Protein AF-0000000084691860 (afdb_homodimer)

Organism: Botryosphaeria parva (strain UCR-NP2) (NCBI:txid1287680)

Sequence (468 aa):
MALQSPRGALVVFGSGPGIGRHIASHFASKGFHHVVLLSRNASRLQDDAAEVTATEPRATVHTVTADVSSATHLKEALAQVDEKLRGHAIDVETVLFNAARVGESEVLKFSAEELEDDFKISVSSLYTVAQWIIPRLVRLAQDGDKASYRPSLLVTGGFLHRDPYPPLFSLSAVKAAQYNLVCTLHKVFKSSGVHCAMILVGGFVSVEAQQCNPKNIAEKAWDLYEQGPDESRGMALQSPRGALVVFGSGPGIGRHIASHFASKGFHHVVLLSRNASRLQDDAAEVTATEPRATVHTVTADVSSATHLKEALAQVDEKLRGHAIDVETVLFNAARVGESEVLKFSAEELEDDFKISVSSLYTVAQWIIPRLVRLAQDGDKASYRPSLLVTGGFLHRDPYPPLFSLSAVKAAQYNLVCTLHKVFKSSGVHCAMILVGGFVSVEAQQCNPKNIAEKAWDLYEQGPDESRG

pLDDT: mean 93.62, std 10.16, range [32.22, 98.94]

InterPro domains:
  IPR002347 Short-chain dehydrogenase/reductase SDR [PF00106] (11-207)
  IPR036291 NAD(P)-binding domain superfamily [SSF51735] (10-206)

Solvent-accessible surface area (backbone atoms only — not comparable to full-atom values): 23488 Å² total; per-residue (Å²): 122,82,81,73,54,88,38,42,23,37,38,31,38,32,43,38,92,54,55,36,34,36,31,51,22,52,42,29,63,71,33,28,25,36,34,38,39,24,25,68,47,60,68,58,45,52,54,41,44,51,51,28,35,69,64,21,73,85,37,50,69,46,76,46,68,30,49,50,58,36,68,67,43,35,53,52,39,53,51,48,53,49,53,59,32,55,75,67,75,50,53,75,29,32,37,38,43,48,41,62,73,86,58,81,26,52,82,74,70,51,51,50,66,57,43,50,49,46,32,28,32,41,33,37,32,47,50,51,48,44,51,66,43,47,66,54,21,36,52,46,47,68,35,75,93,42,68,83,60,65,20,28,45,37,31,63,52,44,52,32,39,81,51,54,42,56,60,31,34,54,47,13,16,37,43,16,19,33,50,32,45,43,52,34,51,23,71,71,32,28,88,51,47,24,19,45,48,68,44,74,40,82,57,73,74,30,85,84,33,80,80,24,12,31,67,53,46,23,52,50,45,49,53,53,58,70,54,41,39,89,60,59,70,128,123,82,80,73,54,88,39,40,22,36,38,31,37,31,43,37,92,55,54,36,34,37,31,51,22,51,43,28,63,72,33,29,24,37,33,39,39,23,25,68,48,60,70,58,45,54,54,42,44,51,52,28,32,71,65,21,74,84,35,49,68,46,75,46,67,29,49,48,57,36,68,68,43,34,54,52,38,54,51,48,52,50,53,60,32,57,76,68,74,51,53,72,28,32,37,39,44,47,42,62,73,87,59,83,26,53,83,76,69,51,50,52,65,58,45,50,49,47,32,26,32,41,34,36,31,47,50,50,49,44,51,64,45,46,67,53,20,36,53,47,46,68,35,75,94,41,68,86,60,65,20,28,46,38,29,63,51,43,51,33,38,79,50,54,44,55,59,30,34,55,47,12,14,36,42,15,18,32,51,32,46,44,51,34,51,22,72,71,32,29,88,52,47,24,21,44,47,70,44,74,40,84,58,73,73,32,85,86,32,78,79,23,11,30,68,53,46,23,52,50,45,48,53,53,58,71,56,40,39,88,60,59,71,125

Nearest PDB structures (foldseek):
  7lg9-assembly1_B  TM=8.454E-01  e=9.186E-11  Mycobacterium tuberculosis
  7lgb-assembly1_A-2  TM=8.088E-01  e=4.116E-09  Mycobacterium tuberculosis
  6jh7-assembly1_B-2  TM=7.474E-01  e=3.132E-10  Microcystis aeruginosa FACHB-905 = DIANCHI905
  7pxx-assembly1_D  TM=8.146E-01  e=8.080E-09  Leishmania major
  2c7v-assembly1_C  TM=8.139E-01  e=9.135E-09  Trypanosoma brucei brucei

Foldseek 3Di:
DLPPQLAFAEEEAPQADFARLLLLLLVCLVRRQEYEYEEQDPVRQVVSQVSSCVSPVSHDYHYFHADLLDPVRLVVRLVVVVVVRVVVVGAHQEYEYEWFDDDFDAPPVRDPVVLVSRLSRQPVSLVVVCVVPVVVLLVLCPDPVSVVGQREYEYEAECLLVPPDNRRNSNSVSSVVNVVVLVVVLVVCLVSRYHRAYQYAYDDADCPDPRRDNNNSSVSVVVSSVCTSVPRDD/DLPPQLAFAEEEAPQADFARLLLLLLVCLVRRQEYEYEEQDPVRQVVSQVSSCVSPVSHDYHYFHADLLDPVRLVVRLVVVVVVRVVVVGAHQEYEYEWFDDDFDAPPVRDPVVLVSRLSRQPVSLVVVCVVPVVVLLVLCPDPVSVVGQREYEYEAECLLVPPDNRRNSNSVSSVVNVVVLVVVLVVCLVSRYHRYYQYAYDDADCPDPRRDNNNSSVSVVVSSVCTSVPRDD

Radius of gyration: 24.73 Å; Cα contacts (8 Å, |Δi|>4): 1008; chains: 2; bounding box: 49×86×50 Å

Structure (mmCIF, N/CA/C/O backbone):
data_AF-0000000084691860-model_v1
#
loop_
_entity.id
_entity.type
_entity.pdbx_description
1 polymer 'Putative short-chain alcohol protein'
#
loop_
_atom_site.group_PDB
_atom_site.id
_atom_site.type_symbol
_atom_site.label_atom_id
_atom_site.label_alt_id
_atom_site.label_comp_id
_atom_site.label_asym_id
_atom_site.label_entity_id
_atom_site.label_seq_id
_atom_site.pdbx_PDB_ins_code
_atom_site.Cartn_x
_atom_site.Cartn_y
_atom_site.Cartn_z
_atom_site.occupancy
_atom_site.B_iso_or_equiv
_atom_site.auth_seq_id
_atom_site.auth_comp_id
_atom_site.auth_asym_id
_atom_site.auth_atom_id
_atom_site.pdbx_PDB_model_num
ATOM 1 N N . MET A 1 1 ? -4.621 44.5 19.266 1 32.22 1 MET A N 1
ATOM 2 C CA . MET A 1 1 ? -3.506 43.688 18.828 1 32.22 1 MET A CA 1
ATOM 3 C C . MET A 1 1 ? -3.994 42.281 18.422 1 32.22 1 MET A C 1
ATOM 5 O O . MET A 1 1 ? -4.711 41.625 19.172 1 32.22 1 MET A O 1
ATOM 9 N N . ALA A 1 2 ? -4.254 41.938 17.234 1 44.97 2 ALA A N 1
ATOM 10 C CA . ALA A 1 2 ? -4.984 40.75 16.891 1 44.97 2 ALA A CA 1
ATOM 11 C C . ALA A 1 2 ? -4.449 39.531 17.672 1 44.97 2 ALA A C 1
ATOM 13 O O . ALA A 1 2 ? -3.236 39.344 17.781 1 44.97 2 ALA A O 1
ATOM 14 N N . LEU A 1 3 ? -5.055 39.031 18.703 1 50.56 3 LEU A N 1
ATOM 15 C CA . LEU A 1 3 ? -4.617 37.938 19.562 1 50.56 3 LEU A CA 1
ATOM 16 C C . LEU A 1 3 ? -3.895 36.875 18.766 1 50.56 3 LEU A C 1
ATOM 18 O O . LEU A 1 3 ? -4.441 36.344 17.797 1 50.56 3 LEU A O 1
ATOM 22 N N . GLN A 1 4 ? -2.539 36.938 18.703 1 65.81 4 GLN A N 1
ATOM 23 C CA . GLN A 1 4 ? -1.664 36.031 18 1 65.81 4 GLN A CA 1
ATOM 24 C C . GLN A 1 4 ? -1.959 34.594 18.406 1 65.81 4 GLN A C 1
ATOM 26 O O . GLN A 1 4 ? -2.078 34.281 19.594 1 65.81 4 GLN A O 1
ATOM 31 N N . SER A 1 5 ? -2.443 33.75 17.562 1 75.44 5 SER A N 1
ATOM 32 C CA . SER A 1 5 ? -2.68 32.312 17.828 1 75.44 5 SER A CA 1
ATOM 33 C C . SER A 1 5 ? -1.474 31.672 18.5 1 75.44 5 SER A C 1
ATOM 35 O O . SER A 1 5 ? -0.333 31.906 18.094 1 75.44 5 SER A O 1
ATOM 37 N N . PRO A 1 6 ? -1.709 31.141 19.734 1 88.12 6 PRO A N 1
ATOM 38 C CA . PRO A 1 6 ? -0.593 30.5 20.438 1 88.12 6 PRO A CA 1
ATOM 39 C C . PRO A 1 6 ? 0.013 29.344 19.641 1 88.12 6 PRO A C 1
ATOM 41 O O . PRO A 1 6 ? 1.089 28.844 19.984 1 88.12 6 PRO A O 1
ATOM 44 N N . ARG A 1 7 ? -0.719 28.984 18.609 1 93.75 7 ARG A N 1
ATOM 45 C CA . ARG A 1 7 ? -0.263 27.891 17.75 1 93.75 7 ARG A CA 1
ATOM 46 C C . ARG A 1 7 ? -0.233 28.312 16.281 1 93.75 7 ARG A C 1
ATOM 48 O O . ARG A 1 7 ? -0.759 29.359 15.93 1 93.75 7 ARG A O 1
ATOM 55 N N . GLY A 1 8 ? 0.496 27.547 15.461 1 96 8 GLY A N 1
ATOM 56 C CA . GLY A 1 8 ? 0.397 27.719 14.016 1 96 8 GLY A CA 1
ATOM 57 C C . GLY A 1 8 ? -0.923 27.234 13.453 1 96 8 GLY A C 1
ATOM 58 O O . GLY A 1 8 ? -1.903 27.078 14.188 1 96 8 GLY A O 1
ATOM 59 N N . ALA A 1 9 ? -0.945 27.031 12.188 1 98.12 9 ALA A N 1
ATOM 60 C CA . ALA A 1 9 ? -2.176 26.594 11.523 1 98.12 9 ALA A CA 1
ATOM 61 C C . ALA A 1 9 ? -2.309 25.078 11.547 1 98.12 9 ALA A C 1
ATOM 63 O O . ALA A 1 9 ? -1.305 24.359 11.562 1 98.12 9 ALA A O 1
ATOM 64 N N . LEU A 1 10 ? -3.543 24.641 11.602 1 98.69 10 LEU A N 1
ATOM 65 C CA . LEU A 1 10 ? -3.922 23.25 11.367 1 98.69 10 LEU A CA 1
ATOM 66 C C . LEU A 1 10 ? -4.551 23.094 9.984 1 98.69 10 LEU A C 1
ATOM 68 O O . LEU A 1 10 ? -5.512 23.797 9.656 1 98.69 10 LEU A O 1
ATOM 72 N N . VAL A 1 11 ? -3.982 22.266 9.141 1 98.81 11 VAL A N 1
ATOM 73 C CA . VAL A 1 11 ? -4.551 21.938 7.832 1 98.81 11 VAL A CA 1
ATOM 74 C C . VAL A 1 11 ? -5.078 20.516 7.828 1 98.81 11 VAL A C 1
ATOM 76 O O . VAL A 1 11 ? -4.336 19.562 8.117 1 98.81 11 VAL A O 1
ATOM 79 N N . VAL A 1 12 ? -6.344 20.312 7.492 1 98.75 12 VAL A N 1
ATOM 80 C CA . VAL A 1 12 ? -6.992 19.016 7.586 1 98.75 12 VAL A CA 1
ATOM 81 C C . VAL A 1 12 ? -7.395 18.531 6.191 1 98.75 12 VAL A C 1
ATOM 83 O O . VAL A 1 12 ? -8.242 19.156 5.539 1 98.75 12 VAL A O 1
ATOM 86 N N . PHE A 1 13 ? -6.758 17.516 5.719 1 98.44 13 PHE A N 1
ATOM 87 C CA . PHE A 1 13 ? -7.172 16.844 4.496 1 98.44 13 PHE A CA 1
ATOM 88 C C . PHE A 1 13 ? -8.195 15.758 4.801 1 98.44 13 PHE A C 1
ATOM 90 O O . PHE A 1 13 ? -7.922 14.836 5.578 1 98.44 13 PHE A O 1
ATOM 97 N N . GLY A 1 14 ? -9.297 15.719 4.078 1 95.62 14 GLY A N 1
ATOM 98 C CA . GLY A 1 14 ? -10.375 14.797 4.395 1 95.62 14 GLY A CA 1
ATOM 99 C C . GLY A 1 14 ? -11.203 15.234 5.586 1 95.62 14 GLY A C 1
ATOM 100 O O . GLY A 1 14 ? -11.422 14.461 6.516 1 95.62 14 GLY A O 1
ATOM 101 N N . SER A 1 15 ? -11.547 16.516 5.48 1 92.88 15 SER A N 1
ATOM 102 C CA . SER A 1 15 ? -12.477 16.953 6.512 1 92.88 15 SER A CA 1
ATOM 103 C C . SER A 1 15 ? -13.859 16.344 6.312 1 92.88 15 SER A C 1
ATOM 105 O O . SER A 1 15 ? -14.289 16.109 5.18 1 92.88 15 SER A O 1
ATOM 107 N N . GLY A 1 16 ? -14.461 15.766 7.332 1 86.19 16 GLY A N 1
ATOM 108 C CA . GLY A 1 16 ? -15.766 15.133 7.285 1 86.19 16 GLY A CA 1
ATOM 109 C C . GLY A 1 16 ? -16.406 14.984 8.656 1 86.19 16 GLY A C 1
ATOM 110 O O . GLY A 1 16 ? -15.812 15.352 9.664 1 86.19 16 GLY A O 1
ATOM 111 N N . PRO A 1 17 ? -17.562 14.516 8.555 1 79.38 17 PRO A N 1
ATOM 112 C CA . PRO A 1 17 ? -18.344 14.508 9.789 1 79.38 17 PRO A CA 1
ATOM 113 C C . PRO A 1 17 ? -17.859 13.469 10.797 1 79.38 17 PRO A C 1
ATOM 115 O O . PRO A 1 17 ? -18.25 13.5 11.961 1 79.38 17 PRO A O 1
ATOM 118 N N . GLY A 1 18 ? -16.984 12.656 10.438 1 87.12 18 GLY A N 1
ATOM 119 C CA . GLY A 1 18 ? -16.484 11.625 11.32 1 87.12 18 GLY A CA 1
ATOM 120 C C . GLY A 1 18 ? -15.273 12.055 12.133 1 87.12 18 GLY A C 1
ATOM 121 O O . GLY A 1 18 ? -15.414 12.633 13.211 1 87.12 18 GLY A O 1
ATOM 122 N N . ILE A 1 19 ? -14.102 11.969 11.578 1 93.06 19 ILE A N 1
ATOM 123 C CA . ILE A 1 19 ? -12.859 12.164 12.32 1 93.06 19 ILE A CA 1
ATOM 124 C C . ILE A 1 19 ? -12.344 13.578 12.094 1 93.06 19 ILE A C 1
ATOM 126 O O . ILE A 1 19 ? -12.07 14.312 13.047 1 93.06 19 ILE A O 1
ATOM 130 N N . GLY A 1 20 ? -12.328 14.117 10.883 1 95.31 20 GLY A N 1
ATOM 131 C CA . GLY A 1 20 ? -11.672 15.352 10.5 1 95.31 20 GLY A CA 1
ATOM 132 C C . GLY A 1 20 ? -12.234 16.578 11.211 1 95.31 20 GLY A C 1
ATOM 133 O O . GLY A 1 20 ? -11.484 17.359 11.797 1 95.31 20 GLY A O 1
ATOM 134 N N . ARG A 1 21 ? -13.539 16.688 11.188 1 95.25 21 ARG A N 1
ATOM 135 C CA . ARG A 1 21 ? -14.188 17.844 11.789 1 95.25 21 ARG A CA 1
ATOM 136 C C . ARG A 1 21 ? -13.992 17.859 13.305 1 95.25 21 ARG A C 1
ATOM 138 O O . ARG A 1 21 ? -13.797 18.922 13.891 1 95.25 21 ARG A O 1
ATOM 145 N N . HIS A 1 22 ? -14.047 16.734 13.984 1 96.44 22 HIS A N 1
ATOM 146 C CA . HIS A 1 22 ? -13.914 16.656 15.43 1 96.44 22 HIS A CA 1
ATOM 147 C C . HIS A 1 22 ? -12.484 16.969 15.875 1 96.44 22 HIS A C 1
ATOM 149 O O . HIS A 1 22 ? -12.273 17.641 16.875 1 96.44 22 HIS A O 1
ATOM 155 N N . ILE A 1 23 ? -11.539 16.469 15.102 1 97.88 23 ILE A N 1
ATOM 156 C CA . ILE A 1 23 ? -10.156 16.781 15.422 1 97.88 23 ILE A CA 1
ATOM 157 C C . ILE A 1 23 ? -9.914 18.281 15.219 1 97.88 23 ILE A C 1
ATOM 159 O O . ILE A 1 23 ? -9.32 18.938 16.078 1 97.88 23 ILE A O 1
ATOM 163 N N . ALA A 1 24 ? -10.422 18.812 14.102 1 98.44 24 ALA A N 1
ATOM 164 C CA . ALA A 1 24 ? -10.266 20.234 13.828 1 98.44 24 ALA A CA 1
ATOM 165 C C . ALA A 1 24 ? -10.875 21.078 14.953 1 98.44 24 ALA A C 1
ATOM 167 O O . ALA A 1 24 ? -10.242 22.016 15.438 1 98.44 24 ALA A O 1
ATOM 168 N N . SER A 1 25 ? -12.062 20.719 15.414 1 98.19 25 SER A N 1
ATOM 169 C CA . SER A 1 25 ? -12.75 21.438 16.469 1 98.19 25 SER A CA 1
ATOM 170 C C . SER A 1 25 ? -11.977 21.375 17.781 1 98.19 25 SER A C 1
ATOM 172 O O . SER A 1 25 ? -11.797 22.391 18.469 1 98.19 25 SER A O 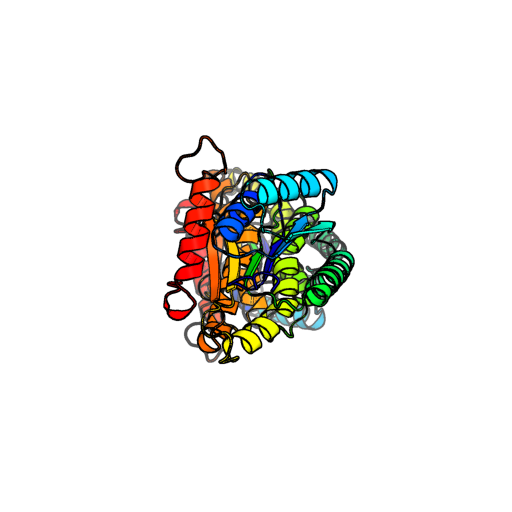1
ATOM 174 N N . HIS A 1 26 ? -11.555 20.172 18.109 1 98.31 26 HIS A N 1
ATOM 175 C CA . HIS A 1 26 ? -10.812 19.969 19.344 1 98.31 26 HIS A CA 1
ATOM 176 C C . HIS A 1 26 ? -9.5 20.75 19.344 1 98.31 26 HIS A C 1
ATOM 178 O O . HIS A 1 26 ? -9.172 21.406 20.328 1 98.31 26 HIS A O 1
ATOM 184 N N . PHE A 1 27 ? -8.766 20.719 18.234 1 98.44 27 PHE A N 1
ATOM 185 C CA . PHE A 1 27 ? -7.496 21.422 18.125 1 98.44 27 PHE A CA 1
ATOM 186 C C . PHE A 1 27 ? -7.715 22.938 18.156 1 98.44 27 PHE A C 1
ATOM 188 O O . PHE A 1 27 ? -6.93 23.672 18.766 1 98.44 27 PHE A O 1
ATOM 195 N N . ALA A 1 28 ? -8.797 23.422 17.531 1 98 28 ALA A N 1
ATOM 196 C CA . ALA A 1 28 ? -9.141 24.844 17.594 1 98 28 ALA A CA 1
ATOM 197 C C . ALA A 1 28 ? -9.352 25.281 19.047 1 98 28 ALA A C 1
ATOM 199 O O . ALA A 1 28 ? -8.867 26.344 19.453 1 98 28 ALA A O 1
ATOM 200 N N . SER A 1 29 ? -10 24.453 19.812 1 97.75 29 SER A N 1
ATOM 201 C CA . SER A 1 29 ? -10.266 24.766 21.203 1 97.75 29 SER A CA 1
ATOM 202 C C . SER A 1 29 ? -8.984 24.766 22.031 1 97.75 29 SER A C 1
ATOM 204 O O . SER A 1 29 ? -8.945 25.328 23.125 1 97.75 29 SER A O 1
ATOM 206 N N . LYS A 1 30 ? -7.953 24.156 21.5 1 97.25 30 LYS A N 1
ATOM 207 C CA . LYS A 1 30 ? -6.684 24.047 22.219 1 97.25 30 LYS A CA 1
ATOM 208 C C . LYS A 1 30 ? -5.66 25.047 21.688 1 97.25 30 LYS A C 1
ATOM 210 O O . LYS A 1 30 ? -4.473 24.953 21.984 1 97.25 30 LYS A O 1
ATOM 215 N N . GLY A 1 31 ? -6.117 25.969 20.828 1 96.38 31 GLY A N 1
ATOM 216 C CA . GLY A 1 31 ? -5.242 27.078 20.484 1 96.38 31 GLY A CA 1
ATOM 217 C C . GLY A 1 31 ? -4.91 27.141 19 1 96.38 31 GLY A C 1
ATOM 218 O O . GLY A 1 31 ? -4.266 28.094 18.547 1 96.38 31 GLY A O 1
ATOM 219 N N . PHE A 1 32 ? -5.262 26.141 18.219 1 97.56 32 PHE A N 1
ATOM 220 C CA . PHE A 1 32 ? -5.117 26.234 16.781 1 97.56 32 PHE A CA 1
ATOM 221 C C . PHE A 1 32 ? -6.195 27.141 16.188 1 97.56 32 PHE A C 1
ATOM 223 O O . PHE A 1 32 ? -7.168 26.641 15.609 1 97.56 32 PHE A O 1
ATOM 230 N N . HIS A 1 33 ? -5.934 28.406 16.203 1 97.12 33 HIS A N 1
ATOM 231 C CA . HIS A 1 33 ? -6.977 29.359 15.836 1 97.12 33 HIS A CA 1
ATOM 232 C C . HIS A 1 33 ? -7.031 29.578 14.328 1 97.12 33 HIS A C 1
ATOM 234 O O . HIS A 1 33 ? -7.945 30.234 13.82 1 97.12 33 HIS A O 1
ATOM 240 N N . HIS A 1 34 ? -6.078 29.125 13.602 1 97.56 34 HIS A N 1
ATOM 241 C CA . HIS A 1 34 ? -6.113 29.109 12.141 1 97.56 34 HIS A CA 1
ATOM 242 C C . HIS A 1 34 ? -6.246 27.688 11.609 1 97.56 34 HIS A C 1
ATOM 244 O O . HIS A 1 34 ? -5.348 26.859 11.789 1 97.56 34 HIS A O 1
ATOM 250 N N . VAL A 1 35 ? -7.371 27.438 10.992 1 98.31 35 VAL A N 1
ATOM 251 C CA . VAL A 1 35 ? -7.691 26.078 10.531 1 98.31 35 VAL A CA 1
ATOM 252 C C . VAL A 1 35 ? -8.07 26.125 9.047 1 98.31 35 VAL A C 1
ATOM 254 O O . VAL A 1 35 ? -8.828 27 8.625 1 98.31 35 VAL A O 1
ATOM 257 N N . VAL A 1 36 ? -7.496 25.297 8.211 1 98.69 36 VAL A N 1
ATOM 258 C CA . VAL A 1 36 ? -7.91 25.109 6.824 1 98.69 36 VAL A CA 1
ATOM 259 C C . VAL A 1 36 ? -8.469 23.703 6.625 1 98.69 36 VAL A C 1
ATOM 261 O O . VAL A 1 36 ? -7.785 22.719 6.914 1 98.69 36 VAL A O 1
ATOM 264 N N . LEU A 1 37 ? -9.711 23.625 6.176 1 98.62 37 LEU A N 1
ATOM 265 C CA . LEU A 1 37 ? -10.391 22.344 5.949 1 98.62 37 LEU A CA 1
ATOM 266 C C . LEU A 1 37 ? -10.469 22.031 4.457 1 98.62 37 LEU A C 1
ATOM 268 O O . LEU A 1 37 ? -10.875 22.891 3.662 1 98.62 37 LEU A O 1
ATOM 272 N N . LEU A 1 38 ? -10.031 20.859 4.082 1 98.44 38 LEU A N 1
ATOM 273 C CA . LEU A 1 38 ? -10.094 20.422 2.688 1 98.44 38 LEU A CA 1
ATOM 274 C C . LEU A 1 38 ? -10.953 19.172 2.549 1 98.44 38 LEU A C 1
ATOM 276 O O . LEU A 1 38 ? -10.852 18.25 3.363 1 98.44 38 LEU A O 1
ATOM 280 N N . SER A 1 39 ? -11.766 19.062 1.614 1 96.75 39 SER A N 1
ATOM 281 C CA . SER A 1 39 ? -12.508 17.891 1.172 1 96.75 39 SER A CA 1
ATOM 282 C C . SER A 1 39 ? -13.102 18.109 -0.216 1 96.75 39 SER A C 1
ATOM 284 O O . SER A 1 39 ? -12.984 19.188 -0.788 1 96.75 39 SER A O 1
ATOM 286 N N . ARG A 1 40 ? -13.758 17.125 -0.762 1 95 40 ARG A N 1
ATOM 287 C CA . ARG A 1 40 ? -14.289 17.203 -2.121 1 95 40 ARG A CA 1
ATOM 288 C C . ARG A 1 40 ? -15.633 17.906 -2.15 1 95 40 ARG A C 1
ATOM 290 O O . ARG A 1 40 ? -16.047 18.422 -3.195 1 95 40 ARG A O 1
ATOM 297 N N . ASN A 1 41 ? -16.312 17.906 -1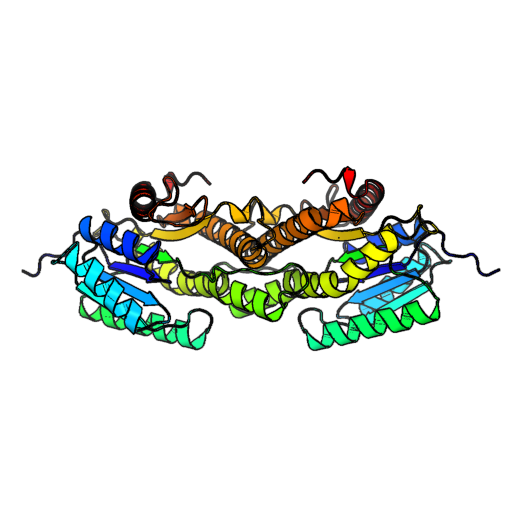.022 1 94.75 41 ASN A N 1
ATOM 298 C CA . ASN A 1 41 ? -17.688 18.406 -0.989 1 94.75 41 ASN A CA 1
ATOM 299 C C . ASN A 1 41 ? -17.781 19.797 -0.368 1 94.75 41 ASN A C 1
ATOM 301 O O . ASN A 1 41 ? -17.672 19.938 0.85 1 94.75 41 ASN A O 1
ATOM 305 N N . ALA A 1 42 ? -18.156 20.766 -1.181 1 95.5 42 ALA A N 1
ATOM 306 C CA . ALA A 1 42 ? -18.156 22.172 -0.748 1 95.5 42 ALA A CA 1
ATOM 307 C C . ALA A 1 42 ? -19.188 22.406 0.345 1 95.5 42 ALA A C 1
ATOM 309 O O . ALA A 1 42 ? -18.906 23.109 1.325 1 95.5 42 ALA A O 1
ATOM 310 N N . SER A 1 43 ? -20.328 21.844 0.156 1 96.12 43 SER A N 1
ATOM 311 C CA . SER A 1 43 ? -21.406 22.062 1.131 1 96.12 43 SER A CA 1
ATOM 312 C C . SER A 1 43 ? -21.047 21.453 2.484 1 96.12 43 SER A C 1
ATOM 314 O O . SER A 1 43 ? -21.234 22.078 3.523 1 96.12 43 SER A O 1
ATOM 316 N N . ARG A 1 44 ? -20.5 20.312 2.488 1 94.62 44 ARG A N 1
ATOM 317 C CA . ARG A 1 44 ? -20.078 19.656 3.725 1 94.62 44 ARG A CA 1
ATOM 318 C C . ARG A 1 44 ? -18.938 20.422 4.391 1 94.62 44 ARG A C 1
ATOM 320 O O . ARG A 1 44 ? -18.859 20.484 5.621 1 94.62 44 ARG A O 1
ATOM 327 N N . LEU A 1 45 ? -18.094 20.969 3.562 1 97.06 45 LEU A N 1
ATOM 328 C CA . LEU A 1 45 ? -16.984 21.766 4.086 1 97.06 45 LEU A CA 1
ATOM 329 C C . LEU A 1 45 ? -17.5 22.969 4.863 1 97.06 45 LEU A C 1
ATOM 331 O O . LEU A 1 45 ? -16.969 23.312 5.918 1 97.06 45 LEU A O 1
ATOM 335 N N . GLN A 1 46 ? -18.5 23.594 4.309 1 96.88 46 GLN A N 1
ATOM 336 C CA . GLN A 1 46 ? -19.094 24.75 4.988 1 96.88 46 GLN A CA 1
ATOM 337 C C . GLN A 1 46 ? -19.703 24.344 6.324 1 96.88 46 GLN A C 1
ATOM 339 O O . GLN A 1 46 ? -19.578 25.062 7.316 1 96.88 46 GLN A O 1
ATOM 344 N N . ASP A 1 47 ? -20.359 23.188 6.312 1 97.06 47 ASP A N 1
ATOM 345 C CA . ASP A 1 47 ? -20.922 22.672 7.559 1 97.06 47 ASP A CA 1
ATOM 346 C C . ASP A 1 47 ? -19.812 22.391 8.578 1 97.06 47 ASP A C 1
ATOM 348 O O . ASP A 1 47 ? -19.953 22.734 9.758 1 97.06 47 ASP A O 1
ATOM 352 N N . ASP A 1 48 ? -18.719 21.781 8.141 1 97.38 48 ASP A N 1
ATOM 353 C CA . ASP A 1 48 ? -17.594 21.484 9.016 1 97.38 48 ASP A CA 1
ATOM 354 C C . ASP A 1 48 ? -16.984 22.766 9.57 1 97.38 48 ASP A C 1
ATOM 356 O O . ASP A 1 48 ? -16.656 22.844 10.758 1 97.38 48 ASP A O 1
ATOM 360 N N . ALA A 1 49 ? -16.828 23.766 8.703 1 98 49 ALA A N 1
ATOM 361 C CA . ALA A 1 49 ? -16.281 25.047 9.125 1 98 49 ALA A CA 1
ATOM 362 C C . ALA A 1 49 ? -17.156 25.688 10.195 1 98 49 ALA A C 1
ATOM 364 O O . ALA A 1 49 ? -16.641 26.234 11.172 1 98 49 ALA A O 1
ATOM 365 N N . ALA A 1 50 ? -18.438 25.625 10.023 1 97.81 50 ALA A N 1
ATOM 366 C CA . ALA A 1 50 ? -19.375 26.203 10.984 1 97.81 50 ALA A CA 1
ATOM 367 C C . ALA A 1 50 ? -19.266 25.516 12.344 1 97.81 50 ALA A C 1
ATOM 369 O O . ALA A 1 50 ? -19.344 26.172 13.383 1 97.81 50 ALA A O 1
ATOM 370 N N . GLU A 1 51 ? -19.078 24.234 12.312 1 97.06 51 GLU A N 1
ATOM 371 C CA . GLU A 1 51 ? -18.938 23.484 13.555 1 97.06 51 GLU A CA 1
ATOM 372 C C . GLU A 1 51 ? -17.672 23.859 14.297 1 97.06 51 GLU A C 1
ATOM 374 O O . GLU A 1 51 ? -17.672 24.016 15.523 1 97.06 51 GLU A O 1
ATOM 379 N N . VAL A 1 52 ? -16.562 24.016 13.617 1 98 52 VAL A N 1
ATOM 380 C CA . VAL A 1 52 ? -15.305 24.422 14.227 1 98 52 VAL A CA 1
ATOM 381 C C . VAL A 1 52 ? -15.453 25.812 14.844 1 98 52 VAL A C 1
ATOM 383 O O . VAL A 1 52 ? -15.047 26.031 15.992 1 98 52 VAL A O 1
ATOM 386 N N . THR A 1 53 ? -16.094 26.734 14.094 1 97.81 53 THR A N 1
ATOM 387 C CA . THR A 1 53 ? -16.297 28.109 14.562 1 97.81 53 THR A CA 1
ATOM 388 C C . THR A 1 53 ? -17.203 28.125 15.789 1 97.81 53 THR A C 1
ATOM 390 O O . THR A 1 53 ? -17 28.938 16.703 1 97.81 53 THR A O 1
ATOM 393 N N . ALA A 1 54 ? -18.156 27.281 15.789 1 97.69 54 ALA A N 1
ATOM 394 C CA . ALA A 1 54 ? -19.062 27.203 16.938 1 97.69 54 ALA A CA 1
ATOM 395 C C . ALA A 1 54 ? -18.312 26.734 18.188 1 97.69 54 ALA A C 1
ATOM 397 O O . ALA A 1 54 ? -18.625 27.188 19.297 1 97.69 54 ALA A O 1
ATOM 398 N N . THR A 1 55 ? -17.406 25.828 18.031 1 96.62 55 THR A N 1
ATOM 399 C CA . THR A 1 55 ? -16.625 25.281 19.141 1 96.62 55 THR A CA 1
ATOM 400 C C . THR A 1 55 ? -15.617 26.312 19.656 1 96.62 55 THR A C 1
ATOM 402 O O . THR A 1 55 ? -15.391 26.422 20.859 1 96.62 55 THR A O 1
ATOM 405 N N . GLU A 1 56 ? -14.992 27.047 18.734 1 97.38 56 GLU A N 1
ATOM 406 C CA . GLU A 1 56 ? -14.023 28.094 19.047 1 97.38 56 GLU A CA 1
ATOM 407 C C . GLU A 1 56 ? -14.273 29.344 18.188 1 97.38 56 GLU A C 1
ATOM 409 O O . GLU A 1 56 ? -13.727 29.469 17.094 1 97.38 56 GLU A O 1
ATOM 414 N N . PRO A 1 57 ? -14.938 30.281 18.766 1 96.75 57 PRO A N 1
ATOM 415 C CA . PRO A 1 57 ? -15.344 31.453 18 1 96.75 57 PRO A CA 1
ATOM 416 C C . PRO A 1 57 ? -14.164 32.312 17.578 1 96.75 57 PRO A C 1
ATOM 418 O O . PRO A 1 57 ? -14.281 33.125 16.641 1 96.75 57 PRO A O 1
ATOM 421 N N . ARG A 1 58 ? -13.031 32.219 18.266 1 95.25 58 ARG A N 1
ATOM 422 C CA . ARG A 1 58 ? -11.844 33 17.922 1 95.25 58 ARG A CA 1
ATOM 423 C C . ARG A 1 58 ? -11.148 32.438 16.688 1 95.25 58 ARG A C 1
ATOM 425 O O . ARG A 1 58 ? -10.273 33.094 16.125 1 95.25 58 ARG A O 1
ATOM 432 N N . ALA A 1 59 ? -11.523 31.219 16.25 1 96.44 59 ALA A N 1
ATOM 433 C CA . ALA A 1 59 ? -10.82 30.531 15.18 1 96.44 59 ALA A CA 1
ATOM 434 C C . ALA A 1 59 ? -11.172 31.141 13.82 1 96.44 59 ALA A C 1
ATOM 436 O O . ALA A 1 59 ? -12.328 31.484 13.57 1 96.44 59 ALA A O 1
ATOM 437 N N . THR A 1 60 ? -10.203 31.391 13 1 97.44 60 THR A N 1
ATOM 438 C CA . THR A 1 60 ? -10.383 31.656 11.57 1 97.44 60 THR A CA 1
ATOM 439 C C . THR A 1 60 ? -10.344 30.344 10.773 1 97.44 60 THR A C 1
ATOM 441 O O . THR A 1 60 ? -9.305 29.688 10.703 1 97.44 60 THR A O 1
ATOM 444 N N . VAL A 1 61 ? -11.469 29.984 10.164 1 98.19 61 VAL A N 1
ATOM 445 C CA . VAL A 1 61 ? -11.578 28.703 9.469 1 98.19 61 VAL A CA 1
ATOM 446 C C . VAL A 1 61 ? -11.734 28.953 7.969 1 98.19 61 VAL A C 1
ATOM 448 O O . VAL A 1 61 ? -12.656 29.656 7.543 1 98.19 61 VAL A O 1
ATOM 451 N N . HIS A 1 62 ? -10.805 28.453 7.188 1 97.94 62 HIS A N 1
ATOM 452 C CA . HIS A 1 62 ? -10.875 28.5 5.73 1 97.94 62 HIS A CA 1
ATOM 453 C C . HIS A 1 62 ? -11.258 27.125 5.164 1 97.94 62 HIS A C 1
ATOM 455 O O . HIS A 1 62 ? -11.031 26.094 5.805 1 97.94 62 HIS A O 1
ATOM 461 N N . THR A 1 63 ? -11.883 27.156 3.979 1 98.31 63 THR A N 1
ATOM 462 C CA . THR A 1 63 ? -12.227 25.922 3.281 1 98.31 63 THR A CA 1
ATOM 463 C C . THR A 1 63 ? -11.625 25.906 1.879 1 98.31 63 THR A C 1
ATOM 465 O O . THR A 1 63 ? -11.555 26.938 1.218 1 98.31 63 THR A O 1
ATOM 468 N N . VAL A 1 64 ? -11.102 24.75 1.463 1 98.38 64 VAL A N 1
ATOM 469 C CA . VAL A 1 64 ? -10.602 24.516 0.112 1 98.38 64 VAL A CA 1
ATOM 470 C C . VAL A 1 64 ? -11.195 23.219 -0.448 1 98.38 64 VAL A C 1
ATOM 472 O O . VAL A 1 64 ? -11.023 22.156 0.135 1 98.38 64 VAL A O 1
ATOM 475 N N . THR A 1 65 ? -11.961 23.328 -1.549 1 97.69 65 THR A N 1
ATOM 476 C CA . THR A 1 65 ? -12.5 22.141 -2.205 1 97.69 65 THR A CA 1
ATOM 477 C C . THR A 1 65 ? -11.422 21.453 -3.049 1 97.69 65 THR A C 1
ATOM 479 O O . THR A 1 65 ? -10.797 22.094 -3.896 1 97.69 65 THR A O 1
ATOM 482 N N . ALA A 1 66 ? -11.242 20.125 -2.732 1 96.12 66 ALA A N 1
ATOM 483 C CA . ALA A 1 66 ? -10.188 19.438 -3.479 1 96.12 66 ALA A CA 1
ATOM 484 C C . ALA A 1 66 ? -10.461 17.938 -3.549 1 96.12 66 ALA A C 1
ATOM 486 O O . ALA A 1 66 ? -10.844 17.328 -2.553 1 96.12 66 ALA A O 1
ATOM 487 N N . ASP A 1 67 ? -10.32 17.422 -4.75 1 97.06 67 ASP A N 1
ATOM 488 C CA . ASP A 1 67 ? -10.172 15.977 -4.93 1 97.06 67 ASP A CA 1
ATOM 489 C C . ASP A 1 67 ? -8.703 15.555 -4.844 1 97.06 67 ASP A C 1
ATOM 491 O O . ASP A 1 67 ? -7.945 15.742 -5.797 1 97.06 67 ASP A O 1
ATOM 495 N N . VAL A 1 68 ? -8.336 14.922 -3.754 1 97.19 68 VAL A N 1
ATOM 496 C CA . VAL A 1 68 ? -6.918 14.695 -3.477 1 97.19 68 VAL A CA 1
ATOM 497 C C . VAL A 1 68 ? -6.402 13.539 -4.328 1 97.19 68 VAL A C 1
ATOM 499 O O . VAL A 1 68 ? -5.191 13.312 -4.414 1 97.19 68 VAL A O 1
ATOM 502 N N . SER A 1 69 ? -7.285 12.773 -4.988 1 96.38 69 SER A N 1
ATOM 503 C CA . SER A 1 69 ? -6.844 11.695 -5.867 1 96.38 69 SER A CA 1
ATOM 504 C C . SER A 1 69 ? -6.324 12.242 -7.195 1 96.38 69 SER A C 1
ATOM 506 O O . SER A 1 69 ? -5.688 11.516 -7.965 1 96.38 69 SER A O 1
ATOM 508 N N . SER A 1 70 ? -6.648 13.484 -7.492 1 97.56 70 SER A N 1
ATOM 509 C CA . SER A 1 70 ? -6.137 14.172 -8.68 1 97.56 70 SER A CA 1
ATOM 510 C C . SER A 1 70 ? -4.895 14.984 -8.352 1 97.56 70 SER A C 1
ATOM 512 O O . SER A 1 70 ? -4.961 15.945 -7.582 1 97.56 70 SER A O 1
ATOM 514 N N . ALA A 1 71 ? -3.83 14.625 -9 1 97.06 71 ALA A N 1
ATOM 515 C CA . ALA A 1 71 ? -2.572 15.32 -8.75 1 97.06 71 ALA A CA 1
ATOM 516 C C . ALA A 1 71 ? -2.705 16.812 -9.031 1 97.06 71 ALA A C 1
ATOM 518 O O . ALA A 1 71 ? -2.199 17.641 -8.273 1 97.06 71 ALA A O 1
ATOM 519 N N . THR A 1 72 ? -3.354 17.094 -10.086 1 97.25 72 THR A N 1
ATOM 520 C CA . THR A 1 72 ? -3.529 18.484 -10.484 1 97.25 72 THR A CA 1
ATOM 521 C C . THR A 1 72 ? -4.395 19.234 -9.469 1 97.25 72 THR A C 1
ATOM 523 O O . THR A 1 72 ? -4.039 20.328 -9.031 1 97.25 72 THR A O 1
ATOM 526 N N . HIS A 1 73 ? -5.527 18.641 -9.07 1 97.44 73 HIS A N 1
ATOM 527 C CA . HIS A 1 73 ? -6.398 19.281 -8.086 1 97.44 73 HIS A CA 1
ATOM 528 C C . HIS A 1 73 ? -5.68 19.453 -6.754 1 97.44 73 HIS A C 1
ATOM 530 O O . HIS A 1 73 ? -5.828 20.5 -6.102 1 97.44 73 HIS A O 1
ATOM 536 N N . LEU A 1 74 ? -4.922 18.5 -6.383 1 98.31 74 LEU A N 1
ATOM 537 C CA . LEU A 1 74 ? -4.207 18.578 -5.113 1 98.31 74 LEU A CA 1
ATOM 538 C C . LEU A 1 74 ? -3.178 19.688 -5.133 1 98.31 74 LEU A C 1
ATOM 540 O O . LEU A 1 74 ? -3.084 20.469 -4.18 1 98.31 74 LEU A O 1
ATOM 544 N N . LYS A 1 75 ? -2.438 19.812 -6.219 1 98.06 75 LYS A N 1
ATOM 545 C CA . LYS A 1 75 ? -1.443 20.875 -6.336 1 98.06 75 LYS A CA 1
ATOM 546 C C . LYS A 1 75 ? -2.096 22.25 -6.246 1 98.06 75 LYS A C 1
ATOM 548 O O . LYS A 1 75 ? -1.585 23.141 -5.559 1 98.06 75 LYS A O 1
ATOM 553 N N . GLU A 1 76 ? -3.146 22.406 -6.91 1 98.38 76 GLU A N 1
ATOM 554 C CA . GLU A 1 76 ? -3.885 23.656 -6.867 1 98.38 76 GLU A CA 1
ATOM 555 C C . GLU A 1 76 ? -4.402 23.953 -5.461 1 98.38 76 GLU A C 1
ATOM 557 O O . GLU A 1 76 ? -4.363 25.094 -5 1 98.38 76 GLU A O 1
ATOM 562 N N . ALA A 1 77 ? -4.926 22.922 -4.84 1 98.69 77 ALA A N 1
ATOM 563 C CA . ALA A 1 77 ? -5.445 23.062 -3.482 1 98.69 77 ALA A CA 1
ATOM 564 C C . ALA A 1 77 ? -4.348 23.5 -2.518 1 98.69 77 ALA A C 1
ATOM 566 O O . ALA A 1 77 ? -4.57 24.359 -1.663 1 98.69 77 ALA A O 1
ATOM 567 N N . LEU A 1 78 ? -3.152 22.922 -2.596 1 98.81 78 LEU A N 1
ATOM 568 C CA . LEU A 1 78 ? -2.031 23.281 -1.732 1 98.81 78 LEU A CA 1
ATOM 569 C C . LEU A 1 78 ? -1.631 24.734 -1.934 1 98.81 78 LEU A C 1
ATOM 571 O O . LEU A 1 78 ? -1.327 25.438 -0.968 1 98.81 78 LEU A O 1
ATOM 575 N N . ALA A 1 79 ? -1.699 25.172 -3.172 1 98.62 79 ALA A N 1
ATOM 576 C CA . ALA A 1 79 ? -1.417 26.578 -3.463 1 98.62 79 ALA A CA 1
ATOM 577 C C . ALA A 1 79 ? -2.451 27.5 -2.812 1 98.62 79 ALA A C 1
ATOM 579 O O . ALA A 1 79 ? -2.113 28.562 -2.309 1 98.62 79 ALA A O 1
ATOM 580 N N . GLN A 1 80 ? -3.66 27.094 -2.865 1 98.56 80 GLN A N 1
ATOM 581 C CA . GLN A 1 80 ? -4.723 27.859 -2.234 1 98.56 80 GLN A CA 1
ATOM 582 C C . GLN A 1 80 ? -4.531 27.922 -0.722 1 98.56 80 GLN A C 1
ATOM 584 O O . GLN A 1 80 ? -4.75 28.969 -0.108 1 98.56 80 GLN A O 1
ATOM 589 N N . VAL A 1 81 ? -4.156 26.797 -0.082 1 98.69 81 VAL A N 1
ATOM 590 C CA . VAL A 1 81 ? -3.871 26.781 1.349 1 98.69 81 VAL A CA 1
ATOM 591 C C . VAL A 1 81 ? -2.779 27.797 1.673 1 98.69 81 VAL A C 1
ATOM 593 O O . VAL A 1 81 ? -2.918 28.594 2.607 1 98.69 81 VAL A O 1
ATOM 596 N N . ASP A 1 82 ? -1.728 27.781 0.851 1 98.44 82 ASP A N 1
ATOM 597 C CA . ASP A 1 82 ? -0.621 28.719 1.048 1 98.44 82 ASP A CA 1
ATOM 598 C C . ASP A 1 82 ? -1.099 30.172 0.961 1 98.44 82 ASP A C 1
ATOM 600 O O . ASP A 1 82 ? -0.715 31 1.781 1 98.44 82 ASP A O 1
ATOM 604 N N . GLU A 1 83 ? -1.889 30.406 -0.025 1 98 83 GLU A N 1
ATOM 605 C CA . GLU A 1 83 ? -2.391 31.766 -0.227 1 98 83 GLU A CA 1
ATOM 606 C C . GLU A 1 83 ? -3.225 32.219 0.964 1 98 83 GLU A C 1
ATOM 608 O O . GLU A 1 83 ? -3.051 33.344 1.453 1 98 83 GLU A O 1
ATOM 613 N N . LYS A 1 84 ? -4.121 31.422 1.425 1 96.62 84 LYS A N 1
ATOM 614 C CA . LYS A 1 84 ? -4.984 31.75 2.555 1 96.62 84 LYS A CA 1
ATOM 615 C C . LYS A 1 84 ? -4.164 32.031 3.809 1 96.62 84 LYS A C 1
ATOM 617 O O . LYS A 1 84 ? -4.441 33 4.531 1 96.62 84 LYS A O 1
ATOM 622 N N . LEU A 1 85 ? -3.182 31.219 4.082 1 96.88 85 LEU A N 1
ATOM 623 C CA . LEU A 1 85 ? -2.4 31.328 5.309 1 96.88 85 LEU A CA 1
ATOM 624 C C . LEU A 1 85 ? -1.411 32.5 5.215 1 96.88 85 LEU A C 1
ATOM 626 O O . LEU A 1 85 ? -1.102 33.125 6.219 1 96.88 85 LEU A O 1
ATOM 630 N N . ARG A 1 86 ? -0.884 32.719 3.977 1 94.81 86 ARG A N 1
ATOM 631 C CA . ARG A 1 86 ? -0.002 33.844 3.76 1 94.81 86 ARG A CA 1
ATOM 632 C C . ARG A 1 86 ? -0.696 35.156 4.133 1 94.81 86 ARG A C 1
ATOM 634 O O . ARG A 1 86 ? -0.074 36.062 4.707 1 94.81 86 ARG A O 1
ATOM 641 N N . GLY A 1 87 ? -1.946 35.219 3.857 1 91.75 87 GLY A N 1
ATOM 642 C CA . GLY A 1 87 ? -2.719 36.406 4.188 1 91.75 87 GLY A CA 1
ATOM 643 C C . GLY A 1 87 ? -2.756 36.688 5.672 1 91.75 87 GLY A C 1
ATOM 644 O O . GLY A 1 87 ? -2.938 37.844 6.078 1 91.75 87 GLY A O 1
ATOM 645 N N . HIS A 1 88 ? -2.516 35.688 6.477 1 92.06 88 HIS A N 1
ATOM 646 C CA . HIS A 1 88 ? -2.557 35.844 7.93 1 92.06 88 HIS A CA 1
ATOM 647 C C . HIS A 1 88 ? -1.157 35.781 8.531 1 92.06 88 HIS A C 1
ATOM 649 O O . HIS A 1 88 ? -1 35.812 9.75 1 92.06 88 HIS A O 1
ATOM 655 N N . ALA A 1 89 ? -0.131 35.594 7.727 1 93.31 89 ALA A N 1
ATOM 656 C CA . ALA A 1 89 ? 1.257 35.469 8.164 1 93.31 89 ALA A CA 1
ATOM 657 C C . ALA A 1 89 ? 1.41 34.344 9.188 1 93.31 89 ALA A C 1
ATOM 659 O O . ALA A 1 89 ? 2.033 34.531 10.234 1 93.31 89 ALA A O 1
ATOM 660 N N . ILE A 1 90 ? 0.747 33.25 8.93 1 94.69 90 ILE A N 1
ATOM 661 C CA . ILE A 1 90 ? 0.769 32.094 9.836 1 94.69 90 ILE A CA 1
ATOM 662 C C . ILE A 1 90 ? 1.399 30.906 9.133 1 94.69 90 ILE A C 1
ATOM 664 O O . ILE A 1 90 ? 1.162 30.672 7.945 1 94.69 90 ILE A O 1
ATOM 668 N N . ASP A 1 91 ? 2.283 30.188 9.828 1 95.25 91 ASP A N 1
ATOM 669 C CA . ASP A 1 91 ? 2.875 28.953 9.328 1 95.25 91 ASP A CA 1
ATOM 670 C C . ASP A 1 91 ? 2 27.75 9.664 1 95.25 91 ASP A C 1
ATOM 672 O O . ASP A 1 91 ? 1.311 27.734 10.688 1 95.25 91 ASP A O 1
ATOM 676 N N . VAL A 1 92 ? 2.119 26.812 8.789 1 98.12 92 VAL A N 1
ATOM 677 C CA . VAL A 1 92 ? 1.494 25.531 9.133 1 98.12 92 VAL A CA 1
ATOM 678 C C . VAL A 1 92 ? 2.301 24.828 10.227 1 98.12 92 VAL A C 1
ATOM 680 O O . VAL A 1 92 ? 3.516 24.656 10.094 1 98.12 92 VAL A O 1
ATOM 683 N N . GLU A 1 93 ? 1.645 24.531 11.305 1 97.94 93 GLU A N 1
ATOM 684 C CA . GLU A 1 93 ? 2.291 23.781 12.383 1 97.94 93 GLU A CA 1
ATOM 685 C C . GLU A 1 93 ? 1.936 22.297 12.32 1 97.94 93 GLU A C 1
ATOM 687 O O . GLU A 1 93 ? 2.768 21.453 12.625 1 97.94 93 GLU A O 1
ATOM 692 N N . THR A 1 94 ? 0.716 22.031 12 1 98.62 94 THR A N 1
ATOM 693 C CA . THR A 1 94 ? 0.237 20.656 12.016 1 98.62 94 THR A CA 1
ATOM 694 C C . THR A 1 94 ? -0.638 20.375 10.797 1 98.62 94 THR A C 1
ATOM 696 O O . THR A 1 94 ? -1.483 21.188 10.43 1 98.62 94 THR A O 1
ATOM 699 N N . VAL A 1 95 ? -0.363 19.297 10.141 1 98.88 95 VAL A N 1
ATOM 700 C CA . VAL A 1 95 ? -1.241 18.75 9.117 1 98.88 95 VAL A CA 1
ATOM 701 C C . VAL A 1 95 ? -1.901 17.469 9.633 1 98.88 95 VAL A C 1
ATOM 703 O O . VAL A 1 95 ? -1.239 16.625 10.234 1 98.88 95 VAL A O 1
ATOM 706 N N . LEU A 1 96 ? -3.186 17.422 9.531 1 98.81 96 LEU A N 1
ATOM 707 C CA . LEU A 1 96 ? -3.918 16.172 9.688 1 98.81 96 LEU A CA 1
ATOM 708 C C . LEU A 1 96 ? -4.332 15.602 8.336 1 98.81 96 LEU A C 1
ATOM 710 O O . LEU A 1 96 ? -5.113 16.234 7.609 1 98.81 96 LEU A O 1
ATOM 714 N N . PHE A 1 97 ? -3.789 14.5 7.988 1 98.75 97 PHE A N 1
ATOM 715 C CA . PHE A 1 97 ? -4.199 13.805 6.773 1 98.75 97 PHE A CA 1
ATOM 716 C C . PHE A 1 97 ? -5.184 12.68 7.098 1 98.75 97 PHE A C 1
ATOM 718 O O . PHE A 1 97 ? -4.789 11.633 7.605 1 98.75 97 PHE A O 1
ATOM 725 N N . ASN A 1 98 ? -6.426 12.875 6.699 1 97.44 98 ASN A N 1
ATOM 726 C CA . ASN A 1 98 ? -7.508 11.961 7.039 1 97.44 98 ASN A CA 1
ATOM 727 C C . ASN A 1 98 ? -8.211 11.438 5.789 1 97.44 98 ASN A C 1
ATOM 729 O O . ASN A 1 98 ? -9.141 10.633 5.887 1 97.44 98 ASN A O 1
ATOM 733 N N . ALA A 1 99 ? -7.754 11.883 4.625 1 96.94 99 ALA A N 1
ATOM 734 C CA . ALA A 1 99 ? -8.438 11.523 3.385 1 96.94 99 ALA A CA 1
ATOM 735 C C . ALA A 1 99 ? -8.32 10.031 3.102 1 96.94 99 ALA A C 1
ATOM 737 O O . ALA A 1 99 ? -7.227 9.469 3.139 1 96.94 99 ALA A O 1
ATOM 738 N N . ALA A 1 100 ? -9.43 9.344 2.842 1 95.69 100 ALA A N 1
ATOM 739 C CA . ALA A 1 100 ? -9.523 7.941 2.449 1 95.69 100 ALA A CA 1
ATOM 740 C C . ALA A 1 100 ? -10.93 7.602 1.958 1 95.69 100 ALA A C 1
ATOM 742 O O . ALA A 1 100 ? -11.906 8.227 2.371 1 95.69 100 ALA A O 1
ATOM 743 N N . ARG A 1 101 ? -11.047 6.676 1.081 1 94.81 101 ARG A N 1
ATOM 744 C CA . ARG A 1 101 ? -12.344 6.078 0.764 1 94.81 101 ARG A CA 1
ATOM 745 C C . ARG A 1 101 ? -12.648 4.914 1.7 1 94.81 101 ARG A C 1
ATOM 747 O O . ARG A 1 101 ? -11.898 3.939 1.756 1 94.81 101 ARG A O 1
ATOM 754 N N . VAL A 1 102 ? -13.656 5.117 2.43 1 92.31 102 VAL A N 1
ATOM 755 C CA . VAL A 1 102 ? -14.156 4.031 3.264 1 92.31 102 VAL A CA 1
ATOM 756 C C . VAL A 1 102 ? -15.391 3.412 2.619 1 92.31 102 VAL A C 1
ATOM 758 O O . VAL A 1 102 ? -16.453 4.031 2.594 1 92.31 102 VAL A O 1
ATOM 761 N N . GLY A 1 103 ? -15.219 2.307 2.1 1 93.5 103 GLY A N 1
ATOM 762 C CA . GLY A 1 103 ? -16.328 1.641 1.426 1 93.5 103 GLY A CA 1
ATOM 763 C C . GLY A 1 103 ? -16.031 0.185 1.106 1 93.5 103 GLY A C 1
ATOM 764 O O . GLY A 1 103 ? -14.875 -0.239 1.101 1 93.5 103 GLY A O 1
ATOM 765 N N . GLU A 1 104 ? -17.078 -0.482 0.888 1 96.94 104 GLU A N 1
ATOM 766 C CA . GLU A 1 104 ? -16.984 -1.912 0.609 1 96.94 104 GLU A CA 1
ATOM 767 C C . GLU A 1 104 ? -16.156 -2.174 -0.649 1 96.94 104 GLU A C 1
ATOM 769 O O . GLU A 1 104 ? -16.203 -1.394 -1.602 1 96.94 104 GLU A O 1
ATOM 774 N N . SER A 1 105 ? -15.414 -3.234 -0.643 1 98.25 105 SER A N 1
ATOM 775 C CA . SER A 1 105 ? -14.68 -3.812 -1.764 1 98.25 105 SER A CA 1
ATOM 776 C C . SER A 1 105 ? -14.75 -5.336 -1.744 1 98.25 105 SER A C 1
ATOM 778 O O . SER A 1 105 ? -14.133 -5.98 -0.895 1 98.25 105 SER A O 1
ATOM 780 N N . GLU A 1 106 ? -15.5 -5.879 -2.652 1 98.38 106 GLU A N 1
ATOM 781 C CA . GLU A 1 106 ? -15.633 -7.332 -2.705 1 98.38 106 GLU A CA 1
ATOM 782 C C . GLU A 1 106 ? -14.406 -7.973 -3.352 1 98.38 106 GLU A C 1
ATOM 784 O O . GLU A 1 106 ? -14.062 -7.66 -4.496 1 98.38 106 GLU A O 1
ATOM 789 N N . VAL A 1 107 ? -13.758 -8.914 -2.627 1 98.44 107 VAL A N 1
ATOM 790 C CA . VAL A 1 107 ? -12.539 -9.555 -3.094 1 98.44 107 VAL A CA 1
ATOM 791 C C . VAL A 1 107 ? -12.789 -10.234 -4.438 1 98.44 107 VAL A C 1
ATOM 793 O O . VAL A 1 107 ? -13.805 -10.914 -4.621 1 98.44 107 VAL A O 1
ATOM 796 N N . LEU A 1 108 ? -12 -10.016 -5.453 1 98.44 108 LEU A N 1
ATOM 797 C CA . LEU A 1 108 ? -11.953 -10.531 -6.82 1 98.44 108 LEU A CA 1
ATOM 798 C C . LEU A 1 108 ? -12.977 -9.828 -7.703 1 98.44 108 LEU A C 1
ATOM 800 O O . LEU A 1 108 ? -12.93 -9.945 -8.93 1 98.44 108 LEU A O 1
ATOM 804 N N . LYS A 1 109 ? -13.914 -9.078 -7.176 1 98.31 109 LYS A N 1
ATOM 805 C CA . LYS A 1 109 ? -14.906 -8.367 -7.977 1 98.31 109 LYS A CA 1
ATOM 806 C C . LYS A 1 109 ? -14.578 -6.875 -8.047 1 98.31 109 LYS A C 1
ATOM 808 O O . LYS A 1 109 ? -14.922 -6.207 -9.031 1 98.31 109 LYS A O 1
ATOM 813 N N . PHE A 1 110 ? -14.023 -6.324 -6.934 1 98.38 110 PHE A N 1
ATOM 814 C CA . PHE A 1 110 ? -13.523 -4.957 -6.941 1 98.38 110 PHE A CA 1
ATOM 815 C C . PHE A 1 110 ? -12.477 -4.77 -8.039 1 98.38 110 PHE A C 1
ATOM 817 O O . PHE A 1 110 ? -11.648 -5.656 -8.266 1 98.38 110 PHE A O 1
ATOM 824 N N . SER A 1 111 ? -12.508 -3.742 -8.836 1 98.44 111 SER A N 1
ATOM 825 C CA . SER A 1 111 ? -11.609 -3.641 -9.977 1 98.44 111 SER A CA 1
ATOM 826 C C . SER A 1 111 ? -10.219 -3.193 -9.547 1 98.44 111 SER A C 1
ATOM 828 O O . SER A 1 111 ? -10.062 -2.516 -8.531 1 98.44 111 SER A O 1
ATOM 830 N N . ALA A 1 112 ? -9.219 -3.555 -10.312 1 98.5 112 ALA A N 1
ATOM 831 C CA . ALA A 1 112 ? -7.852 -3.088 -10.062 1 98.5 112 ALA A CA 1
ATOM 832 C C . ALA A 1 112 ? -7.766 -1.567 -10.18 1 98.5 112 ALA A C 1
ATOM 834 O O . ALA A 1 112 ? -6.992 -0.929 -9.461 1 98.5 112 ALA A O 1
ATOM 835 N N . GLU A 1 113 ? -8.531 -1.036 -11.078 1 98.06 113 GLU A N 1
ATOM 836 C CA . GLU A 1 113 ? -8.562 0.412 -11.25 1 98.06 113 GLU A CA 1
ATOM 837 C C . GLU A 1 113 ? -9.094 1.11 -10 1 98.06 113 GLU A C 1
ATOM 839 O O . GLU A 1 113 ? -8.555 2.139 -9.586 1 98.06 113 GLU A O 1
ATOM 844 N N . GLU A 1 114 ? -10.156 0.588 -9.414 1 98.38 114 GLU A N 1
ATOM 845 C CA . GLU A 1 114 ? -10.695 1.15 -8.18 1 98.38 114 GLU A CA 1
ATOM 846 C C . GLU A 1 114 ? -9.695 1.026 -7.031 1 98.38 114 GLU A C 1
ATOM 848 O O . GLU A 1 114 ? -9.586 1.926 -6.195 1 98.38 114 GLU A O 1
ATOM 853 N N . LEU A 1 115 ? -8.992 -0.071 -7 1 98.81 115 LEU A N 1
ATOM 854 C CA . LEU A 1 115 ? -7.93 -0.255 -6.02 1 98.81 115 LEU A CA 1
ATOM 855 C C . LEU A 1 115 ? -6.852 0.811 -6.18 1 98.81 115 LEU A C 1
ATOM 857 O O . LEU A 1 115 ? -6.383 1.38 -5.191 1 98.81 115 LEU A O 1
ATOM 861 N N . GLU A 1 116 ? -6.477 1.09 -7.43 1 98.75 116 GLU A N 1
ATOM 862 C CA . GLU A 1 116 ? -5.5 2.135 -7.719 1 98.75 116 GLU A CA 1
ATOM 863 C C . GLU A 1 116 ? -6.016 3.506 -7.285 1 98.75 116 GLU A C 1
ATOM 865 O O . GLU A 1 116 ? -5.25 4.328 -6.777 1 98.75 116 GLU A O 1
ATOM 870 N N . ASP A 1 117 ? -7.285 3.736 -7.523 1 98.38 117 ASP A N 1
ATOM 871 C CA . ASP A 1 117 ? -7.879 5 -7.098 1 98.38 117 ASP A CA 1
ATOM 872 C C . ASP A 1 117 ? -7.789 5.168 -5.582 1 98.38 117 ASP A C 1
ATOM 874 O O . ASP A 1 117 ? -7.496 6.258 -5.086 1 98.38 117 ASP A O 1
ATOM 878 N N . ASP A 1 118 ? -8.07 4.098 -4.848 1 98.75 118 ASP A N 1
ATOM 879 C CA . ASP A 1 118 ? -7.945 4.145 -3.393 1 98.75 118 ASP A CA 1
ATOM 880 C C . ASP A 1 118 ? -6.508 4.449 -2.973 1 98.75 118 ASP A C 1
ATOM 882 O O . ASP A 1 118 ? -6.281 5.172 -2.002 1 98.75 118 ASP A O 1
ATOM 886 N N . PHE A 1 119 ? -5.547 3.891 -3.678 1 98.88 119 PHE A N 1
ATOM 887 C CA . PHE A 1 119 ? -4.137 4.164 -3.41 1 98.88 119 PHE A CA 1
ATOM 888 C C . PHE A 1 119 ? -3.82 5.637 -3.643 1 98.88 119 PHE A C 1
ATOM 890 O O . PHE A 1 119 ? -3.088 6.25 -2.863 1 98.88 119 PHE A O 1
ATOM 897 N N . LYS A 1 120 ? -4.336 6.242 -4.691 1 98.81 120 LYS A N 1
ATOM 898 C CA . LYS A 1 120 ? -4.125 7.66 -4.969 1 98.81 120 LYS A CA 1
ATOM 899 C C . LYS A 1 120 ? -4.664 8.523 -3.834 1 98.81 120 LYS A C 1
ATOM 901 O O . LYS A 1 120 ? -4.004 9.469 -3.398 1 98.81 120 LYS A O 1
ATOM 906 N N . ILE A 1 121 ? -5.766 8.156 -3.324 1 98.5 121 ILE A N 1
ATOM 907 C CA . ILE A 1 121 ? -6.449 8.945 -2.307 1 98.5 121 ILE A CA 1
ATOM 908 C C . ILE A 1 121 ? -5.684 8.867 -0.988 1 98.5 121 ILE A C 1
ATOM 910 O O . ILE A 1 121 ? -5.512 9.875 -0.299 1 98.5 121 ILE A O 1
ATOM 914 N N . SER A 1 122 ? -5.145 7.699 -0.663 1 98.31 122 SER A N 1
ATOM 915 C CA . SER A 1 122 ? -4.676 7.465 0.698 1 98.31 122 SER A CA 1
ATOM 916 C C . SER A 1 122 ? -3.154 7.551 0.778 1 98.31 122 SER A C 1
ATOM 918 O O . SER A 1 122 ? -2.598 7.836 1.842 1 98.31 122 SER A O 1
ATOM 920 N N . VAL A 1 123 ? -2.498 7.273 -0.315 1 98.88 123 VAL A N 1
ATOM 921 C CA . VAL A 1 123 ? -1.052 7.117 -0.203 1 98.88 123 VAL A CA 1
ATOM 922 C C . VAL A 1 123 ? -0.349 8.148 -1.078 1 98.88 123 VAL A C 1
ATOM 924 O O . VAL A 1 123 ? 0.479 8.922 -0.592 1 98.88 123 VAL A O 1
ATOM 927 N N . SER A 1 124 ? -0.728 8.188 -2.377 1 98.75 124 SER A N 1
ATOM 928 C CA . SER A 1 124 ? -0.07 9.133 -3.27 1 98.75 124 SER A CA 1
ATOM 929 C C . SER A 1 124 ? -0.313 10.578 -2.828 1 98.75 124 SER A C 1
ATOM 931 O O . SER A 1 124 ? 0.597 11.406 -2.871 1 98.75 124 SER A O 1
ATOM 933 N N . SER A 1 125 ? -1.513 10.828 -2.486 1 98.81 125 SER A N 1
ATOM 934 C CA . SER A 1 125 ? -1.85 12.172 -2.039 1 98.81 125 SER A CA 1
ATOM 935 C C . SER A 1 125 ? -1.13 12.523 -0.741 1 98.81 125 SER A C 1
ATOM 937 O O . SER A 1 125 ? -0.617 13.633 -0.587 1 98.81 125 SER A O 1
ATOM 939 N N . LEU A 1 126 ? -1.09 11.602 0.228 1 98.88 126 LEU A N 1
ATOM 940 C CA . LEU A 1 126 ? -0.326 11.805 1.453 1 98.88 126 LEU A CA 1
ATOM 941 C C . LEU A 1 126 ? 1.132 12.125 1.138 1 98.88 126 LEU A C 1
ATOM 943 O O . LEU A 1 126 ? 1.722 13.023 1.741 1 98.88 126 LEU A O 1
ATOM 947 N N . TYR A 1 127 ? 1.718 11.383 0.271 1 98.94 127 TYR A N 1
ATOM 948 C CA . TYR A 1 127 ? 3.115 11.578 -0.094 1 98.94 127 TYR A CA 1
ATOM 949 C C . TYR A 1 127 ? 3.328 12.969 -0.691 1 98.94 127 TYR A C 1
ATOM 951 O O . TYR A 1 127 ? 4.309 13.648 -0.371 1 98.94 127 TYR A O 1
ATOM 959 N N . THR A 1 128 ? 2.422 13.398 -1.563 1 98.94 128 THR A N 1
ATOM 960 C CA . THR A 1 128 ? 2.479 14.742 -2.137 1 98.94 128 THR A CA 1
ATOM 961 C C . THR A 1 128 ? 2.361 15.797 -1.046 1 98.94 128 THR A C 1
ATOM 963 O O . THR A 1 128 ? 3.094 16.797 -1.055 1 98.94 128 THR A O 1
ATOM 966 N N . VAL A 1 129 ? 1.46 15.594 -0.143 1 98.94 129 VAL A N 1
ATOM 967 C CA . VAL A 1 129 ? 1.289 16.516 0.981 1 98.94 129 VAL A CA 1
ATOM 968 C C . VAL A 1 129 ? 2.561 16.531 1.826 1 98.94 129 VAL A C 1
ATOM 970 O O . VAL A 1 129 ? 2.994 17.594 2.277 1 98.94 129 VAL A O 1
ATOM 973 N N . ALA A 1 130 ? 3.148 15.336 2.09 1 98.94 130 ALA A N 1
ATOM 974 C CA . ALA A 1 130 ? 4.406 15.258 2.828 1 98.94 130 ALA A CA 1
ATOM 975 C C . ALA A 1 130 ? 5.504 16.062 2.127 1 98.94 130 ALA A C 1
ATOM 977 O O . ALA A 1 130 ? 6.27 16.766 2.773 1 98.94 130 ALA A O 1
ATOM 978 N N . GLN A 1 131 ? 5.605 15.945 0.789 1 98.81 131 GLN A N 1
ATOM 979 C CA . GLN A 1 131 ? 6.578 16.703 0.01 1 98.81 131 GLN A CA 1
ATOM 980 C C . GLN A 1 131 ? 6.387 18.203 0.199 1 98.81 131 GLN A C 1
ATOM 982 O O . GLN A 1 131 ? 7.359 18.953 0.227 1 98.81 131 GLN A O 1
ATOM 987 N N . TRP A 1 132 ? 5.121 18.562 0.303 1 98.81 132 TRP A N 1
ATOM 988 C CA . TRP A 1 132 ? 4.75 19.969 0.453 1 98.81 132 TRP A CA 1
ATOM 989 C C . TRP A 1 132 ? 5.062 20.469 1.861 1 98.81 132 TRP A C 1
ATOM 991 O O . TRP A 1 132 ? 5.617 21.562 2.033 1 98.81 132 TRP A O 1
ATOM 1001 N N . ILE A 1 133 ? 4.848 19.641 2.904 1 98.88 133 ILE A N 1
ATOM 1002 C CA . ILE A 1 133 ? 4.77 20.203 4.25 1 98.88 133 ILE A CA 1
ATOM 1003 C C . ILE A 1 133 ? 6.055 19.891 5.016 1 98.88 133 ILE A C 1
ATOM 1005 O O . ILE A 1 133 ? 6.469 20.656 5.887 1 98.88 133 ILE A O 1
ATOM 1009 N N . ILE A 1 134 ? 6.719 18.766 4.766 1 98.75 134 ILE A N 1
ATOM 1010 C CA . ILE A 1 134 ? 7.773 18.281 5.648 1 98.75 134 ILE A CA 1
ATOM 1011 C C . ILE A 1 134 ? 8.953 19.25 5.633 1 98.75 134 ILE A C 1
ATOM 1013 O O . ILE A 1 134 ? 9.477 19.625 6.688 1 98.75 134 ILE A O 1
ATOM 1017 N N . PRO A 1 135 ? 9.406 19.734 4.379 1 98.62 135 PRO A N 1
ATOM 1018 C CA . PRO A 1 135 ? 10.492 20.719 4.418 1 98.62 135 PRO A CA 1
ATOM 1019 C C . PRO A 1 135 ? 10.133 21.969 5.238 1 98.62 135 PRO A C 1
ATOM 1021 O O . PRO A 1 135 ? 10.992 22.531 5.918 1 98.62 135 PRO A O 1
ATOM 1024 N N . ARG A 1 136 ? 8.922 22.328 5.227 1 98.19 136 ARG A N 1
ATOM 1025 C CA . ARG A 1 136 ? 8.438 23.484 5.988 1 98.19 136 ARG A CA 1
ATOM 1026 C C . ARG A 1 136 ? 8.438 23.188 7.484 1 98.19 136 ARG A C 1
ATOM 1028 O O . ARG A 1 136 ? 8.828 24.031 8.297 1 98.19 136 ARG A O 1
ATOM 1035 N N . LEU A 1 137 ? 8.031 22.016 7.816 1 98.38 137 LEU A N 1
ATOM 1036 C CA . LEU A 1 137 ? 8.016 21.594 9.219 1 98.38 137 LEU A CA 1
ATOM 1037 C C . LEU A 1 137 ? 9.43 21.516 9.773 1 98.38 137 LEU A C 1
ATOM 1039 O O . LEU A 1 137 ? 9.664 21.844 10.938 1 98.38 137 LEU A O 1
ATOM 1043 N N . VAL A 1 138 ? 10.344 21.016 8.961 1 97.94 138 VAL A N 1
ATOM 1044 C CA . VAL A 1 138 ? 11.734 20.938 9.383 1 97.94 138 VAL A CA 1
ATOM 1045 C C . VAL A 1 138 ? 12.258 22.344 9.695 1 97.94 138 VAL A C 1
ATOM 1047 O O . VAL A 1 138 ? 12.906 22.562 10.727 1 97.94 138 VAL A O 1
ATOM 1050 N N . ARG A 1 139 ? 11.953 23.281 8.844 1 97.5 139 ARG A N 1
ATOM 1051 C CA . ARG A 1 139 ? 12.367 24.656 9.078 1 97.5 139 ARG A CA 1
ATOM 1052 C C . ARG A 1 139 ? 11.734 25.219 10.352 1 97.5 139 ARG A C 1
ATOM 1054 O O . ARG A 1 139 ? 12.398 25.891 11.141 1 97.5 139 ARG A O 1
ATOM 1061 N N . LEU A 1 140 ? 10.477 24.875 10.516 1 96.69 140 LEU A N 1
ATOM 1062 C CA . LEU A 1 140 ? 9.766 25.344 11.703 1 96.69 140 LEU A CA 1
ATOM 1063 C C . LEU A 1 140 ? 10.391 24.766 12.969 1 96.69 140 LEU A C 1
ATOM 1065 O O . LEU A 1 140 ? 10.516 25.453 13.977 1 96.69 140 LEU A O 1
ATOM 1069 N N . ALA A 1 141 ? 10.773 23.531 12.922 1 95.25 141 ALA A N 1
ATOM 1070 C CA . ALA A 1 141 ? 11.383 22.844 14.062 1 95.25 141 ALA A CA 1
ATOM 1071 C C . ALA A 1 141 ? 12.719 23.484 14.438 1 95.25 141 ALA A C 1
ATOM 1073 O O . ALA A 1 141 ? 13.133 23.438 15.594 1 95.25 141 ALA A O 1
ATOM 1074 N N . GLN A 1 142 ? 13.367 24.047 13.539 1 94.25 142 GLN A N 1
ATOM 1075 C CA . GLN A 1 142 ? 14.695 24.641 13.758 1 94.25 142 GLN A CA 1
ATOM 1076 C C . GLN A 1 142 ? 14.586 26.109 14.164 1 94.25 142 GLN A C 1
ATOM 1078 O O . GLN A 1 142 ? 15.57 26.703 14.617 1 94.25 142 GLN A O 1
ATOM 1083 N N . ASP A 1 143 ? 13.438 26.594 13.977 1 92.38 143 ASP A N 1
ATOM 1084 C CA . ASP A 1 143 ? 13.227 28 14.273 1 92.38 143 ASP A CA 1
ATOM 1085 C C . ASP A 1 143 ? 13.102 28.234 15.781 1 92.38 143 ASP A C 1
ATOM 1087 O O . ASP A 1 143 ? 12.086 27.891 16.391 1 92.38 143 ASP A O 1
ATOM 1091 N N . GLY A 1 144 ? 14 28.891 16.5 1 85.88 144 GLY A N 1
ATOM 1092 C CA . GLY A 1 144 ? 14.078 29.125 17.922 1 85.88 144 GLY A CA 1
ATOM 1093 C C . GLY A 1 144 ? 12.93 29.953 18.469 1 85.88 144 GLY A C 1
ATOM 1094 O O . GLY A 1 144 ? 12.562 29.828 19.641 1 85.88 144 GLY A O 1
ATOM 1095 N N . ASP A 1 145 ? 12.375 30.859 17.703 1 84.12 145 ASP A N 1
ATOM 1096 C CA . ASP A 1 145 ? 11.297 31.734 18.141 1 84.12 145 ASP A CA 1
ATOM 1097 C C . ASP A 1 145 ? 9.992 30.969 18.297 1 84.12 145 ASP A C 1
ATOM 1099 O O . ASP A 1 145 ? 9.039 31.469 18.906 1 84.12 145 ASP A O 1
ATOM 1103 N N . LYS A 1 14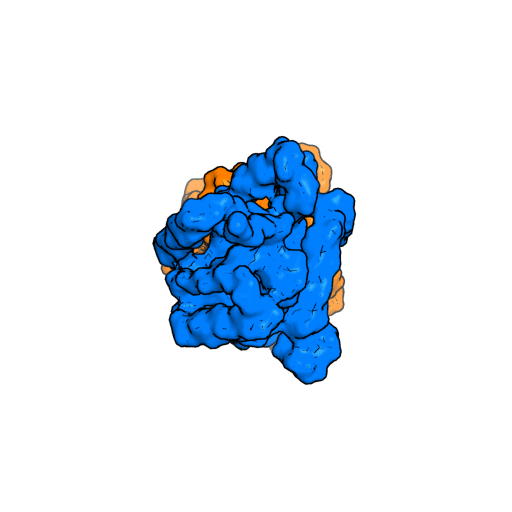6 ? 9.977 29.75 17.766 1 87.44 146 LYS A N 1
ATOM 1104 C CA . LYS A 1 146 ? 8.781 28.922 17.797 1 87.44 146 LYS A CA 1
ATOM 1105 C C . LYS A 1 146 ? 9.039 27.609 18.531 1 87.44 146 LYS A C 1
ATOM 1107 O O . LYS A 1 146 ? 8.594 26.547 18.094 1 87.44 146 LYS A O 1
ATOM 1112 N N . ALA A 1 147 ? 9.719 27.719 19.547 1 80.88 147 ALA A N 1
ATOM 1113 C CA . ALA A 1 147 ? 10.148 26.531 20.297 1 80.88 147 ALA A CA 1
ATOM 1114 C C . ALA A 1 147 ? 8.953 25.797 20.906 1 80.88 147 ALA A C 1
ATOM 1116 O O . ALA A 1 147 ? 9.023 24.609 21.188 1 80.88 147 ALA A O 1
ATOM 1117 N N . SER A 1 148 ? 7.883 26.531 20.984 1 85.75 148 SER A N 1
ATOM 1118 C CA . SER A 1 148 ? 6.715 25.922 21.609 1 85.75 148 SER A CA 1
ATOM 1119 C C . SER A 1 148 ? 5.895 25.125 20.609 1 85.75 148 SER A C 1
ATOM 1121 O O . SER A 1 148 ? 5.023 24.328 20.984 1 85.75 148 SER A O 1
ATOM 1123 N N . TYR A 1 149 ? 6.125 25.406 19.328 1 91.19 149 TYR A N 1
ATOM 1124 C CA . TYR A 1 149 ? 5.41 24.688 18.281 1 91.19 149 TYR A CA 1
ATOM 1125 C C . TYR A 1 149 ? 5.914 23.25 18.156 1 91.19 149 TYR A C 1
ATOM 1127 O O . TYR A 1 149 ? 7.07 22.969 18.484 1 91.19 149 TYR A O 1
ATOM 1135 N N . ARG A 1 150 ? 5.066 22.391 17.828 1 94.5 150 ARG A N 1
ATOM 1136 C CA . ARG A 1 150 ? 5.395 21 17.547 1 94.5 150 ARG A CA 1
ATOM 1137 C C . ARG A 1 150 ? 5.043 20.641 16.109 1 94.5 150 ARG A C 1
ATOM 1139 O O . ARG A 1 150 ? 3.943 20.156 15.836 1 94.5 150 ARG A O 1
ATOM 1146 N N . PRO A 1 151 ? 5.977 20.906 15.219 1 97.56 151 PRO A N 1
ATOM 1147 C CA . PRO A 1 151 ? 5.723 20.594 13.812 1 97.56 151 PRO A CA 1
ATOM 1148 C C . PRO A 1 151 ? 5.348 19.125 13.594 1 97.56 151 PRO A C 1
ATOM 1150 O O . PRO A 1 151 ? 6.125 18.234 13.93 1 97.56 151 PRO A O 1
ATOM 1153 N N . SER A 1 152 ? 4.047 18.891 13.086 1 98.38 152 SER A N 1
ATOM 1154 C CA . SER A 1 152 ? 3.525 17.531 13.078 1 98.38 152 SER A CA 1
ATOM 1155 C C . SER A 1 152 ? 2.775 17.234 11.781 1 98.38 152 SER A C 1
ATOM 1157 O O . SER A 1 152 ? 2.062 18.094 11.258 1 98.38 152 SER A O 1
ATOM 1159 N N . LEU A 1 153 ? 3.049 16.094 11.227 1 98.75 153 LEU A N 1
ATOM 1160 C CA . LEU A 1 153 ? 2.191 15.445 10.25 1 98.75 153 LEU A CA 1
ATOM 1161 C C . LEU A 1 153 ? 1.474 14.25 10.867 1 98.75 153 LEU A C 1
ATOM 1163 O O . LEU A 1 153 ? 2.086 13.203 11.109 1 98.75 153 LEU A O 1
ATOM 1167 N N . LEU A 1 154 ? 0.191 14.414 11.156 1 98.62 154 LEU A N 1
ATOM 1168 C CA . LEU A 1 154 ? -0.639 13.359 11.727 1 98.62 154 LEU A CA 1
ATOM 1169 C C . LEU A 1 154 ? -1.496 12.695 10.656 1 98.62 154 LEU A C 1
ATOM 1171 O O . LEU A 1 154 ? -2.045 13.375 9.789 1 98.62 154 LEU A O 1
ATOM 1175 N N . VAL A 1 155 ? -1.541 11.391 10.711 1 98.44 155 VAL A N 1
ATOM 1176 C CA . VAL A 1 155 ? -2.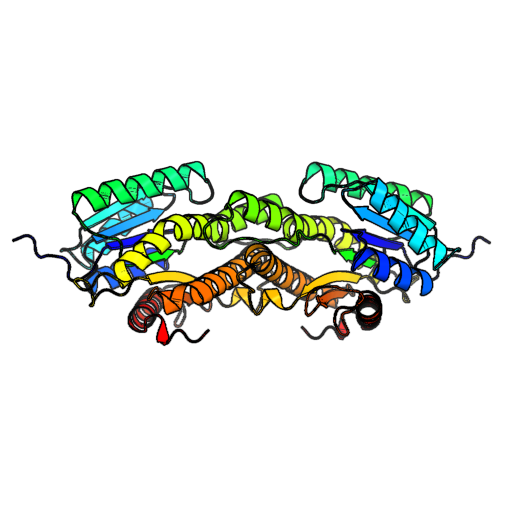285 10.625 9.719 1 98.44 155 VAL A CA 1
ATOM 1177 C C . VAL A 1 155 ? -3.262 9.688 10.414 1 98.44 155 VAL A C 1
ATOM 1179 O O . VAL A 1 155 ? -2.902 9.023 11.391 1 98.44 155 VAL A O 1
ATOM 1182 N N . THR A 1 156 ? -4.492 9.703 9.938 1 96.19 156 THR A N 1
ATOM 1183 C CA . THR A 1 156 ? -5.453 8.766 10.516 1 96.19 156 THR A CA 1
ATOM 1184 C C . THR A 1 156 ? -5.273 7.375 9.914 1 96.19 156 THR A C 1
ATOM 1186 O O . THR A 1 156 ? -5.273 7.215 8.695 1 96.19 156 THR A O 1
ATOM 1189 N N . GLY A 1 157 ? -5.039 6.449 10.727 1 94.06 157 GLY A N 1
ATOM 1190 C CA . GLY A 1 157 ? -4.898 5.066 10.305 1 94.06 157 GLY A CA 1
ATOM 1191 C C . GLY A 1 157 ? -5.871 4.129 10.992 1 94.06 157 GLY A C 1
ATOM 1192 O O . GLY A 1 157 ? -6.988 4.527 11.336 1 94.06 157 GLY A O 1
ATOM 1193 N N . GLY A 1 158 ? -5.562 2.848 11.141 1 88.88 158 GLY A N 1
ATOM 1194 C CA . GLY A 1 158 ? -6.363 1.815 11.781 1 88.88 158 GLY A CA 1
ATOM 1195 C C . GLY A 1 158 ? -5.656 0.473 11.844 1 88.88 158 GLY A C 1
ATOM 1196 O O . GLY A 1 158 ? -4.465 0.376 11.555 1 88.88 158 GLY A O 1
ATOM 1197 N N . PHE A 1 159 ? -6.367 -0.502 12.32 1 89.62 159 PHE A N 1
ATOM 1198 C CA . PHE A 1 159 ? -5.754 -1.812 12.508 1 89.62 159 PHE A CA 1
ATOM 1199 C C . PHE A 1 159 ? -5.836 -2.633 11.227 1 89.62 159 PHE A C 1
ATOM 1201 O O . PHE A 1 159 ? -5.254 -3.715 11.133 1 89.62 159 PHE A O 1
ATOM 1208 N N . LEU A 1 160 ? -6.484 -2.078 10.289 1 91.06 160 LEU A N 1
ATOM 1209 C CA . LEU A 1 160 ? -6.664 -2.77 9.023 1 91.06 160 LEU A CA 1
ATOM 1210 C C . LEU A 1 160 ? -5.316 -3.051 8.359 1 91.06 160 LEU A C 1
ATOM 1212 O O . LEU A 1 160 ? -5.176 -4.02 7.609 1 91.06 160 LEU A O 1
ATOM 1216 N N . HIS A 1 161 ? -4.328 -2.201 8.664 1 91.25 161 HIS A N 1
ATOM 1217 C CA . HIS A 1 161 ? -3.02 -2.359 8.047 1 91.25 161 HIS A CA 1
ATOM 1218 C C . HIS A 1 161 ? -2.314 -3.611 8.555 1 91.25 161 HIS A C 1
ATOM 1220 O O . HIS A 1 161 ? -1.452 -4.168 7.875 1 91.25 161 HIS A O 1
ATOM 1226 N N . ARG A 1 162 ? -2.676 -4.016 9.727 1 89.06 162 ARG A N 1
ATOM 1227 C CA . ARG A 1 162 ? -2.057 -5.184 10.344 1 89.06 162 ARG A CA 1
ATOM 1228 C C . ARG A 1 162 ? -2.9 -6.434 10.117 1 89.06 162 ARG A C 1
ATOM 1230 O O . ARG A 1 162 ? -2.363 -7.516 9.883 1 89.06 162 ARG A O 1
ATOM 1237 N N . ASP A 1 163 ? -4.148 -6.262 10.25 1 93.62 163 ASP A N 1
ATOM 1238 C CA . ASP A 1 163 ? -5.102 -7.352 10.078 1 93.62 163 ASP A CA 1
ATOM 1239 C C . ASP A 1 163 ? -6.199 -6.977 9.086 1 93.62 163 ASP A C 1
ATOM 1241 O O . ASP A 1 163 ? -7.203 -6.367 9.461 1 93.62 163 ASP A O 1
ATOM 1245 N N . PRO A 1 164 ? -6 -7.477 7.863 1 95.62 164 PRO A N 1
ATOM 1246 C CA . PRO A 1 164 ? -6.969 -7.051 6.848 1 95.62 164 PRO A CA 1
ATOM 1247 C C . PRO A 1 164 ? -8.383 -7.543 7.141 1 95.62 164 PRO A C 1
ATOM 1249 O O . PRO A 1 164 ? -8.562 -8.633 7.684 1 95.62 164 PRO A O 1
ATOM 1252 N N . TYR A 1 165 ? -9.344 -6.742 6.875 1 96.38 165 TYR A N 1
ATOM 1253 C CA . TYR A 1 165 ? -10.773 -7.047 6.898 1 96.38 165 TYR A CA 1
ATOM 1254 C C . TYR A 1 165 ? -11.312 -7.234 5.488 1 96.38 165 TYR A C 1
ATOM 1256 O O . TYR A 1 165 ? -11.539 -6.262 4.766 1 96.38 165 TYR A O 1
ATOM 1264 N N . PRO A 1 166 ? -11.609 -8.484 5.102 1 97.38 166 PRO A N 1
ATOM 1265 C CA . PRO A 1 166 ? -11.836 -8.812 3.689 1 97.38 166 PRO A CA 1
ATOM 1266 C C . PRO A 1 166 ? -12.93 -7.965 3.051 1 97.38 166 PRO A C 1
ATOM 1268 O O . PRO A 1 166 ? -12.773 -7.496 1.919 1 97.38 166 PRO A O 1
ATOM 1271 N N . PRO A 1 167 ? -13.992 -7.586 3.686 1 97.25 167 PRO A N 1
ATOM 1272 C CA . PRO A 1 167 ? -15.016 -6.746 3.051 1 97.25 167 PRO A CA 1
ATOM 1273 C C . PRO A 1 167 ? -14.5 -5.352 2.703 1 97.25 167 PRO A C 1
ATOM 1275 O O . PRO A 1 167 ? -15.109 -4.652 1.89 1 97.25 167 PRO A O 1
ATOM 1278 N N . LEU A 1 168 ? -13.438 -4.941 3.34 1 97.5 168 LEU A N 1
ATOM 1279 C CA . LEU A 1 168 ? -12.773 -3.666 3.084 1 97.5 168 LEU A CA 1
ATOM 1280 C C . LEU A 1 168 ? -11.328 -3.879 2.646 1 97.5 168 LEU A C 1
ATOM 1282 O O . LEU A 1 168 ? -10.438 -3.125 3.047 1 97.5 168 LEU A O 1
ATOM 1286 N N . PHE A 1 169 ? -11.062 -4.91 1.872 1 98.38 169 PHE A N 1
ATOM 1287 C CA . PHE A 1 169 ? -9.688 -5.301 1.604 1 98.38 169 PHE A CA 1
ATOM 1288 C C . PHE A 1 169 ? -8.93 -4.172 0.914 1 98.38 169 PHE A C 1
ATOM 1290 O O . PHE A 1 169 ? -7.723 -4.016 1.109 1 98.38 169 PHE A O 1
ATOM 1297 N N . SER A 1 170 ? -9.688 -3.432 0.002 1 98.56 170 SER A N 1
ATOM 1298 C CA . SER A 1 170 ? -9.008 -2.338 -0.681 1 98.56 170 SER A CA 1
ATOM 1299 C C . SER A 1 170 ? -8.469 -1.314 0.314 1 98.56 170 SER A C 1
ATOM 1301 O O . SER A 1 170 ? -7.309 -0.914 0.232 1 98.56 170 SER A O 1
ATOM 1303 N N . LEU A 1 171 ? -9.297 -0.902 1.251 1 97.75 171 LEU A N 1
ATOM 1304 C CA . LEU A 1 171 ? -8.867 0.013 2.303 1 97.75 171 LEU A CA 1
ATOM 1305 C C . LEU A 1 171 ? -7.746 -0.604 3.137 1 97.75 171 LEU A C 1
ATOM 1307 O O . LEU A 1 171 ? -6.766 0.068 3.459 1 97.75 171 LEU A O 1
ATOM 1311 N N . SER A 1 172 ? -7.902 -1.878 3.5 1 97.88 172 SER A N 1
ATOM 1312 C CA . SER A 1 172 ? -6.895 -2.572 4.293 1 97.88 172 SER A CA 1
ATOM 1313 C C . SER A 1 172 ? -5.527 -2.512 3.619 1 97.88 172 SER A C 1
ATOM 1315 O O . SER A 1 172 ? -4.527 -2.189 4.266 1 97.88 172 SER A O 1
ATOM 1317 N N . ALA A 1 173 ? -5.527 -2.783 2.354 1 98.62 173 ALA A N 1
ATOM 1318 C CA . ALA A 1 173 ? -4.27 -2.834 1.613 1 98.62 173 ALA A CA 1
ATOM 1319 C C . ALA A 1 173 ? -3.621 -1.453 1.538 1 98.62 173 ALA A C 1
ATOM 1321 O O . ALA A 1 173 ? -2.424 -1.308 1.797 1 98.62 173 ALA A O 1
ATOM 1322 N N . VAL A 1 174 ? -4.363 -0.438 1.212 1 98.44 174 VAL A N 1
ATOM 1323 C CA . VAL A 1 174 ? -3.762 0.877 1.017 1 98.44 174 VAL A CA 1
ATOM 1324 C C . VAL A 1 174 ? -3.363 1.47 2.367 1 98.44 174 VAL A C 1
ATOM 1326 O O . VAL A 1 174 ? -2.381 2.207 2.461 1 98.44 174 VAL A O 1
ATOM 1329 N N . LYS A 1 175 ? -4.082 1.132 3.438 1 97.81 175 LYS A N 1
ATOM 1330 C CA . LYS A 1 175 ? -3.697 1.594 4.77 1 97.81 175 LYS A CA 1
ATOM 1331 C C . LYS A 1 175 ? -2.389 0.95 5.219 1 97.81 175 LYS A C 1
ATOM 1333 O O . LYS A 1 175 ? -1.604 1.566 5.941 1 97.81 175 LYS A O 1
ATOM 1338 N N . ALA A 1 176 ? -2.16 -0.287 4.789 1 98.19 176 ALA A N 1
ATOM 1339 C CA . ALA A 1 176 ? -0.866 -0.905 5.074 1 98.19 176 ALA A CA 1
ATOM 1340 C C . ALA A 1 176 ? 0.271 -0.113 4.434 1 98.19 176 ALA A C 1
ATOM 1342 O O . ALA A 1 176 ? 1.292 0.148 5.074 1 98.19 176 ALA A O 1
ATOM 1343 N N . ALA A 1 177 ? 0.084 0.218 3.193 1 98.69 177 ALA A N 1
ATOM 1344 C CA . ALA A 1 177 ? 1.084 1.043 2.52 1 98.69 177 ALA A CA 1
ATOM 1345 C C . ALA A 1 177 ? 1.221 2.402 3.199 1 98.69 177 ALA A C 1
ATOM 1347 O O . ALA A 1 177 ? 2.332 2.914 3.357 1 98.69 177 ALA A O 1
ATOM 1348 N N . GLN A 1 178 ? 0.135 2.975 3.537 1 98.69 178 GLN A N 1
ATOM 1349 C CA . GLN A 1 178 ? 0.118 4.27 4.207 1 98.69 178 GLN A CA 1
ATOM 1350 C C . GLN A 1 178 ? 0.899 4.223 5.52 1 98.69 178 GLN A C 1
ATOM 1352 O O . GLN A 1 178 ? 1.703 5.113 5.801 1 98.69 178 GLN A O 1
ATOM 1357 N N . TYR A 1 179 ? 0.612 3.223 6.277 1 98.19 179 TYR A N 1
ATOM 1358 C CA . TYR A 1 179 ? 1.319 3.037 7.539 1 98.19 179 TYR A CA 1
ATOM 1359 C C . TYR A 1 179 ? 2.824 2.951 7.312 1 98.19 179 TYR A C 1
ATOM 1361 O O . TYR A 1 179 ? 3.604 3.594 8.016 1 98.19 179 TYR A O 1
ATOM 1369 N N . ASN A 1 180 ? 3.225 2.133 6.375 1 98.5 180 ASN A N 1
ATOM 1370 C CA . ASN A 1 180 ? 4.641 1.972 6.055 1 98.5 180 ASN A CA 1
ATOM 1371 C C . ASN A 1 180 ? 5.281 3.299 5.664 1 98.5 180 ASN A C 1
ATOM 1373 O O . ASN A 1 180 ? 6.391 3.609 6.098 1 98.5 180 ASN A O 1
ATOM 1377 N N . LEU A 1 181 ? 4.57 4.105 4.898 1 98.75 181 LEU A N 1
ATOM 1378 C CA . LEU A 1 181 ? 5.047 5.414 4.473 1 98.75 181 LEU A CA 1
ATOM 1379 C C . LEU A 1 181 ? 5.23 6.34 5.672 1 98.75 181 LEU A C 1
ATOM 1381 O O . LEU A 1 181 ? 6.254 7.02 5.785 1 98.75 181 LEU A O 1
ATOM 1385 N N . VAL A 1 182 ? 4.27 6.355 6.555 1 98.38 182 VAL A N 1
ATOM 1386 C CA . VAL A 1 182 ? 4.359 7.199 7.742 1 98.38 182 VAL A CA 1
ATOM 1387 C C . VAL A 1 182 ? 5.559 6.777 8.586 1 98.38 182 VAL A C 1
ATOM 1389 O O . VAL A 1 182 ? 6.297 7.625 9.094 1 98.38 182 VAL A O 1
ATOM 1392 N N . CYS A 1 183 ? 5.727 5.453 8.75 1 97.62 183 CYS A N 1
ATOM 1393 C CA . CYS A 1 183 ? 6.891 4.957 9.469 1 97.62 183 CYS A CA 1
ATOM 1394 C C . CYS A 1 183 ? 8.18 5.434 8.812 1 97.62 183 CYS A C 1
ATOM 1396 O O . CYS A 1 183 ? 9.133 5.801 9.5 1 97.62 183 CYS A O 1
ATOM 1398 N N . THR A 1 184 ? 8.234 5.418 7.496 1 98.56 184 THR A N 1
ATOM 1399 C CA . THR A 1 184 ? 9.398 5.898 6.754 1 98.56 184 THR A CA 1
ATOM 1400 C C . THR A 1 184 ? 9.656 7.371 7.059 1 98.56 184 THR A C 1
ATOM 1402 O O . THR A 1 184 ? 10.789 7.754 7.367 1 98.56 184 THR A O 1
ATOM 1405 N N . LEU A 1 185 ? 8.625 8.164 6.969 1 98.62 185 LEU A N 1
ATOM 1406 C CA . LEU A 1 185 ? 8.758 9.594 7.227 1 98.62 185 LEU A CA 1
ATOM 1407 C C . LEU A 1 185 ? 9.242 9.844 8.648 1 98.62 185 LEU A C 1
ATOM 1409 O O . LEU A 1 185 ? 10.102 10.703 8.883 1 98.62 185 LEU A O 1
ATOM 1413 N N . HIS A 1 186 ? 8.656 9.133 9.57 1 97.56 186 HIS A N 1
ATOM 1414 C CA . HIS A 1 186 ? 9.102 9.234 10.953 1 97.56 186 HIS A CA 1
ATOM 1415 C C . HIS A 1 186 ? 10.594 8.914 11.07 1 97.56 186 HIS A C 1
ATOM 1417 O O . HIS A 1 186 ? 11.344 9.672 11.688 1 97.56 186 HIS A O 1
ATOM 1423 N N . LYS A 1 187 ? 11.016 7.781 10.508 1 97.12 187 LYS A N 1
ATOM 1424 C CA . LYS A 1 187 ? 12.406 7.344 10.578 1 97.12 187 LYS A CA 1
ATOM 1425 C C . LYS A 1 187 ? 13.344 8.414 10.039 1 97.12 187 LYS A C 1
ATOM 1427 O O . LYS A 1 187 ? 14.43 8.625 10.578 1 97.12 187 LYS A O 1
ATOM 1432 N N . VAL A 1 188 ? 12.945 9.07 9.031 1 97.94 188 VAL A N 1
ATOM 1433 C CA . VAL A 1 188 ? 13.828 9.969 8.305 1 97.94 188 VAL A CA 1
ATOM 1434 C C . VAL A 1 188 ? 13.859 11.328 8.992 1 97.94 188 VAL A C 1
ATOM 1436 O O . VAL A 1 188 ? 14.906 11.977 9.062 1 97.94 188 VAL A O 1
ATOM 1439 N N . PHE A 1 189 ? 12.742 11.727 9.617 1 97.81 189 PHE A N 1
ATOM 1440 C CA . PHE A 1 189 ? 12.672 13.156 9.914 1 97.81 189 PHE A CA 1
ATOM 1441 C C . PHE A 1 189 ? 12.531 13.383 11.414 1 97.81 189 PHE A C 1
ATOM 1443 O O . PHE A 1 189 ? 12.562 14.523 11.883 1 97.81 189 PHE A O 1
ATOM 1450 N N . LYS A 1 190 ? 12.375 12.312 12.195 1 96.31 190 LYS A N 1
ATOM 1451 C CA . LYS A 1 190 ? 12.242 12.484 13.641 1 96.31 190 LYS A CA 1
ATOM 1452 C C . LYS A 1 190 ? 13.422 13.258 14.219 1 96.31 190 LYS A C 1
ATOM 1454 O O . LYS A 1 190 ? 13.25 14.094 15.109 1 96.31 190 LYS A O 1
ATOM 1459 N N . SER A 1 191 ? 14.609 13.039 13.742 1 96.06 191 SER A N 1
ATOM 1460 C CA . SER A 1 191 ? 15.805 13.695 14.273 1 96.06 191 SER A CA 1
ATOM 1461 C C . SER A 1 191 ? 15.828 15.18 13.922 1 96.06 191 SER A C 1
ATOM 1463 O O . SER A 1 191 ? 16.562 15.953 14.531 1 96.06 191 SER A O 1
ATOM 1465 N N . SER A 1 192 ? 15.047 15.57 12.938 1 96.06 192 SER A N 1
ATOM 1466 C CA . SER A 1 192 ? 14.961 16.969 12.539 1 96.06 192 SER A CA 1
ATOM 1467 C C . SER A 1 192 ? 13.883 17.703 13.328 1 96.06 192 SER A C 1
ATOM 1469 O O . SER A 1 192 ? 13.578 18.859 13.047 1 96.06 192 SER A O 1
ATOM 1471 N N . GLY A 1 193 ? 13.203 17 14.266 1 95.44 193 GLY A N 1
ATOM 1472 C CA . GLY A 1 193 ? 12.211 17.625 15.125 1 95.44 193 GLY A CA 1
ATOM 1473 C C . GLY A 1 193 ? 10.797 17.547 14.578 1 95.44 193 GLY A C 1
ATOM 1474 O O . GLY A 1 193 ? 9.875 18.141 15.125 1 95.44 193 GLY A O 1
ATOM 1475 N N . VAL A 1 194 ? 10.617 16.875 13.461 1 97.75 194 VAL A N 1
ATOM 1476 C CA . VAL A 1 194 ? 9.297 16.719 12.867 1 97.75 194 VAL A CA 1
ATOM 1477 C C . VAL A 1 194 ? 8.625 15.469 13.406 1 97.75 194 VAL A C 1
ATOM 1479 O O . VAL A 1 194 ? 9.234 14.398 13.461 1 97.75 194 VAL A O 1
ATOM 1482 N N . HIS A 1 195 ? 7.391 15.648 13.844 1 97.75 195 HIS A N 1
ATOM 1483 C CA . HIS A 1 195 ? 6.602 14.547 14.398 1 97.75 195 HIS A CA 1
ATOM 1484 C C . HIS A 1 195 ? 5.66 13.969 13.352 1 97.75 195 HIS A C 1
ATOM 1486 O O . HIS A 1 195 ? 4.637 14.57 13.023 1 97.75 195 HIS A O 1
ATOM 1492 N N . CYS A 1 196 ? 6.027 12.836 12.773 1 98.19 196 CYS A N 1
ATOM 1493 C CA . CYS A 1 196 ? 5.152 12.078 11.891 1 98.19 196 CYS A CA 1
ATOM 1494 C C . CYS A 1 196 ? 4.543 10.891 12.617 1 98.19 196 CYS A C 1
ATOM 1496 O O . CYS A 1 196 ? 5.262 9.992 13.062 1 98.19 196 CYS A O 1
ATOM 1498 N N . ALA A 1 197 ? 3.203 10.891 12.703 1 97.31 197 ALA A N 1
ATOM 1499 C CA . ALA A 1 197 ? 2.578 9.859 13.523 1 97.31 197 ALA A CA 1
ATOM 1500 C C . ALA A 1 197 ? 1.193 9.5 12.992 1 97.31 197 ALA A C 1
ATOM 1502 O O . ALA A 1 197 ? 0.604 10.258 12.219 1 97.31 197 ALA A O 1
ATOM 1503 N N . MET A 1 198 ? 0.765 8.328 13.383 1 96.88 198 MET A N 1
ATOM 1504 C CA . MET A 1 198 ? -0.531 7.828 12.938 1 96.88 198 MET A CA 1
ATOM 1505 C C . MET A 1 198 ? -1.498 7.703 14.109 1 96.88 198 MET A C 1
ATOM 1507 O O . MET A 1 198 ? -1.142 7.164 15.156 1 96.88 198 MET A O 1
ATOM 1511 N N . ILE A 1 199 ? -2.662 8.227 13.938 1 95.62 199 ILE A N 1
ATOM 1512 C CA . ILE A 1 199 ? -3.76 8.031 14.875 1 95.62 199 ILE A CA 1
ATOM 1513 C C . ILE A 1 199 ? -4.469 6.711 14.586 1 95.62 199 ILE A C 1
ATOM 1515 O O . ILE A 1 199 ? -5.141 6.574 13.555 1 95.62 199 ILE A O 1
ATOM 1519 N N . LEU A 1 200 ? -4.406 5.785 15.406 1 92.44 200 LEU A N 1
ATOM 1520 C CA . LEU A 1 200 ? -4.98 4.465 15.156 1 92.44 200 LEU A CA 1
ATOM 1521 C C . LEU A 1 200 ? -6.449 4.43 15.562 1 92.44 200 LEU A C 1
ATOM 1523 O O . LEU A 1 200 ? -6.785 4.633 16.734 1 92.44 200 LEU A O 1
ATOM 1527 N N . VAL A 1 201 ? -7.234 4.227 14.586 1 90.38 201 VAL A N 1
ATOM 1528 C CA . VAL A 1 201 ? -8.672 4.086 14.789 1 90.38 201 VAL A CA 1
ATOM 1529 C C . VAL A 1 201 ? -9.062 2.613 14.703 1 90.38 201 VAL A C 1
ATOM 1531 O O . VAL A 1 201 ? -8.883 1.975 13.664 1 90.38 201 VAL A O 1
ATOM 1534 N N . GLY A 1 202 ? -9.539 1.994 15.719 1 80.5 202 GLY A N 1
ATOM 1535 C CA . GLY A 1 202 ? -9.688 0.555 15.859 1 80.5 202 GLY A CA 1
ATOM 1536 C C . GLY A 1 202 ? -11.008 0.037 15.328 1 80.5 202 GLY A C 1
ATOM 1537 O O . GLY A 1 202 ? -11.414 -1.088 15.633 1 80.5 202 GLY A O 1
ATOM 1538 N N . GLY A 1 203 ? -11.781 0.791 14.648 1 81.25 203 GLY A N 1
ATOM 1539 C CA . GLY A 1 203 ? -13.078 0.312 14.195 1 81.25 203 GLY A CA 1
ATOM 1540 C C . GLY A 1 203 ? -13.875 1.359 13.438 1 81.25 203 GLY A C 1
ATOM 1541 O O . GLY A 1 203 ? -13.312 2.357 12.984 1 81.25 203 GLY A O 1
ATOM 1542 N N . PHE A 1 204 ? -15.086 0.965 13.266 1 81.62 204 PHE A N 1
ATOM 1543 C CA . PHE A 1 204 ? -15.977 1.876 12.555 1 81.62 204 PHE A CA 1
ATOM 1544 C C . PHE A 1 204 ? -16.312 3.086 13.414 1 81.62 204 PHE A C 1
ATOM 1546 O O . PHE A 1 204 ? -16.703 2.938 14.578 1 81.62 204 PHE A O 1
ATOM 1553 N N . VAL A 1 205 ? -16.172 4.168 12.828 1 85.25 205 VAL A N 1
ATOM 1554 C CA . VAL A 1 205 ? -16.391 5.43 13.523 1 85.25 205 VAL A CA 1
ATOM 1555 C C . VAL A 1 205 ? -17.891 5.668 13.695 1 85.25 205 VAL A C 1
ATOM 1557 O O . VAL A 1 205 ? -18.656 5.566 12.734 1 85.25 205 VAL A O 1
ATOM 1560 N N . SER A 1 206 ? -18.234 5.824 14.836 1 81.75 206 SER A N 1
ATOM 1561 C CA . SER A 1 206 ? -19.625 6.156 15.172 1 81.75 206 SER A CA 1
ATOM 1562 C C . SER A 1 206 ? -19.703 6.855 16.531 1 81.75 206 SER A C 1
ATOM 1564 O O . SER A 1 206 ? -18.891 6.617 17.406 1 81.75 206 SER A O 1
ATOM 1566 N N . VAL A 1 207 ? -20.703 7.727 16.578 1 78.62 207 VAL A N 1
ATOM 1567 C CA . VAL A 1 207 ? -20.906 8.453 17.828 1 78.62 207 VAL A CA 1
ATOM 1568 C C . VAL A 1 207 ? -21.297 7.477 18.938 1 78.62 207 VAL A C 1
ATOM 1570 O O . VAL A 1 207 ? -21.094 7.758 20.109 1 78.62 207 VAL A O 1
ATOM 1573 N N . GLU A 1 208 ? -21.844 6.324 18.484 1 78.44 208 GLU A N 1
ATOM 1574 C CA . GLU A 1 208 ? -22.297 5.324 19.438 1 78.44 208 GLU A CA 1
ATOM 1575 C C . GLU A 1 208 ? -21.172 4.395 19.859 1 78.44 208 GLU A C 1
ATOM 1577 O O . GLU A 1 208 ? -21.281 3.68 20.859 1 78.44 208 GLU A O 1
ATOM 1582 N N . ALA A 1 209 ? -20.125 4.488 19.141 1 77.31 209 ALA A N 1
ATOM 1583 C CA . ALA A 1 209 ? -19 3.6 19.438 1 77.31 209 ALA A CA 1
ATOM 1584 C C . ALA A 1 209 ? -18.156 4.148 20.594 1 77.31 209 ALA A C 1
ATOM 1586 O O . ALA A 1 209 ? -17.984 5.363 20.703 1 77.31 209 ALA A O 1
ATOM 1587 N N . GLN A 1 210 ? -17.812 3.293 21.516 1 72.44 210 GLN A N 1
ATOM 1588 C CA . GLN A 1 210 ? -16.984 3.758 22.625 1 72.44 210 GLN A CA 1
ATOM 1589 C C . GLN A 1 210 ? -15.57 4.078 22.141 1 72.44 210 GLN A C 1
ATOM 1591 O O . GLN A 1 210 ? -15.07 5.184 22.375 1 72.44 210 GLN A O 1
ATOM 1596 N N . GLN A 1 211 ? -15.023 3.15 21.391 1 75.31 211 GLN A N 1
ATOM 1597 C CA . GLN A 1 211 ? -13.617 3.318 21.047 1 75.31 211 GLN A CA 1
ATOM 1598 C C . GLN A 1 211 ? -13.453 4.176 19.797 1 75.31 211 GLN A C 1
ATOM 1600 O O . GLN A 1 211 ? -12.5 4.949 19.688 1 75.31 211 GLN A O 1
ATOM 1605 N N . CYS A 1 212 ? -14.453 4.094 19.016 1 85.75 212 CYS A N 1
ATOM 1606 C CA . CYS A 1 212 ? -14.32 4.809 17.75 1 85.75 212 CYS A CA 1
ATOM 1607 C C . CYS A 1 212 ? -15.305 5.969 17.672 1 85.75 212 CYS A C 1
ATOM 1609 O O . CYS A 1 212 ? -15.891 6.219 16.609 1 85.75 212 CYS A O 1
ATOM 1611 N N . ASN A 1 213 ? -15.438 6.539 18.875 1 89.81 213 ASN A N 1
ATOM 1612 C CA . ASN A 1 213 ? -16.141 7.816 18.969 1 89.81 213 ASN A CA 1
ATOM 1613 C C . ASN A 1 213 ? -15.281 8.969 18.469 1 89.81 213 ASN A C 1
ATOM 1615 O O . ASN A 1 213 ? -14.125 9.109 18.875 1 89.81 213 ASN A O 1
ATOM 1619 N N . PRO A 1 214 ? -15.828 9.805 17.641 1 91.62 214 PRO A N 1
ATOM 1620 C CA . PRO A 1 214 ? -15.023 10.883 17.062 1 91.62 214 PRO A CA 1
ATOM 1621 C C . PRO A 1 214 ? -14.422 11.805 18.109 1 91.62 214 PRO A C 1
ATOM 1623 O O . PRO A 1 214 ? -13.297 12.289 17.953 1 91.62 214 PRO A O 1
ATOM 1626 N N . LYS A 1 215 ? -15.141 12.062 19.203 1 91.69 215 LYS A N 1
ATOM 1627 C CA . LYS A 1 215 ? -14.625 12.906 20.281 1 91.69 215 LYS A CA 1
ATOM 1628 C C . LYS A 1 215 ? -13.406 12.266 20.938 1 91.69 215 LYS A C 1
ATOM 1630 O O . LYS A 1 215 ? -12.422 12.953 21.219 1 91.69 215 LYS A O 1
ATOM 1635 N N . ASN A 1 216 ? -13.531 10.945 21.172 1 92.88 216 ASN A N 1
ATOM 1636 C CA . ASN A 1 216 ? -12.406 10.234 21.75 1 92.88 216 ASN A CA 1
ATOM 1637 C C . ASN A 1 216 ? -11.203 10.203 20.812 1 92.88 216 ASN A C 1
ATOM 1639 O O . ASN A 1 216 ? -10.062 10.305 21.266 1 92.88 216 ASN A O 1
ATOM 1643 N N . ILE A 1 217 ? -11.461 10.047 19.547 1 94.94 217 ILE A N 1
ATOM 1644 C CA . ILE A 1 217 ? -10.398 10.039 18.547 1 94.94 217 ILE A CA 1
ATOM 1645 C C . ILE A 1 217 ? -9.695 11.398 18.547 1 94.94 217 ILE A C 1
ATOM 1647 O O . ILE A 1 217 ? -8.469 11.461 18.453 1 94.94 217 ILE A O 1
ATOM 1651 N N . ALA A 1 218 ? -10.469 12.453 18.672 1 96.38 218 ALA A N 1
ATOM 1652 C CA . ALA A 1 218 ? -9.898 13.797 18.703 1 96.38 218 ALA A CA 1
ATOM 1653 C C . ALA A 1 218 ? -8.992 13.984 19.922 1 96.38 218 ALA A C 1
ATOM 1655 O O . ALA A 1 218 ? -7.926 14.594 19.812 1 96.38 218 ALA A O 1
ATOM 1656 N N . GLU A 1 219 ? -9.414 13.461 21.047 1 95.75 219 GLU A N 1
ATOM 1657 C CA . GLU A 1 219 ? -8.602 13.547 22.25 1 95.75 219 GLU A CA 1
ATOM 1658 C C . GLU A 1 219 ? -7.305 12.758 22.094 1 95.75 219 GLU A C 1
ATOM 1660 O O . GLU A 1 219 ? -6.238 13.219 22.5 1 95.75 219 GLU A O 1
ATOM 1665 N N . LYS A 1 220 ? -7.461 11.594 21.5 1 94.12 220 LYS A N 1
ATOM 1666 C CA . LYS A 1 220 ? -6.273 10.781 21.234 1 94.12 220 LYS A CA 1
ATOM 1667 C C . LYS A 1 220 ? -5.316 11.484 20.281 1 94.12 220 LYS A C 1
ATOM 1669 O O . LYS A 1 220 ? -4.098 11.406 20.453 1 94.12 220 LYS A O 1
ATOM 1674 N N . ALA A 1 221 ? -5.867 12.133 19.312 1 96.88 221 ALA A N 1
ATOM 1675 C CA . ALA A 1 221 ? -5.051 12.883 18.359 1 96.88 221 ALA A CA 1
ATOM 1676 C C . ALA A 1 221 ? -4.273 13.992 19.047 1 96.88 221 ALA A C 1
ATOM 1678 O O . ALA A 1 221 ? -3.1 14.219 18.75 1 96.88 221 ALA A O 1
ATOM 1679 N N . TRP A 1 222 ? -4.918 14.633 19.969 1 97.5 222 TRP A N 1
ATOM 1680 C CA . TRP A 1 222 ? -4.258 15.695 20.719 1 97.5 222 TRP A CA 1
ATOM 1681 C C . TRP A 1 222 ? -3.125 15.133 21.578 1 97.5 222 TRP A C 1
ATOM 1683 O O . TRP A 1 222 ? -2.031 15.703 21.625 1 97.5 222 TRP A O 1
ATOM 1693 N N . ASP A 1 223 ? -3.455 14.008 22.297 1 96.38 223 ASP A N 1
ATOM 1694 C CA . ASP A 1 223 ? -2.422 13.367 23.109 1 96.38 223 ASP A CA 1
ATOM 1695 C C . ASP A 1 223 ? -1.205 13.008 22.25 1 96.38 223 ASP A C 1
ATOM 1697 O O . ASP A 1 223 ? -0.065 13.188 22.688 1 96.38 223 ASP A O 1
ATOM 1701 N N . LEU A 1 224 ? -1.471 12.531 21.094 1 96 224 LEU A N 1
ATOM 1702 C CA . LEU A 1 224 ? -0.391 12.172 20.188 1 96 224 LEU A CA 1
ATOM 1703 C C . LEU A 1 224 ? 0.396 13.406 19.75 1 96 224 LEU A C 1
ATOM 1705 O O . LEU A 1 224 ? 1.629 13.383 19.719 1 96 224 LEU A O 1
ATOM 1709 N N . TYR A 1 225 ? -0.29 14.453 19.406 1 96.56 225 TYR A N 1
ATOM 1710 C CA . TYR A 1 225 ? 0.347 15.719 19.062 1 96.56 225 TYR A CA 1
ATOM 1711 C C . TYR A 1 225 ? 1.279 16.188 20.172 1 96.56 225 TYR A C 1
ATOM 1713 O O . TYR A 1 225 ? 2.424 16.562 19.906 1 96.56 225 TYR A O 1
ATOM 1721 N N . GLU A 1 226 ? 0.81 16.062 21.375 1 94.69 226 GLU A N 1
ATOM 1722 C CA . GLU A 1 226 ? 1.563 16.562 22.531 1 94.69 226 GLU A CA 1
ATOM 1723 C C . GLU A 1 226 ? 2.791 15.703 22.797 1 94.69 226 GLU A C 1
ATOM 1725 O O . GLU A 1 226 ? 3.795 16.188 23.328 1 94.69 226 GLU A O 1
ATOM 1730 N N . GLN A 1 227 ? 2.75 14.469 22.453 1 92 227 GLN A N 1
ATOM 1731 C CA . GLN A 1 227 ? 3.852 13.539 22.672 1 92 227 GLN A CA 1
ATOM 1732 C C . GLN A 1 227 ? 5.109 13.984 21.922 1 92 227 GLN A C 1
ATOM 1734 O O . GLN A 1 227 ? 6.223 13.844 22.438 1 92 227 GLN A O 1
ATOM 1739 N N . GLY A 1 228 ? 4.977 14.508 20.734 1 89.5 228 GLY A N 1
ATOM 1740 C CA . GLY A 1 228 ? 6.113 14.945 19.938 1 89.5 228 GLY A CA 1
ATOM 1741 C C . GLY A 1 228 ? 6.895 13.797 19.328 1 89.5 228 GLY A C 1
ATOM 1742 O O . GLY A 1 228 ? 6.484 12.633 19.422 1 89.5 228 GLY A O 1
ATOM 1743 N N . PRO A 1 229 ? 8 14.031 18.609 1 81.75 229 PRO A N 1
ATOM 1744 C CA . PRO A 1 229 ? 8.711 13.039 17.812 1 81.75 229 PRO A CA 1
ATOM 1745 C C . PRO A 1 229 ? 9.539 12.078 18.656 1 81.75 229 PRO A C 1
ATOM 1747 O O . PRO A 1 229 ? 9.875 10.977 18.203 1 81.75 229 PRO A O 1
ATOM 1750 N N . ASP A 1 230 ? 9.992 12.422 19.75 1 72.06 230 ASP A N 1
ATOM 1751 C CA . ASP A 1 230 ? 10.922 11.617 20.531 1 72.06 230 ASP A CA 1
ATOM 1752 C C . ASP A 1 230 ? 10.211 10.43 21.172 1 72.06 230 ASP A C 1
ATOM 1754 O O . ASP A 1 230 ? 10.836 9.414 21.484 1 72.06 230 ASP A O 1
ATOM 1758 N N . GLU A 1 231 ? 8.977 10.547 21.359 1 60.19 231 GLU A N 1
ATOM 1759 C CA . GLU A 1 231 ? 8.242 9.5 22.078 1 60.19 231 GLU A CA 1
ATOM 1760 C C . GLU A 1 231 ? 7.477 8.602 21.109 1 60.19 231 GLU A C 1
ATOM 1762 O O . GLU A 1 231 ? 6.711 7.734 21.531 1 60.19 231 GLU A O 1
ATOM 1767 N N . SER A 1 232 ? 7.602 8.977 19.906 1 51.16 232 SER A N 1
ATOM 1768 C CA . SER A 1 232 ? 6.727 8.234 19 1 51.16 232 SER A CA 1
ATOM 1769 C C . SER A 1 232 ? 7.082 6.754 18.984 1 51.16 232 SER A C 1
ATOM 1771 O O . SER A 1 232 ? 8.227 6.387 18.703 1 51.16 232 SER A O 1
ATOM 1773 N N . ARG A 1 233 ? 6.523 6.031 19.906 1 44 233 ARG A N 1
ATOM 1774 C CA . ARG A 1 233 ? 6.684 4.582 19.891 1 44 233 ARG A CA 1
ATOM 1775 C C . ARG A 1 233 ? 6.207 4 18.562 1 44 233 ARG A C 1
ATOM 1777 O O . ARG A 1 233 ? 5.121 4.344 18.078 1 44 233 ARG A O 1
ATOM 1784 N N . GLY A 1 234 ? 7.023 3.686 17.562 1 38.25 234 GLY A N 1
ATOM 1785 C CA . GLY A 1 234 ? 6.605 2.836 16.469 1 38.25 234 GLY A CA 1
ATOM 1786 C C . GLY A 1 234 ? 5.523 1.846 16.844 1 38.25 234 GLY A C 1
ATOM 1787 O O . GLY A 1 234 ? 5.336 1.547 18.031 1 38.25 234 GLY A O 1
ATOM 1788 N N . MET B 1 1 ? 3.584 -42.781 -24.656 1 32.78 1 MET B N 1
ATOM 1789 C CA . MET B 1 1 ? 2.604 -42 -23.922 1 32.78 1 MET B CA 1
ATOM 1790 C C . MET B 1 1 ? 3.23 -40.688 -23.391 1 32.78 1 MET B C 1
ATOM 1792 O O . MET B 1 1 ? 4.281 -40.719 -22.766 1 32.78 1 MET B O 1
ATOM 1796 N N . ALA B 1 2 ? 3.127 -39.594 -23.969 1 45.25 2 ALA B N 1
ATOM 1797 C CA . ALA B 1 2 ? 3.904 -38.438 -23.547 1 45.25 2 ALA B CA 1
ATOM 1798 C C . ALA B 1 2 ? 3.916 -38.281 -22.031 1 45.25 2 ALA B C 1
ATOM 1800 O O . ALA B 1 2 ? 2.875 -38.438 -21.375 1 45.25 2 ALA B O 1
ATOM 1801 N N . LEU B 1 3 ? 4.906 -38.625 -21.297 1 51.41 3 LEU B N 1
ATOM 1802 C CA . LEU B 1 3 ? 5.004 -38.625 -19.844 1 51.41 3 LEU B CA 1
ATOM 1803 C C . LEU B 1 3 ? 4.262 -37.438 -19.234 1 51.41 3 LEU B C 1
ATOM 1805 O O . LEU B 1 3 ? 4.523 -36.281 -19.609 1 51.41 3 LEU B O 1
ATOM 1809 N N . GLN B 1 4 ? 2.986 -37.625 -18.859 1 66.75 4 GLN B N 1
ATOM 1810 C CA . GLN B 1 4 ? 2.109 -36.625 -18.25 1 66.75 4 GLN B CA 1
ATOM 1811 C C . GLN B 1 4 ? 2.787 -35.938 -17.062 1 66.75 4 GLN B C 1
ATOM 1813 O O . GLN B 1 4 ? 3.398 -36.625 -16.219 1 66.75 4 GLN B O 1
ATOM 1818 N N . SER B 1 5 ? 3.047 -34.688 -17.078 1 75.94 5 SER B N 1
ATOM 1819 C CA . SER B 1 5 ? 3.619 -33.938 -15.969 1 75.94 5 SER B CA 1
ATOM 1820 C C . SER B 1 5 ? 2.908 -34.25 -14.664 1 75.94 5 SER B C 1
ATOM 1822 O O . SER B 1 5 ? 1.679 -34.312 -14.617 1 75.94 5 SER B O 1
ATOM 1824 N N . PRO B 1 6 ? 3.689 -34.781 -13.68 1 88.12 6 PRO B N 1
ATOM 1825 C CA . PRO B 1 6 ? 3.072 -35.094 -12.398 1 88.12 6 PRO B CA 1
ATOM 1826 C C . PRO B 1 6 ? 2.434 -33.875 -11.727 1 88.12 6 PRO B C 1
ATOM 1828 O O . PRO B 1 6 ? 1.703 -34.031 -10.742 1 88.12 6 PRO B O 1
ATOM 1831 N N . ARG B 1 7 ? 2.752 -32.75 -12.289 1 93.69 7 ARG B N 1
ATOM 1832 C CA . ARG B 1 7 ? 2.213 -31.5 -11.742 1 93.69 7 ARG B CA 1
ATOM 1833 C C . ARG B 1 7 ? 1.541 -30.672 -12.836 1 93.69 7 ARG B C 1
ATOM 1835 O O . ARG B 1 7 ? 1.681 -30.969 -14.023 1 93.69 7 ARG B O 1
ATOM 1842 N N . GLY B 1 8 ? 0.703 -29.703 -12.43 1 95.88 8 GLY B N 1
ATOM 1843 C CA . GLY B 1 8 ? 0.202 -28.719 -13.359 1 95.88 8 GLY B CA 1
ATOM 1844 C C . GLY B 1 8 ? 1.265 -27.734 -13.812 1 95.88 8 GLY B C 1
ATOM 1845 O O . GLY B 1 8 ? 2.461 -28 -13.68 1 95.88 8 GLY B O 1
ATOM 1846 N N . ALA B 1 9 ? 0.836 -26.656 -14.344 1 98.06 9 ALA B N 1
ATOM 1847 C CA . ALA B 1 9 ? 1.772 -25.656 -14.859 1 98.06 9 ALA B CA 1
ATOM 1848 C C . ALA B 1 9 ? 2.189 -24.688 -13.766 1 98.06 9 ALA B C 1
ATOM 1850 O O . ALA B 1 9 ? 1.426 -24.422 -12.836 1 98.06 9 ALA B O 1
ATOM 1851 N N . LEU B 1 10 ? 3.412 -24.219 -13.883 1 98.62 10 LEU B N 1
ATOM 1852 C CA . LEU B 1 10 ? 3.928 -23.078 -13.125 1 98.62 10 LEU B CA 1
ATOM 1853 C C . LEU B 1 10 ? 3.994 -21.828 -13.992 1 98.62 10 LEU B C 1
ATOM 1855 O O . LEU B 1 10 ? 4.594 -21.844 -15.07 1 98.62 10 LEU B O 1
ATOM 1859 N N . VAL B 1 11 ? 3.318 -20.766 -13.602 1 98.81 11 VAL B N 1
ATOM 1860 C CA . VAL B 1 11 ? 3.385 -19.484 -14.297 1 98.81 11 VAL B CA 1
ATOM 1861 C C . VAL B 1 11 ? 4.133 -18.469 -13.43 1 98.81 11 VAL B C 1
ATOM 1863 O O . VAL B 1 11 ? 3.756 -18.234 -12.281 1 98.81 11 VAL B O 1
ATOM 1866 N N . VAL B 1 12 ? 5.18 -17.859 -13.953 1 98.75 12 VAL B N 1
ATOM 1867 C CA . VAL B 1 12 ? 6.051 -16.969 -13.18 1 98.75 12 VAL B CA 1
ATOM 1868 C C . VAL B 1 12 ? 5.969 -15.555 -13.734 1 98.75 12 VAL B C 1
ATOM 1870 O O . VAL B 1 12 ? 6.367 -15.297 -14.875 1 98.75 12 VAL B O 1
ATOM 1873 N N . PHE B 1 13 ? 5.402 -14.672 -12.984 1 98.38 13 PHE B N 1
ATOM 1874 C CA . PHE B 1 13 ? 5.434 -13.25 -13.297 1 98.38 13 PHE B CA 1
ATOM 1875 C C . PHE B 1 13 ? 6.68 -12.594 -12.719 1 98.38 13 PHE B C 1
ATOM 1877 O O . PHE B 1 13 ? 6.906 -12.648 -11.508 1 98.38 13 PHE B O 1
ATOM 1884 N N . GLY B 1 14 ? 7.391 -11.82 -13.5 1 95.56 14 GLY B N 1
ATOM 1885 C CA . GLY B 1 14 ? 8.664 -11.273 -13.062 1 95.56 14 GLY B CA 1
ATOM 1886 C C . GLY B 1 14 ? 9.789 -12.305 -13.07 1 95.56 14 GLY B C 1
ATOM 1887 O O . GLY B 1 14 ? 10.492 -12.469 -12.07 1 95.56 14 GLY B O 1
ATOM 1888 N N . SER B 1 15 ? 9.805 -12.938 -14.242 1 92.38 15 SER B N 1
ATOM 1889 C CA . SER B 1 15 ? 10.953 -13.82 -14.383 1 92.38 15 SER B CA 1
ATOM 1890 C C . SER B 1 15 ? 12.242 -13.031 -14.547 1 92.38 15 SER B C 1
ATOM 1892 O O . SER B 1 15 ? 12.234 -11.93 -15.102 1 92.38 15 SER B O 1
ATOM 1894 N N . GLY B 1 16 ? 13.297 -13.344 -13.789 1 85.5 16 GLY B N 1
ATOM 1895 C CA . GLY B 1 16 ? 14.578 -12.656 -13.82 1 85.5 16 GLY B CA 1
ATOM 1896 C C . GLY B 1 16 ? 15.711 -13.477 -13.234 1 85.5 16 GLY B C 1
ATOM 1897 O O . GLY B 1 16 ? 15.492 -14.586 -12.742 1 85.5 16 GLY B O 1
ATOM 1898 N N . PRO B 1 17 ? 16.781 -12.867 -13.406 1 79.44 17 PRO B N 1
ATOM 1899 C CA . PRO B 1 17 ? 17.969 -13.648 -13.047 1 79.44 17 PRO B CA 1
ATOM 1900 C C . PRO B 1 17 ? 18.125 -13.828 -11.539 1 79.44 17 PRO B C 1
ATOM 1902 O O . PRO B 1 17 ? 18.938 -14.648 -11.094 1 79.44 17 PRO B O 1
ATOM 1905 N N . GLY B 1 18 ? 17.344 -13.195 -10.781 1 87 18 GLY B N 1
ATOM 1906 C CA . GLY B 1 18 ? 17.438 -13.289 -9.336 1 87 18 GLY B CA 1
ATOM 1907 C C . GLY B 1 18 ? 16.578 -14.391 -8.75 1 87 18 GLY B C 1
ATOM 1908 O O . GLY B 1 18 ? 17.016 -15.547 -8.672 1 87 18 GLY B O 1
ATOM 1909 N N . ILE B 1 19 ? 15.344 -14.141 -8.508 1 92.94 19 ILE B N 1
ATOM 1910 C CA . ILE B 1 19 ? 14.469 -15.055 -7.77 1 92.94 19 ILE B CA 1
ATOM 1911 C C . ILE B 1 19 ? 13.648 -15.883 -8.758 1 92.94 19 ILE B C 1
ATOM 1913 O O . ILE B 1 19 ? 13.633 -17.125 -8.672 1 92.94 19 ILE B O 1
ATOM 1917 N N . GLY B 1 20 ? 13.07 -15.328 -9.797 1 95.25 20 GLY B N 1
ATOM 1918 C CA . GLY B 1 20 ? 12.094 -15.953 -10.68 1 95.25 20 GLY B CA 1
ATOM 1919 C C . GLY B 1 20 ? 12.641 -17.156 -11.422 1 95.25 20 GLY B C 1
ATOM 1920 O O . GLY B 1 20 ? 12.047 -18.234 -11.406 1 95.25 20 GLY B O 1
ATOM 1921 N N . ARG B 1 21 ? 13.789 -16.969 -12.031 1 95.25 21 ARG B N 1
ATOM 1922 C CA . ARG B 1 21 ? 14.398 -18.031 -12.828 1 95.25 21 ARG B CA 1
ATOM 1923 C C . ARG B 1 21 ? 14.789 -19.203 -11.945 1 95.25 21 ARG B C 1
ATOM 1925 O O . ARG B 1 21 ? 14.633 -20.359 -12.344 1 95.25 21 ARG B O 1
ATOM 1932 N N . HIS B 1 22 ? 15.312 -19 -10.766 1 96.38 22 HIS B N 1
ATOM 1933 C CA . HIS B 1 22 ? 15.766 -20.062 -9.875 1 96.38 22 HIS B CA 1
ATOM 1934 C C . HIS B 1 22 ? 14.594 -20.844 -9.312 1 96.38 22 HIS B C 1
ATOM 1936 O O . HIS B 1 22 ? 14.656 -22.078 -9.195 1 96.38 22 HIS B O 1
ATOM 1942 N N . ILE B 1 23 ? 13.539 -20.125 -8.984 1 97.88 23 ILE B N 1
ATOM 1943 C CA . ILE B 1 23 ? 12.344 -20.828 -8.516 1 97.88 23 ILE B CA 1
ATOM 1944 C C . ILE B 1 23 ? 11.773 -21.672 -9.648 1 97.88 23 ILE B C 1
ATOM 1946 O O . ILE B 1 23 ? 11.445 -22.844 -9.453 1 97.88 23 ILE B O 1
ATOM 1950 N N . ALA B 1 24 ? 11.695 -21.078 -10.844 1 98.44 24 ALA B N 1
ATOM 1951 C CA . ALA B 1 24 ? 11.18 -21.812 -11.992 1 98.44 24 ALA B CA 1
ATOM 1952 C C . ALA B 1 24 ? 12 -23.078 -12.25 1 98.44 24 ALA B C 1
ATOM 1954 O O . ALA B 1 24 ? 11.445 -24.156 -12.453 1 98.44 24 ALA B O 1
ATOM 1955 N N . SER B 1 25 ? 13.328 -22.969 -12.203 1 98.19 25 SER B N 1
ATOM 1956 C CA . SER B 1 25 ? 14.227 -24.094 -12.445 1 98.19 25 SER B CA 1
ATOM 1957 C C . SER B 1 25 ? 14.039 -25.172 -11.383 1 98.19 25 SER B C 1
ATOM 1959 O O . SER B 1 25 ? 13.945 -26.359 -11.703 1 98.19 25 SER B O 1
ATOM 1961 N N . HIS B 1 26 ? 14.008 -24.734 -10.141 1 98.31 26 HIS B N 1
ATOM 1962 C CA . HIS B 1 26 ? 13.859 -25.672 -9.031 1 98.31 26 HIS B CA 1
ATOM 1963 C C . HIS B 1 26 ? 12.523 -26.406 -9.109 1 98.31 26 HIS B C 1
ATOM 1965 O O . HIS B 1 26 ? 12.477 -27.625 -8.953 1 98.31 26 HIS B O 1
ATOM 1971 N N . PHE B 1 27 ? 11.438 -25.703 -9.391 1 98.44 27 PHE B N 1
ATOM 1972 C CA . PHE B 1 27 ? 10.109 -26.312 -9.484 1 98.44 27 PHE B CA 1
ATOM 1973 C C . PHE B 1 27 ? 10.039 -27.25 -10.68 1 98.44 27 PHE B C 1
ATOM 1975 O O . PHE B 1 27 ? 9.422 -28.312 -10.602 1 98.44 27 PHE B O 1
ATOM 1982 N N . ALA B 1 28 ? 10.68 -26.891 -11.812 1 98 28 ALA B N 1
ATOM 1983 C CA . ALA B 1 28 ? 10.742 -27.781 -12.969 1 98 28 ALA B CA 1
ATOM 1984 C C . ALA B 1 28 ? 11.406 -29.094 -12.602 1 98 28 ALA B C 1
ATOM 1986 O O . ALA B 1 28 ? 10.922 -30.172 -12.977 1 98 28 ALA B O 1
ATOM 1987 N N . SER B 1 29 ? 12.453 -29.016 -11.82 1 97.75 29 SER B N 1
ATOM 1988 C CA . SER B 1 29 ? 13.172 -30.219 -11.406 1 97.75 29 SER B CA 1
ATOM 1989 C C . SER B 1 29 ? 12.328 -31.078 -10.469 1 97.75 29 SER B C 1
ATOM 1991 O O . SER B 1 29 ? 12.609 -32.25 -10.273 1 97.75 29 SER B O 1
ATOM 1993 N N . LYS B 1 30 ? 11.312 -30.484 -9.891 1 97.25 30 LYS B N 1
ATOM 1994 C CA . LYS B 1 30 ? 10.461 -31.172 -8.93 1 97.25 30 LYS B CA 1
ATOM 1995 C C . LYS B 1 30 ? 9.141 -31.609 -9.57 1 97.25 30 LYS B C 1
ATOM 1997 O O . LYS B 1 30 ? 8.203 -32 -8.875 1 97.25 30 LYS B O 1
ATOM 2002 N N . GLY B 1 31 ? 9.047 -31.469 -10.898 1 96.38 31 GLY B N 1
ATOM 2003 C CA . GLY B 1 31 ? 7.918 -32.094 -11.578 1 96.38 31 GLY B CA 1
ATOM 2004 C C . GLY B 1 31 ? 7.039 -31.078 -12.297 1 96.38 31 GLY B C 1
ATOM 2005 O O . GLY B 1 31 ? 6.105 -31.453 -13.008 1 96.38 31 GLY B O 1
ATOM 2006 N N . PHE B 1 32 ? 7.238 -29.781 -12.102 1 97.56 32 PHE B N 1
ATOM 2007 C CA . PHE B 1 32 ? 6.531 -28.797 -12.898 1 97.56 32 PHE B CA 1
ATOM 2008 C C . PHE B 1 32 ? 7.109 -28.719 -14.305 1 97.56 32 PHE B C 1
ATOM 2010 O O . PHE B 1 32 ? 7.855 -27.797 -14.633 1 97.56 32 PHE B O 1
ATOM 2017 N N . HIS B 1 33 ? 6.648 -29.594 -15.148 1 97.12 33 HIS B N 1
ATOM 2018 C CA . HIS B 1 33 ? 7.27 -29.734 -16.453 1 97.12 33 HIS B CA 1
ATOM 2019 C C . HIS B 1 33 ? 6.695 -28.734 -17.453 1 97.12 33 HIS B C 1
ATOM 2021 O O . HIS B 1 33 ? 7.199 -28.609 -18.578 1 97.12 33 HIS B O 1
ATOM 2027 N N . HIS B 1 34 ? 5.629 -28.078 -17.156 1 97.56 34 HIS B N 1
ATOM 2028 C CA . HIS B 1 34 ? 5.098 -26.984 -17.938 1 97.56 34 HIS B CA 1
ATOM 2029 C C . HIS B 1 34 ? 5.281 -25.656 -17.219 1 97.56 34 HIS B C 1
ATOM 2031 O O . HIS B 1 34 ? 4.695 -25.438 -16.156 1 97.56 34 HIS B O 1
ATOM 2037 N N . VAL B 1 35 ? 6.121 -24.812 -17.781 1 98.31 35 VAL B N 1
ATOM 2038 C CA . VAL B 1 35 ? 6.48 -23.547 -17.156 1 98.31 35 VAL B CA 1
ATOM 2039 C C . VAL B 1 35 ? 6.25 -22.406 -18.125 1 98.31 35 VAL B C 1
ATOM 2041 O O . VAL B 1 35 ? 6.598 -22.5 -19.312 1 98.31 35 VAL B O 1
ATOM 2044 N N . VAL B 1 36 ? 5.562 -21.344 -17.734 1 98.62 36 VAL B N 1
ATOM 2045 C CA . VAL B 1 36 ? 5.43 -20.125 -18.516 1 98.62 36 VAL B CA 1
ATOM 2046 C C . VAL B 1 36 ? 6.121 -18.969 -17.781 1 98.62 36 VAL B C 1
ATOM 2048 O O . VAL B 1 36 ? 5.809 -18.688 -16.625 1 98.62 36 VAL B O 1
ATOM 2051 N N . LEU B 1 37 ? 7.094 -18.344 -18.438 1 98.62 37 LEU B N 1
ATOM 2052 C CA . LEU B 1 37 ? 7.852 -17.234 -17.875 1 98.62 37 LEU B CA 1
ATOM 2053 C C . LEU B 1 37 ? 7.406 -15.914 -18.484 1 98.62 37 LEU B C 1
ATOM 2055 O O . LEU B 1 37 ? 7.309 -15.781 -19.703 1 98.62 37 LEU B O 1
ATOM 2059 N N . LEU B 1 38 ? 7.086 -14.961 -17.625 1 98.44 38 LEU B N 1
ATOM 2060 C CA . LEU B 1 38 ? 6.691 -13.633 -18.078 1 98.44 38 LEU B CA 1
ATOM 2061 C C . LEU B 1 38 ? 7.645 -12.562 -17.562 1 98.44 38 LEU B C 1
ATOM 2063 O O . LEU B 1 38 ? 8.039 -12.609 -16.391 1 98.44 38 LEU B O 1
ATOM 2067 N N . SER B 1 39 ? 8.039 -11.656 -18.297 1 96.69 39 SER B N 1
ATOM 2068 C CA . SER B 1 39 ? 8.773 -10.445 -17.953 1 96.69 39 SER B CA 1
ATOM 2069 C C . SER B 1 39 ? 8.734 -9.43 -19.094 1 96.69 39 SER B C 1
ATOM 2071 O O . SER B 1 39 ? 8.195 -9.719 -20.156 1 96.69 39 SER B O 1
ATOM 2073 N N . ARG B 1 40 ? 9.289 -8.273 -18.906 1 94.88 40 ARG B N 1
ATOM 2074 C CA . ARG B 1 40 ? 9.227 -7.199 -19.891 1 94.88 40 ARG B CA 1
ATOM 2075 C C . ARG B 1 40 ? 10.289 -7.383 -20.969 1 94.88 40 ARG B C 1
ATOM 2077 O O . ARG B 1 40 ? 10.172 -6.84 -22.062 1 94.88 40 ARG B O 1
ATOM 2084 N N . ASN B 1 41 ? 11.352 -8.094 -20.625 1 94.69 41 ASN B N 1
ATOM 2085 C CA . ASN B 1 41 ? 12.508 -8.172 -21.5 1 94.69 41 ASN B CA 1
ATOM 2086 C C . ASN B 1 41 ? 12.562 -9.508 -22.25 1 94.69 41 ASN B C 1
ATOM 2088 O O . ASN B 1 41 ? 12.914 -10.539 -21.656 1 94.69 41 ASN B O 1
ATOM 2092 N N . ALA B 1 42 ? 12.406 -9.461 -23.562 1 95.38 42 ALA B N 1
ATOM 2093 C CA . ALA B 1 42 ? 12.297 -10.672 -24.359 1 95.38 42 ALA B CA 1
ATOM 2094 C C . ALA B 1 42 ? 13.609 -11.453 -24.359 1 95.38 42 ALA B C 1
ATOM 2096 O O . ALA B 1 42 ? 13.609 -12.68 -24.25 1 95.38 42 ALA B O 1
ATOM 2097 N N . SER B 1 43 ? 14.688 -10.734 -24.484 1 96.06 43 SER B N 1
ATOM 2098 C CA . SER B 1 43 ? 15.984 -11.398 -24.531 1 96.06 43 SER B CA 1
ATOM 2099 C C . SER B 1 43 ? 16.297 -12.086 -23.219 1 96.06 43 SER B C 1
ATOM 2101 O O . SER B 1 43 ? 16.766 -13.234 -23.203 1 96.06 43 SER B O 1
ATOM 2103 N N . ARG B 1 44 ? 16.031 -11.469 -22.141 1 94.5 44 ARG B N 1
ATOM 2104 C CA . ARG B 1 44 ? 16.25 -12.055 -20.812 1 94.5 44 ARG B CA 1
ATOM 2105 C C . ARG B 1 44 ? 15.344 -13.258 -20.594 1 94.5 44 ARG B C 1
ATOM 2107 O O . ARG B 1 44 ? 15.734 -14.227 -19.938 1 94.5 44 ARG B O 1
ATOM 2114 N N . LEU B 1 45 ? 14.156 -13.133 -21.125 1 97 45 LEU B N 1
ATOM 2115 C CA . LEU B 1 45 ? 13.211 -14.234 -21 1 97 45 LEU B CA 1
ATOM 2116 C C . LEU B 1 45 ? 13.75 -15.484 -21.688 1 97 45 LEU B C 1
ATOM 2118 O O . LEU B 1 45 ? 13.602 -16.594 -21.172 1 97 45 LEU B O 1
ATOM 2122 N N . GLN B 1 46 ? 14.312 -15.297 -22.844 1 96.75 46 GLN B N 1
ATOM 2123 C CA . GLN B 1 46 ? 14.883 -16.422 -23.562 1 96.75 46 GLN B CA 1
ATOM 2124 C C . GLN B 1 46 ? 16.031 -17.062 -22.781 1 96.75 46 GLN B C 1
ATOM 2126 O O . GLN B 1 46 ? 16.172 -18.281 -22.734 1 96.75 46 GLN B O 1
ATOM 2131 N N . ASP B 1 47 ? 16.844 -16.188 -22.188 1 97 47 ASP B N 1
ATOM 2132 C CA . ASP B 1 47 ? 17.922 -16.688 -21.328 1 97 47 ASP B CA 1
ATOM 2133 C C . ASP B 1 47 ? 17.375 -17.484 -20.156 1 97 47 ASP B C 1
ATOM 2135 O O . ASP B 1 47 ? 17.891 -18.547 -19.828 1 97 47 ASP B O 1
ATOM 2139 N N . ASP B 1 48 ? 16.344 -16.953 -19.5 1 97.31 48 ASP B N 1
ATOM 2140 C CA . ASP B 1 48 ? 15.719 -17.625 -18.359 1 97.31 48 ASP B CA 1
ATOM 2141 C C . ASP B 1 48 ? 15.125 -18.984 -18.781 1 97.31 48 ASP B C 1
ATOM 2143 O O . ASP B 1 48 ? 15.281 -19.969 -18.062 1 97.31 48 ASP B O 1
ATOM 2147 N N . ALA B 1 49 ? 14.477 -18.984 -19.938 1 97.94 49 ALA B N 1
ATOM 2148 C CA . ALA B 1 49 ? 13.891 -20.234 -20.438 1 97.94 49 ALA B CA 1
ATOM 2149 C C . ALA B 1 49 ? 14.969 -21.281 -20.688 1 97.94 49 ALA B C 1
ATOM 2151 O O . ALA B 1 49 ? 14.781 -22.453 -20.375 1 97.94 49 ALA B O 1
ATOM 2152 N N . ALA B 1 50 ? 16.062 -20.875 -21.25 1 97.75 50 ALA B N 1
ATOM 2153 C CA . ALA B 1 50 ? 17.172 -21.781 -21.531 1 97.75 50 ALA B CA 1
ATOM 2154 C C . ALA B 1 50 ? 17.734 -22.375 -20.234 1 97.75 50 ALA B C 1
ATOM 2156 O O . ALA B 1 50 ? 18.078 -23.562 -20.188 1 97.75 50 ALA B O 1
ATOM 2157 N N . GLU B 1 51 ? 17.812 -21.578 -19.219 1 97 51 GLU B N 1
ATOM 2158 C CA . GLU B 1 51 ? 18.312 -22.047 -17.938 1 97 51 GLU B CA 1
ATOM 2159 C C . GLU B 1 51 ? 17.375 -23.078 -17.328 1 97 51 GLU B C 1
ATOM 2161 O O . GLU B 1 51 ? 17.828 -24.094 -16.781 1 97 51 GLU B O 1
ATOM 2166 N N . VAL B 1 52 ? 16.078 -22.875 -17.391 1 98 52 VAL B N 1
ATOM 2167 C CA . VAL B 1 52 ? 15.102 -23.828 -16.875 1 98 52 VAL B CA 1
ATOM 2168 C C . VAL B 1 52 ? 15.211 -25.141 -17.625 1 98 52 VAL B C 1
ATOM 2170 O O . VAL B 1 52 ? 15.258 -26.219 -17.016 1 98 52 VAL B O 1
ATOM 2173 N N . THR B 1 53 ? 15.328 -25.062 -18.969 1 97.81 53 THR B N 1
ATOM 2174 C CA . THR B 1 53 ? 15.422 -26.234 -19.797 1 97.81 53 THR B CA 1
ATOM 2175 C C . THR B 1 53 ? 16.719 -27 -19.516 1 97.81 53 THR B C 1
ATOM 2177 O O . THR B 1 53 ? 16.734 -28.234 -19.547 1 97.81 53 THR B O 1
ATOM 2180 N N . ALA B 1 54 ? 17.734 -26.281 -19.266 1 97.62 54 ALA B N 1
ATOM 2181 C CA . ALA B 1 54 ? 19 -26.922 -18.938 1 97.62 54 ALA B CA 1
ATOM 2182 C C . ALA B 1 54 ? 18.906 -27.703 -17.641 1 97.62 54 ALA B C 1
ATOM 2184 O O . ALA B 1 54 ? 19.531 -28.766 -17.484 1 97.62 54 ALA B O 1
ATOM 2185 N N . THR B 1 55 ? 18.203 -27.172 -16.672 1 96.56 55 THR B N 1
ATOM 2186 C CA . THR B 1 55 ? 18.016 -27.812 -15.367 1 96.56 55 THR B CA 1
ATOM 2187 C C . THR B 1 55 ? 17.125 -29.031 -15.469 1 96.56 55 THR B C 1
ATOM 2189 O O . THR B 1 55 ? 17.359 -30.047 -14.812 1 96.56 55 THR B O 1
ATOM 2192 N N . GLU B 1 56 ? 16.062 -28.922 -16.281 1 97.38 56 GLU B N 1
ATOM 2193 C CA . GLU B 1 56 ? 15.109 -30.016 -16.516 1 97.38 56 GLU B CA 1
ATOM 2194 C C . GLU B 1 56 ? 14.766 -30.125 -18 1 97.38 56 GLU B C 1
ATOM 2196 O O . GLU B 1 56 ? 13.828 -29.484 -18.469 1 97.38 56 GLU B O 1
ATOM 2201 N N . PRO B 1 57 ? 15.406 -31.031 -18.641 1 96.69 57 PRO B N 1
ATOM 2202 C CA . PRO B 1 57 ? 15.258 -31.141 -20.094 1 96.69 57 PRO B CA 1
ATOM 2203 C C . PRO B 1 57 ? 13.867 -31.594 -20.516 1 96.69 57 PRO B C 1
ATOM 2205 O O . PRO B 1 57 ? 13.461 -31.391 -21.656 1 96.69 57 PRO B O 1
ATOM 2208 N N . ARG B 1 58 ? 13.117 -32.25 -19.625 1 95.19 58 ARG B N 1
ATOM 2209 C CA . ARG B 1 58 ? 11.766 -32.719 -19.922 1 95.19 58 ARG B CA 1
ATOM 2210 C C . ARG B 1 58 ? 10.773 -31.547 -19.906 1 95.19 58 ARG B C 1
ATOM 2212 O O . ARG B 1 58 ? 9.641 -31.703 -20.359 1 95.19 58 ARG B O 1
ATOM 2219 N N . ALA B 1 59 ? 11.18 -30.375 -19.375 1 96.38 59 ALA B N 1
ATOM 2220 C CA . ALA B 1 59 ? 10.266 -29.266 -19.188 1 96.38 59 ALA B CA 1
ATOM 2221 C C . ALA B 1 59 ? 9.945 -28.562 -20.5 1 96.38 59 ALA B C 1
ATOM 2223 O O . ALA B 1 59 ? 10.828 -28.391 -21.344 1 96.38 59 ALA B O 1
ATOM 2224 N N . THR B 1 60 ? 8.711 -28.297 -20.75 1 97.44 60 THR B N 1
ATOM 2225 C CA . THR B 1 60 ? 8.273 -27.359 -21.781 1 97.44 60 THR B CA 1
ATOM 2226 C C . THR B 1 60 ? 8.164 -25.953 -21.234 1 97.44 60 THR B C 1
ATOM 2228 O O . THR B 1 60 ? 7.324 -25.672 -20.375 1 97.44 60 THR B O 1
ATOM 2231 N N . VAL B 1 61 ? 9.016 -25.047 -21.719 1 98.12 61 VAL B N 1
ATOM 2232 C CA . VAL B 1 61 ? 9.078 -23.688 -21.188 1 98.12 61 VAL B CA 1
ATOM 2233 C C . VAL B 1 61 ? 8.594 -22.703 -22.234 1 98.12 61 VAL B C 1
ATOM 2235 O O . VAL B 1 61 ? 9.125 -22.656 -23.344 1 98.12 61 VAL B O 1
ATOM 2238 N N . HIS B 1 62 ? 7.543 -21.969 -21.922 1 97.94 62 HIS B N 1
ATOM 2239 C CA . HIS B 1 62 ? 7.039 -20.891 -22.766 1 97.94 62 HIS B CA 1
ATOM 2240 C C . HIS B 1 62 ? 7.422 -19.531 -22.203 1 97.94 62 HIS B C 1
ATOM 2242 O O . HIS B 1 62 ? 7.66 -19.391 -21 1 97.94 62 HIS B O 1
ATOM 2248 N N . THR B 1 63 ? 7.531 -18.547 -23.094 1 98.25 63 THR B N 1
ATOM 2249 C CA . THR B 1 63 ? 7.805 -17.172 -22.672 1 98.25 63 THR B CA 1
ATOM 2250 C C . THR B 1 63 ? 6.727 -16.234 -23.188 1 98.25 63 THR B C 1
ATOM 2252 O O . THR B 1 63 ? 6.219 -16.406 -24.297 1 98.25 63 THR B O 1
ATOM 2255 N N . VAL B 1 64 ? 6.305 -15.281 -22.359 1 98.31 64 VAL B N 1
ATOM 2256 C CA . VAL B 1 64 ? 5.375 -14.219 -22.734 1 98.31 64 VAL B CA 1
ATOM 2257 C C . VAL B 1 64 ? 5.938 -12.867 -22.297 1 98.31 64 VAL B C 1
ATOM 2259 O O . VAL B 1 64 ? 6.211 -12.648 -21.109 1 98.31 64 VAL B O 1
ATOM 2262 N N . THR B 1 65 ? 6.188 -11.961 -23.266 1 97.62 65 THR B N 1
ATOM 2263 C CA . THR B 1 65 ? 6.641 -10.617 -22.938 1 97.62 65 THR B CA 1
ATOM 2264 C C . THR B 1 65 ? 5.477 -9.75 -22.453 1 97.62 65 THR B C 1
ATOM 2266 O O . THR B 1 65 ? 4.457 -9.641 -23.141 1 97.62 65 THR B O 1
ATOM 2269 N N . ALA B 1 66 ? 5.68 -9.18 -21.219 1 96.06 66 ALA B N 1
ATOM 2270 C CA . ALA B 1 66 ? 4.574 -8.383 -20.688 1 96.06 66 ALA B CA 1
ATOM 2271 C C . ALA B 1 66 ? 5.078 -7.32 -19.719 1 96.06 66 ALA B C 1
ATOM 2273 O O . ALA B 1 66 ? 5.93 -7.598 -18.875 1 96.06 66 ALA B O 1
ATOM 2274 N N . ASP B 1 67 ? 4.582 -6.125 -19.922 1 96.94 67 ASP B N 1
ATOM 2275 C CA . ASP B 1 67 ? 4.656 -5.098 -18.891 1 96.94 67 ASP B CA 1
ATOM 2276 C C . ASP B 1 67 ? 3.447 -5.168 -17.969 1 96.94 67 ASP B C 1
ATOM 2278 O O . ASP B 1 67 ? 2.357 -4.711 -18.312 1 96.94 67 ASP B O 1
ATOM 2282 N N . VAL B 1 68 ? 3.645 -5.648 -16.766 1 97.06 68 VAL B N 1
ATOM 2283 C CA . VAL B 1 68 ? 2.518 -5.977 -15.891 1 97.06 68 VAL B CA 1
ATOM 2284 C C . VAL B 1 68 ? 1.941 -4.695 -15.289 1 97.06 68 VAL B C 1
ATOM 2286 O O . VAL B 1 68 ? 0.857 -4.715 -14.703 1 97.06 68 VAL B O 1
ATOM 2289 N N . SER B 1 69 ? 2.639 -3.553 -15.406 1 96.31 69 SER B N 1
ATOM 2290 C CA . SER B 1 69 ? 2.109 -2.289 -14.906 1 96.31 69 SER B CA 1
ATOM 2291 C C . SER B 1 69 ? 1.026 -1.739 -15.828 1 96.31 69 SER B C 1
ATOM 2293 O O . SER B 1 69 ? 0.299 -0.816 -15.453 1 96.31 69 SER B O 1
ATOM 2295 N N . SER B 1 70 ? 0.961 -2.252 -17.047 1 97.5 70 SER B N 1
ATOM 2296 C CA . SER B 1 70 ? -0.086 -1.893 -17.984 1 97.5 70 SER B CA 1
ATOM 2297 C C . SER B 1 70 ? -1.239 -2.889 -17.953 1 97.5 70 SER B C 1
ATOM 2299 O O . SER B 1 70 ? -1.066 -4.062 -18.281 1 97.5 70 SER B O 1
ATOM 2301 N N . ALA B 1 71 ? -2.381 -2.373 -17.625 1 96.94 71 ALA B N 1
ATOM 2302 C CA . ALA B 1 71 ? -3.551 -3.242 -17.516 1 96.94 71 ALA B CA 1
ATOM 2303 C C . ALA B 1 71 ? -3.828 -3.953 -18.844 1 96.94 71 ALA B C 1
ATOM 2305 O O . ALA B 1 71 ? -4.152 -5.141 -18.859 1 96.94 71 ALA B O 1
ATOM 2306 N N . THR B 1 72 ? -3.707 -3.209 -19.859 1 97.19 72 THR B N 1
ATOM 2307 C CA . THR B 1 72 ? -3.969 -3.766 -21.188 1 97.19 72 THR B CA 1
ATOM 2308 C C . THR B 1 72 ? -2.939 -4.836 -21.531 1 97.19 72 THR B C 1
ATOM 2310 O O . THR B 1 72 ? -3.299 -5.934 -21.969 1 97.19 72 THR B O 1
ATOM 2313 N N . HIS B 1 73 ? -1.646 -4.551 -21.312 1 97.44 73 HIS B N 1
ATOM 2314 C CA . HIS B 1 73 ? -0.603 -5.527 -21.594 1 97.44 73 HIS B CA 1
ATOM 2315 C C . HIS B 1 73 ? -0.766 -6.777 -20.734 1 97.44 73 HIS B C 1
ATOM 2317 O O . HIS B 1 73 ? -0.573 -7.898 -21.219 1 97.44 73 HIS B O 1
ATOM 2323 N N . LEU B 1 74 ? -1.118 -6.59 -19.531 1 98.31 74 LEU B N 1
ATOM 2324 C CA . LEU B 1 74 ? -1.284 -7.719 -18.625 1 98.31 74 LEU B CA 1
ATOM 2325 C C . LEU B 1 74 ? -2.432 -8.617 -19.078 1 98.31 74 LEU B C 1
ATOM 2327 O O . LEU B 1 74 ? -2.293 -9.836 -19.109 1 98.31 74 LEU B O 1
ATOM 2331 N N . LYS B 1 75 ? -3.547 -8.016 -19.453 1 98.06 75 LYS B N 1
ATOM 2332 C CA . LYS B 1 75 ? -4.691 -8.789 -19.922 1 98.06 75 LYS B CA 1
ATOM 2333 C C . LYS B 1 75 ? -4.328 -9.617 -21.156 1 98.06 75 LYS B C 1
ATOM 2335 O O . LYS B 1 75 ? -4.688 -10.789 -21.25 1 98.06 75 LYS B O 1
ATOM 2340 N N . GLU B 1 76 ? -3.664 -9.016 -22.031 1 98.38 76 GLU B N 1
ATOM 2341 C CA . GLU B 1 76 ? -3.219 -9.711 -23.25 1 98.38 76 GLU B CA 1
ATOM 2342 C C . GLU B 1 76 ? -2.262 -10.844 -22.906 1 98.38 76 GLU B C 1
ATOM 2344 O O . GLU B 1 76 ? -2.338 -11.93 -23.484 1 98.38 76 GLU B O 1
ATOM 2349 N N . ALA B 1 77 ? -1.354 -10.555 -22 1 98.62 77 ALA B N 1
ATOM 2350 C CA . ALA B 1 77 ? -0.386 -11.562 -21.578 1 98.62 77 ALA B CA 1
ATOM 2351 C C . ALA B 1 77 ? -1.085 -12.773 -20.953 1 98.62 77 ALA B C 1
ATOM 2353 O O . ALA B 1 77 ? -0.718 -13.914 -21.219 1 98.62 77 ALA B O 1
ATOM 2354 N N . LEU B 1 78 ? -2.088 -12.562 -20.094 1 98.75 78 LEU B N 1
ATOM 2355 C CA . LEU B 1 78 ? -2.83 -13.648 -19.469 1 98.75 78 LEU B CA 1
ATOM 2356 C C . LEU B 1 78 ? -3.547 -14.5 -20.5 1 98.75 78 LEU B C 1
ATOM 2358 O O . LEU B 1 78 ? -3.578 -15.727 -20.391 1 98.75 78 LEU B O 1
ATOM 2362 N N . ALA B 1 79 ? -4.047 -13.844 -21.531 1 98.62 79 ALA B N 1
ATOM 2363 C CA . ALA B 1 79 ? -4.68 -14.578 -22.625 1 98.62 79 ALA B CA 1
ATOM 2364 C C . ALA B 1 79 ? -3.67 -15.453 -23.359 1 98.62 79 ALA B C 1
ATOM 2366 O O . ALA B 1 79 ? -3.982 -16.578 -23.766 1 98.62 79 ALA B O 1
ATOM 2367 N N . GLN B 1 80 ? -2.525 -14.922 -23.562 1 98.56 80 GLN B N 1
ATOM 2368 C CA . GLN B 1 80 ? -1.469 -15.688 -24.219 1 98.56 80 GLN B CA 1
ATOM 2369 C C . GLN B 1 80 ? -1.067 -16.906 -23.375 1 98.56 80 GLN B C 1
ATOM 2371 O O . GLN B 1 80 ? -0.83 -17.984 -23.906 1 98.56 80 GLN B O 1
ATOM 2376 N N . VAL B 1 81 ? -0.944 -16.734 -22.047 1 98.69 81 VAL B N 1
ATOM 2377 C CA . VAL B 1 81 ? -0.643 -17.844 -21.141 1 98.69 81 VAL B CA 1
ATOM 2378 C C . VAL B 1 81 ? -1.696 -18.938 -21.297 1 98.69 81 VAL B C 1
ATOM 2380 O O . VAL B 1 81 ? -1.359 -20.109 -21.453 1 98.69 81 VAL B O 1
ATOM 2383 N N . ASP B 1 82 ? -2.963 -18.5 -21.328 1 98.44 82 ASP B N 1
ATOM 2384 C CA . ASP B 1 82 ? -4.059 -19.453 -21.484 1 98.44 82 ASP B CA 1
ATOM 2385 C C . ASP B 1 82 ? -3.936 -20.219 -22.812 1 98.44 82 ASP B C 1
ATOM 2387 O O . ASP B 1 82 ? -4.121 -21.438 -22.844 1 98.44 82 ASP B O 1
ATOM 2391 N N . GLU B 1 83 ? -3.652 -19.484 -23.828 1 98 83 GLU B N 1
ATOM 2392 C CA . GLU B 1 83 ? -3.531 -20.109 -25.141 1 98 83 GLU B CA 1
ATOM 2393 C C . GLU B 1 83 ? -2.406 -21.141 -25.172 1 98 83 GLU B C 1
ATOM 2395 O O . GLU B 1 83 ? -2.586 -22.25 -25.672 1 98 83 GLU B O 1
ATOM 2400 N N . LYS B 1 84 ? -1.262 -20.812 -24.672 1 96.56 84 LYS B N 1
ATOM 2401 C CA . LYS B 1 84 ? -0.107 -21.703 -24.641 1 96.56 84 LYS B CA 1
ATOM 2402 C C . LYS B 1 84 ? -0.418 -22.969 -23.859 1 96.56 84 LYS B C 1
ATOM 2404 O O . LYS B 1 84 ? -0.079 -24.078 -24.297 1 96.56 84 LYS B O 1
ATOM 2409 N N . LEU B 1 85 ? -1.053 -22.844 -22.719 1 96.88 85 LEU B N 1
ATOM 2410 C CA . LEU B 1 85 ? -1.306 -23.984 -21.844 1 96.88 85 LEU B CA 1
ATOM 2411 C C . LEU B 1 85 ? -2.453 -24.828 -22.375 1 96.88 85 LEU B C 1
ATOM 2413 O O . LEU B 1 85 ? -2.465 -26.047 -22.203 1 96.88 85 LEU B O 1
ATOM 2417 N N . ARG B 1 86 ? -3.449 -24.141 -23 1 94.81 86 ARG B N 1
ATOM 2418 C CA . ARG B 1 86 ? -4.543 -24.859 -23.625 1 94.81 86 ARG B CA 1
ATOM 2419 C C . ARG B 1 86 ? -4.02 -25.844 -24.672 1 94.81 86 ARG B C 1
ATOM 2421 O O . ARG B 1 86 ? -4.527 -26.953 -24.797 1 94.81 86 ARG B O 1
ATOM 2428 N N . GLY B 1 87 ? -3.012 -25.438 -25.344 1 91.75 87 GLY B N 1
ATOM 2429 C CA . GLY B 1 87 ? -2.41 -26.297 -26.359 1 91.75 87 GLY B CA 1
ATOM 2430 C C . GLY B 1 87 ? -1.855 -27.578 -25.797 1 91.75 87 GLY B C 1
ATOM 2431 O O . GLY B 1 87 ? -1.753 -28.578 -26.516 1 91.75 87 GLY B O 1
ATOM 2432 N N . HIS B 1 88 ? -1.571 -27.594 -24.516 1 92.06 88 HIS B N 1
ATOM 2433 C CA . HIS B 1 88 ? -0.998 -28.766 -23.859 1 92.06 88 HIS B CA 1
ATOM 2434 C C . HIS B 1 88 ? -2.018 -29.438 -22.953 1 92.06 88 HIS B C 1
ATOM 2436 O O . HIS B 1 88 ? -1.69 -30.391 -22.25 1 92.06 88 HIS B O 1
ATOM 2442 N N . ALA B 1 89 ? -3.213 -28.906 -22.844 1 93.19 89 ALA B N 1
ATOM 2443 C CA . ALA B 1 89 ? -4.273 -29.422 -21.969 1 93.19 89 ALA B CA 1
ATOM 2444 C C . ALA B 1 89 ? -3.809 -29.5 -20.516 1 93.19 89 ALA B C 1
ATOM 2446 O O . ALA B 1 89 ? -3.998 -30.516 -19.859 1 93.19 89 ALA B O 1
ATOM 2447 N N . ILE B 1 90 ? -3.113 -28.484 -20.109 1 94.5 90 ILE B N 1
ATOM 2448 C CA . ILE B 1 90 ? -2.566 -28.438 -18.75 1 94.5 90 ILE B CA 1
ATOM 2449 C C . ILE B 1 90 ? -3.18 -27.266 -17.984 1 94.5 90 ILE B C 1
ATOM 2451 O O . ILE B 1 90 ? -3.387 -26.188 -18.562 1 94.5 90 ILE B O 1
ATOM 2455 N N . ASP B 1 91 ? -3.582 -27.5 -16.734 1 95.06 91 ASP B N 1
ATOM 2456 C CA . ASP B 1 91 ? -4.078 -26.438 -15.859 1 95.06 91 ASP B CA 1
ATOM 2457 C C . ASP B 1 91 ? -2.928 -25.781 -15.102 1 95.06 91 ASP B C 1
ATOM 2459 O O . ASP B 1 91 ? -1.913 -26.406 -14.82 1 95.06 91 ASP B O 1
ATOM 2463 N N . VAL B 1 92 ? -3.191 -24.547 -14.828 1 98.06 92 VAL B N 1
ATOM 2464 C CA . VAL B 1 92 ? -2.25 -23.875 -13.938 1 98.06 92 VAL B CA 1
ATOM 2465 C C . VAL B 1 92 ? -2.422 -24.406 -12.516 1 98.06 92 VAL B C 1
ATOM 2467 O O . VAL B 1 92 ? -3.535 -24.422 -11.984 1 98.06 92 VAL B O 1
ATOM 2470 N N . GLU B 1 93 ? -1.356 -24.891 -11.953 1 97.81 93 GLU B N 1
ATOM 2471 C CA . GLU B 1 93 ? -1.385 -25.328 -10.57 1 97.81 93 GLU B CA 1
ATOM 2472 C C . GLU B 1 93 ? -0.809 -24.266 -9.633 1 97.81 93 GLU B C 1
ATOM 2474 O O . GLU B 1 93 ? -1.282 -24.109 -8.508 1 97.81 93 GLU B O 1
ATOM 2479 N N . THR B 1 94 ? 0.228 -23.641 -10.07 1 98.62 94 THR B N 1
ATOM 2480 C CA . THR B 1 94 ? 0.923 -22.688 -9.219 1 98.62 94 THR B CA 1
ATOM 2481 C C . THR B 1 94 ? 1.298 -21.422 -10.008 1 98.62 94 THR B C 1
ATOM 2483 O O . THR B 1 94 ? 1.765 -21.516 -11.141 1 98.62 94 THR B O 1
ATOM 2486 N N . VAL B 1 95 ? 1.007 -20.312 -9.453 1 98.88 95 VAL B N 1
ATOM 2487 C CA . VAL B 1 95 ? 1.506 -19.031 -9.938 1 98.88 95 VAL B CA 1
ATOM 2488 C C . VAL B 1 95 ? 2.543 -18.484 -8.953 1 98.88 95 VAL B C 1
ATOM 2490 O O . VAL B 1 95 ? 2.336 -18.516 -7.742 1 98.88 95 VAL B O 1
ATOM 2493 N N . LEU B 1 96 ? 3.67 -18.125 -9.477 1 98.81 96 LEU B N 1
ATOM 2494 C CA . LEU B 1 96 ? 4.629 -17.312 -8.742 1 98.81 96 LEU B CA 1
ATOM 2495 C C . LEU B 1 96 ? 4.586 -15.859 -9.211 1 98.81 96 LEU B C 1
ATOM 2497 O O . LEU B 1 96 ? 4.891 -15.57 -10.367 1 98.81 96 LEU B O 1
ATOM 2501 N N . PHE B 1 97 ? 4.168 -15 -8.359 1 98.75 97 PHE B N 1
ATOM 2502 C CA . PHE B 1 97 ? 4.199 -13.578 -8.648 1 98.75 97 PHE B CA 1
ATOM 2503 C C . PHE B 1 97 ? 5.422 -12.922 -8.016 1 98.75 97 PHE B C 1
ATOM 2505 O O . PHE B 1 97 ? 5.457 -12.703 -6.805 1 98.75 97 PHE B O 1
ATOM 2512 N N . ASN B 1 98 ? 6.352 -12.516 -8.859 1 97.38 98 ASN B N 1
ATOM 2513 C CA . ASN B 1 98 ? 7.637 -11.984 -8.414 1 97.38 98 ASN B CA 1
ATOM 2514 C C . ASN B 1 98 ? 7.887 -10.586 -8.969 1 97.38 98 ASN B C 1
ATOM 2516 O O . ASN B 1 98 ? 8.914 -9.977 -8.672 1 97.38 98 ASN B O 1
ATOM 2520 N N . ALA B 1 99 ? 6.945 -10.078 -9.75 1 96.88 99 ALA B N 1
ATOM 2521 C CA . ALA B 1 99 ? 7.152 -8.797 -10.414 1 96.88 99 ALA B CA 1
ATOM 2522 C C . ALA B 1 99 ? 7.215 -7.656 -9.406 1 96.88 99 ALA B C 1
ATOM 2524 O O . ALA B 1 99 ? 6.344 -7.527 -8.547 1 96.88 99 ALA B O 1
ATOM 2525 N N . ALA B 1 100 ? 8.25 -6.828 -9.445 1 95.56 100 ALA B N 1
ATOM 2526 C CA . ALA B 1 100 ? 8.445 -5.621 -8.648 1 95.56 100 ALA B CA 1
ATOM 2527 C C . ALA B 1 100 ? 9.586 -4.773 -9.195 1 95.56 100 ALA B C 1
ATOM 2529 O O . ALA B 1 100 ? 10.516 -5.301 -9.82 1 95.56 100 ALA B O 1
ATOM 2530 N N . ARG B 1 101 ? 9.523 -3.506 -9.023 1 94.69 101 ARG B N 1
ATOM 2531 C CA . ARG B 1 101 ? 10.68 -2.643 -9.242 1 94.69 101 ARG B CA 1
ATOM 2532 C C . ARG B 1 101 ? 11.539 -2.549 -7.988 1 94.69 101 ARG B C 1
ATOM 2534 O O . ARG B 1 101 ? 11.062 -2.125 -6.934 1 94.69 101 ARG B O 1
ATOM 2541 N N . VAL B 1 102 ? 12.695 -3.037 -8.141 1 92.25 102 VAL B N 1
ATOM 2542 C CA . VAL B 1 102 ? 13.672 -2.875 -7.07 1 92.25 102 VAL B CA 1
ATOM 2543 C C . VAL B 1 102 ? 14.656 -1.769 -7.434 1 92.25 102 VAL B C 1
ATOM 2545 O O . VAL B 1 102 ? 15.5 -1.944 -8.32 1 92.25 102 VAL B O 1
ATOM 2548 N N . GLY B 1 103 ? 14.5 -0.694 -6.828 1 93.38 103 GLY B N 1
ATOM 2549 C CA . GLY B 1 103 ? 15.359 0.44 -7.121 1 93.38 103 GLY B CA 1
ATOM 2550 C C . GLY B 1 103 ? 15.25 1.555 -6.098 1 93.38 103 GLY B C 1
ATOM 2551 O O . GLY B 1 103 ? 14.281 1.617 -5.344 1 93.38 103 GLY B O 1
ATOM 2552 N N . GLU B 1 104 ? 16.234 2.332 -6.121 1 96.88 104 GLU B N 1
ATOM 2553 C CA . GLU B 1 104 ? 16.312 3.434 -5.168 1 96.88 104 GLU B CA 1
ATOM 2554 C C . GLU B 1 104 ? 15.141 4.391 -5.332 1 96.88 104 GLU B C 1
ATOM 2556 O O . GLU B 1 104 ? 14.672 4.617 -6.453 1 96.88 104 GLU B O 1
ATOM 2561 N N . SER B 1 105 ? 14.664 4.922 -4.25 1 98.19 105 SER B N 1
ATOM 2562 C CA . SER B 1 105 ? 13.68 5.992 -4.145 1 98.19 105 SER B CA 1
ATOM 2563 C C . SER B 1 105 ? 14.031 6.957 -3.016 1 98.19 105 SER B C 1
ATOM 2565 O O . SER B 1 105 ? 13.922 6.613 -1.838 1 98.19 105 SER B O 1
ATOM 2567 N N . GLU B 1 106 ? 14.453 8.133 -3.383 1 98.38 106 GLU B N 1
ATOM 2568 C CA . GLU B 1 106 ? 14.828 9.117 -2.371 1 98.38 106 GLU B CA 1
ATOM 2569 C C . GLU B 1 106 ? 13.594 9.781 -1.767 1 98.38 106 GLU B C 1
ATOM 2571 O O . GLU B 1 106 ? 12.789 10.375 -2.484 1 98.38 106 GLU B O 1
ATOM 2576 N N . VAL B 1 107 ? 13.469 9.711 -0.426 1 98.5 107 VAL B N 1
ATOM 2577 C CA . VAL B 1 107 ? 12.305 10.242 0.281 1 98.5 107 VAL B CA 1
ATOM 2578 C C . VAL B 1 107 ? 12.141 11.727 -0.036 1 98.5 107 VAL B C 1
ATOM 2580 O O . VAL B 1 107 ? 13.117 12.484 -0.013 1 98.5 107 VAL B O 1
ATOM 2583 N N . LEU B 1 108 ? 11 12.195 -0.439 1 98.5 108 LEU B N 1
ATOM 2584 C CA . LEU B 1 108 ? 10.531 13.539 -0.77 1 98.5 108 LEU B CA 1
ATOM 2585 C C . LEU B 1 108 ? 10.977 13.945 -2.168 1 98.5 108 LEU B C 1
ATOM 2587 O O . LEU B 1 108 ? 10.492 14.93 -2.721 1 98.5 108 LEU B O 1
ATOM 2591 N N . LYS B 1 109 ? 11.891 13.242 -2.805 1 98.31 109 LYS B N 1
ATOM 2592 C CA . LYS B 1 109 ? 12.336 13.578 -4.152 1 98.31 109 LYS B CA 1
ATOM 2593 C C . LYS B 1 109 ? 11.734 12.625 -5.184 1 98.31 109 LYS B C 1
ATOM 2595 O O . LYS B 1 109 ? 11.539 12.992 -6.344 1 98.31 109 LYS B O 1
ATOM 2600 N N . PHE B 1 110 ? 11.555 11.336 -4.785 1 98.38 110 PHE B N 1
ATOM 2601 C CA . PHE B 1 110 ? 10.836 10.383 -5.621 1 98.38 110 PHE B CA 1
ATOM 2602 C C . PHE B 1 110 ? 9.438 10.891 -5.945 1 98.38 110 PHE B C 1
ATOM 2604 O O . PHE B 1 110 ? 8.773 11.484 -5.094 1 98.38 110 PHE B O 1
ATOM 2611 N N . SER B 1 111 ? 8.961 10.828 -7.152 1 98.44 111 SER B N 1
ATOM 2612 C CA . SER B 1 111 ? 7.684 11.453 -7.492 1 98.44 111 SER B CA 1
ATOM 2613 C C . SER B 1 111 ? 6.512 10.578 -7.059 1 98.44 111 SER B C 1
ATOM 2615 O O . SER B 1 111 ? 6.641 9.359 -6.961 1 98.44 111 SER B O 1
ATOM 2617 N N . ALA B 1 112 ? 5.387 11.195 -6.816 1 98.5 112 ALA B N 1
ATOM 2618 C CA . ALA B 1 112 ? 4.164 10.461 -6.504 1 98.5 112 ALA B CA 1
ATOM 2619 C C . ALA B 1 112 ? 3.754 9.562 -7.668 1 98.5 112 ALA B C 1
ATOM 2621 O O . ALA B 1 112 ? 3.215 8.469 -7.461 1 98.5 112 ALA B O 1
ATOM 2622 N N . GLU B 1 113 ? 4 10.039 -8.836 1 98.06 113 GLU B N 1
ATOM 2623 C CA . GLU B 1 113 ? 3.691 9.258 -10.031 1 98.06 113 GLU B CA 1
ATOM 2624 C C . GLU B 1 113 ? 4.52 7.973 -10.078 1 98.06 113 GLU B C 1
ATOM 2626 O O . GLU B 1 113 ? 4 6.906 -10.422 1 98.06 113 GLU B O 1
ATOM 2631 N N . GLU B 1 114 ? 5.801 8.062 -9.789 1 98.38 114 GLU B N 1
ATOM 2632 C CA . GLU B 1 114 ? 6.66 6.883 -9.75 1 98.38 114 GLU B CA 1
ATOM 2633 C C . GLU B 1 114 ? 6.227 5.918 -8.656 1 98.38 114 GLU B C 1
ATOM 2635 O O . GLU B 1 114 ? 6.285 4.699 -8.836 1 98.38 114 GLU B O 1
ATOM 2640 N N . LEU B 1 115 ? 5.816 6.461 -7.543 1 98.81 115 LEU B N 1
ATOM 2641 C CA . LEU B 1 115 ? 5.27 5.645 -6.469 1 98.81 115 LEU B CA 1
ATOM 2642 C C . LEU B 1 115 ? 4.035 4.883 -6.938 1 98.81 115 LEU B C 1
ATOM 2644 O O . LEU B 1 115 ? 3.885 3.693 -6.648 1 98.81 115 LEU B O 1
ATOM 2648 N N . GLU B 1 116 ? 3.16 5.566 -7.672 1 98.75 116 GLU B N 1
ATOM 2649 C CA . GLU B 1 116 ? 1.971 4.934 -8.234 1 98.75 116 GLU B CA 1
ATOM 2650 C C . GLU B 1 116 ? 2.346 3.834 -9.227 1 98.75 116 GLU B C 1
ATOM 2652 O O . GLU B 1 116 ? 1.697 2.787 -9.273 1 98.75 116 GLU B O 1
ATOM 2657 N N . ASP B 1 117 ? 3.355 4.105 -10.016 1 98.38 117 ASP B N 1
ATOM 2658 C CA . ASP B 1 117 ? 3.818 3.098 -10.961 1 98.38 117 ASP B CA 1
ATOM 2659 C C . ASP B 1 117 ? 4.293 1.84 -10.234 1 98.38 117 ASP B C 1
ATOM 2661 O O . ASP B 1 117 ? 4.012 0.722 -10.672 1 98.38 117 ASP B O 1
ATOM 2665 N N . ASP B 1 118 ? 5.027 2.023 -9.141 1 98.69 118 ASP B N 1
ATOM 2666 C CA . ASP B 1 118 ? 5.473 0.883 -8.352 1 98.69 118 ASP B CA 1
ATOM 2667 C C . ASP B 1 118 ? 4.281 0.105 -7.793 1 98.69 118 ASP B C 1
ATOM 2669 O O . ASP B 1 118 ? 4.312 -1.125 -7.723 1 98.69 118 ASP B O 1
ATOM 2673 N N . PHE B 1 119 ? 3.248 0.802 -7.383 1 98.88 119 PHE B N 1
ATOM 2674 C CA . PHE B 1 119 ? 2.029 0.162 -6.898 1 98.88 119 PHE B CA 1
ATOM 2675 C C . PHE B 1 119 ? 1.376 -0.662 -8 1 98.88 119 PHE B C 1
ATOM 2677 O O . PHE B 1 119 ? 0.9 -1.772 -7.754 1 98.88 119 PHE B O 1
ATOM 2684 N N . LYS B 1 120 ? 1.316 -0.155 -9.219 1 98.81 120 LYS B N 1
ATOM 2685 C CA . LYS B 1 120 ? 0.755 -0.891 -10.344 1 98.81 120 LYS B CA 1
ATOM 2686 C C . LYS B 1 120 ? 1.517 -2.191 -10.586 1 98.81 120 LYS B C 1
ATOM 2688 O O . LYS B 1 120 ? 0.909 -3.244 -10.797 1 98.81 120 LYS B O 1
ATOM 2693 N N . ILE B 1 121 ? 2.777 -2.127 -10.469 1 98.5 121 ILE B N 1
ATOM 2694 C CA . ILE B 1 121 ? 3.637 -3.264 -10.781 1 98.5 121 ILE B CA 1
ATOM 2695 C C . ILE B 1 121 ? 3.471 -4.34 -9.711 1 98.5 121 ILE B C 1
ATOM 2697 O O . ILE B 1 121 ? 3.4 -5.531 -10.023 1 98.5 121 ILE B O 1
ATOM 2701 N N . SER B 1 122 ? 3.326 -3.941 -8.461 1 98.31 122 SER B N 1
ATOM 2702 C CA . SER B 1 122 ? 3.471 -4.898 -7.371 1 98.31 122 SER B CA 1
ATOM 2703 C C . SER B 1 122 ? 2.113 -5.301 -6.805 1 98.31 122 SER B C 1
ATOM 2705 O O . SER B 1 122 ? 1.968 -6.387 -6.234 1 98.31 122 SER B O 1
ATOM 2707 N N . VAL B 1 123 ? 1.158 -4.434 -6.926 1 98.88 123 VAL B N 1
ATOM 2708 C CA . VAL B 1 123 ? -0.075 -4.691 -6.191 1 98.88 123 VAL B CA 1
ATOM 2709 C C . VAL B 1 123 ? -1.241 -4.828 -7.168 1 98.88 123 VAL B C 1
ATOM 2711 O O . VAL B 1 123 ? -1.945 -5.84 -7.16 1 98.88 123 VAL B O 1
ATOM 2714 N N . SER B 1 124 ? -1.41 -3.809 -8.039 1 98.75 124 SER B N 1
ATOM 2715 C CA . SER B 1 124 ? -2.527 -3.869 -8.977 1 98.75 124 SER B CA 1
ATOM 2716 C C . SER B 1 124 ? -2.404 -5.07 -9.898 1 98.75 124 SER B C 1
ATOM 2718 O O . SER B 1 124 ? -3.398 -5.742 -10.195 1 98.75 124 SER B O 1
ATOM 2720 N N . SER B 1 125 ? -1.237 -5.262 -10.375 1 98.81 125 SER B N 1
ATOM 2721 C CA . SER B 1 125 ? -1.013 -6.391 -11.273 1 98.81 125 SER B CA 1
ATOM 2722 C C . SER B 1 125 ? -1.227 -7.719 -10.555 1 98.81 125 SER B C 1
ATOM 2724 O O . SER B 1 125 ? -1.844 -8.633 -11.102 1 98.81 125 SER B O 1
ATOM 2726 N N . LEU B 1 126 ? -0.717 -7.863 -9.328 1 98.88 126 LEU B N 1
ATOM 2727 C CA . LEU B 1 126 ? -0.973 -9.055 -8.531 1 98.88 126 LEU B CA 1
ATOM 2728 C C . LEU B 1 126 ? -2.471 -9.297 -8.375 1 98.88 126 LEU B C 1
ATOM 2730 O O . LEU B 1 126 ? -2.939 -10.43 -8.492 1 98.88 126 LEU B O 1
ATOM 2734 N N . TYR B 1 127 ? -3.193 -8.281 -8.047 1 98.94 127 TYR B N 1
ATOM 2735 C CA . TYR B 1 127 ? -4.633 -8.398 -7.855 1 98.94 127 TYR B CA 1
ATOM 2736 C C . TYR B 1 127 ? -5.32 -8.875 -9.133 1 98.94 127 TYR B C 1
ATOM 2738 O O . TYR B 1 127 ? -6.207 -9.727 -9.086 1 98.94 127 TYR B O 1
ATOM 2746 N N . THR B 1 128 ? -4.926 -8.328 -10.273 1 98.88 128 THR B N 1
ATOM 2747 C CA . THR B 1 128 ? -5.453 -8.758 -11.562 1 98.88 128 THR B CA 1
ATOM 2748 C C . THR B 1 128 ? -5.121 -10.227 -11.812 1 98.88 128 THR B C 1
ATOM 2750 O O . THR B 1 128 ? -5.977 -10.992 -12.273 1 98.88 128 THR B O 1
ATOM 2753 N N . VAL B 1 129 ? -3.918 -10.609 -11.531 1 98.94 129 VAL B N 1
ATOM 2754 C CA . VAL B 1 129 ? -3.502 -12 -11.672 1 98.94 129 VAL B CA 1
ATOM 2755 C C . VAL B 1 129 ? -4.328 -12.883 -10.742 1 98.94 129 VAL B C 1
ATOM 2757 O O . VAL B 1 129 ? -4.75 -13.977 -11.125 1 98.94 129 VAL B O 1
ATOM 2760 N N . ALA B 1 130 ? -4.527 -12.43 -9.469 1 98.94 130 ALA B N 1
ATOM 2761 C CA . ALA B 1 130 ? -5.363 -13.164 -8.531 1 98.94 130 ALA B CA 1
ATOM 2762 C C . ALA B 1 130 ? -6.773 -13.359 -9.078 1 98.94 130 ALA B C 1
ATOM 2764 O O . ALA B 1 130 ? -7.348 -14.445 -8.969 1 98.94 130 ALA B O 1
ATOM 2765 N N . GLN B 1 131 ? -7.363 -12.305 -9.672 1 98.81 131 GLN B N 1
ATOM 2766 C CA . GLN B 1 131 ? -8.688 -12.383 -10.281 1 98.81 131 GLN B CA 1
ATOM 2767 C C . GLN B 1 131 ? -8.727 -13.445 -11.375 1 98.81 131 GLN B C 1
ATOM 2769 O O . GLN B 1 131 ? -9.734 -14.133 -11.547 1 98.81 131 GLN B O 1
ATOM 2774 N N . TRP B 1 132 ? -7.617 -13.516 -12.094 1 98.81 132 TRP B N 1
ATOM 2775 C CA . TRP B 1 132 ? -7.492 -14.453 -13.203 1 98.81 132 TRP B CA 1
ATOM 2776 C C . TRP B 1 132 ? -7.32 -15.883 -12.695 1 98.81 132 TRP B C 1
ATOM 2778 O O . TRP B 1 132 ? -7.961 -16.812 -13.203 1 98.81 132 TRP B O 1
ATOM 2788 N N . ILE B 1 133 ? -6.566 -16.094 -11.602 1 98.81 133 ILE B N 1
ATOM 2789 C CA . ILE B 1 133 ? -6.082 -17.438 -11.328 1 98.81 133 ILE B CA 1
ATOM 2790 C C . ILE B 1 133 ? -6.887 -18.062 -10.188 1 98.81 133 ILE B C 1
ATOM 2792 O O . ILE B 1 133 ? -7.062 -19.281 -10.125 1 98.81 133 ILE B O 1
ATOM 2796 N N . ILE B 1 134 ? -7.375 -17.281 -9.219 1 98.75 134 ILE B N 1
ATOM 2797 C CA . ILE B 1 134 ? -7.891 -17.828 -7.969 1 98.75 134 ILE B CA 1
ATOM 2798 C C . ILE B 1 134 ? -9.141 -18.672 -8.25 1 98.75 134 ILE B C 1
ATOM 2800 O O . ILE B 1 134 ? -9.273 -19.781 -7.75 1 98.75 134 ILE B O 1
ATOM 2804 N N . PRO B 1 135 ? -10.133 -18.125 -9.109 1 98.62 135 PRO B N 1
ATOM 2805 C CA . PRO B 1 135 ? -11.281 -18.984 -9.406 1 98.62 135 PRO B CA 1
ATOM 2806 C C . PRO B 1 135 ? -10.867 -20.328 -10.023 1 98.62 135 PRO B C 1
ATOM 2808 O O . PRO B 1 135 ? -11.492 -21.344 -9.742 1 98.62 135 PRO B O 1
ATOM 2811 N N . ARG B 1 136 ? -9.844 -20.328 -10.773 1 98.12 136 ARG B N 1
ATOM 2812 C CA . ARG B 1 136 ? -9.336 -21.531 -11.406 1 98.12 136 ARG B CA 1
ATOM 2813 C C . ARG B 1 136 ? -8.695 -22.453 -10.375 1 98.12 136 ARG B C 1
ATOM 2815 O O . ARG B 1 136 ? -8.891 -23.672 -10.414 1 98.12 136 ARG B O 1
ATOM 2822 N N . LEU B 1 137 ? -7.973 -21.891 -9.477 1 98.31 137 LEU B N 1
ATOM 2823 C CA . LEU B 1 137 ? -7.34 -22.656 -8.414 1 98.31 137 LEU B CA 1
ATOM 2824 C C . LEU B 1 137 ? -8.383 -23.281 -7.504 1 98.31 137 LEU B C 1
ATOM 2826 O O . LEU B 1 137 ? -8.211 -24.422 -7.039 1 98.31 137 LEU B O 1
ATOM 2830 N N . VAL B 1 138 ? -9.43 -22.531 -7.23 1 97.81 138 VAL B N 1
ATOM 2831 C CA . VAL B 1 138 ? -10.516 -23.062 -6.406 1 97.81 138 VAL B CA 1
ATOM 2832 C C . VAL B 1 138 ? -11.125 -24.297 -7.078 1 97.81 138 VAL B C 1
ATOM 2834 O O . VAL B 1 138 ? -11.352 -25.312 -6.43 1 97.81 138 VAL B O 1
ATOM 2837 N N . ARG B 1 139 ? -11.359 -24.203 -8.367 1 97.31 139 ARG B N 1
ATOM 2838 C CA . ARG B 1 139 ? -11.898 -25.328 -9.109 1 97.31 139 ARG B CA 1
ATOM 2839 C C . ARG B 1 139 ? -10.938 -26.516 -9.07 1 97.31 139 ARG B C 1
ATOM 2841 O O . ARG B 1 139 ? -11.359 -27.656 -8.891 1 97.31 139 ARG B O 1
ATOM 2848 N N . LEU B 1 140 ? -9.672 -26.188 -9.211 1 96.56 140 LEU B N 1
ATOM 2849 C CA . LEU B 1 140 ? -8.656 -27.234 -9.188 1 96.56 140 LEU B CA 1
ATOM 2850 C C . LEU B 1 140 ? -8.625 -27.938 -7.828 1 96.56 140 LEU B C 1
ATOM 2852 O O . LEU B 1 140 ? -8.477 -29.156 -7.754 1 96.56 140 LEU B O 1
ATOM 2856 N N . ALA B 1 141 ? -8.75 -27.188 -6.793 1 95.12 141 ALA B N 1
ATOM 2857 C CA . ALA B 1 141 ? -8.727 -27.703 -5.426 1 95.12 141 ALA B CA 1
ATOM 2858 C C . ALA B 1 141 ? -9.914 -28.641 -5.176 1 95.12 141 ALA B C 1
ATOM 2860 O O . ALA 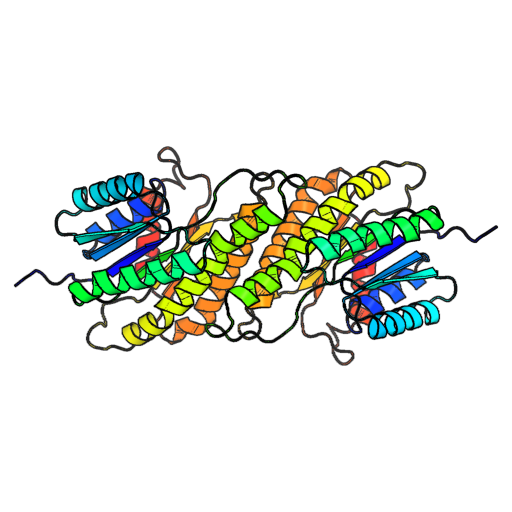B 1 141 ? -9.82 -29.562 -4.359 1 95.12 141 ALA B O 1
ATOM 2861 N N . GLN B 1 142 ? -10.953 -28.469 -5.84 1 94 142 GLN B N 1
ATOM 2862 C CA . GLN B 1 142 ? -12.172 -29.25 -5.645 1 94 142 GLN B CA 1
ATOM 2863 C C . GLN B 1 142 ? -12.195 -30.469 -6.555 1 94 142 GLN B C 1
ATOM 2865 O O . GLN B 1 142 ? -13.016 -31.375 -6.371 1 94 142 GLN B O 1
ATOM 2870 N N . ASP B 1 143 ? -11.32 -30.422 -7.469 1 91.94 143 ASP B N 1
ATOM 2871 C CA . ASP B 1 143 ? -11.281 -31.516 -8.438 1 91.94 143 ASP B CA 1
ATOM 2872 C C . ASP B 1 143 ? -10.641 -32.781 -7.84 1 91.94 143 ASP B C 1
ATOM 2874 O O . ASP B 1 143 ? -9.422 -32.812 -7.629 1 91.94 143 ASP B O 1
ATOM 2878 N N . GLY B 1 144 ? -11.281 -33.906 -7.598 1 85.38 144 GLY B N 1
ATOM 2879 C CA . GLY B 1 144 ? -10.852 -35.125 -6.949 1 85.38 144 GLY B CA 1
ATOM 2880 C C . GLY B 1 144 ? -9.766 -35.844 -7.719 1 85.38 144 GLY B C 1
ATOM 2881 O O . GLY B 1 144 ? -8.969 -36.594 -7.133 1 85.38 144 GLY B O 1
ATOM 2882 N N . ASP B 1 145 ? -9.719 -35.75 -9.031 1 84.31 145 ASP B N 1
ATOM 2883 C CA . ASP B 1 145 ? -8.75 -36.438 -9.867 1 84.31 145 ASP B CA 1
ATOM 2884 C C . ASP B 1 145 ? -7.359 -35.844 -9.719 1 84.31 145 ASP B C 1
ATOM 2886 O O . ASP B 1 145 ? -6.363 -36.438 -10.133 1 84.31 145 ASP B O 1
ATOM 2890 N N . LYS B 1 146 ? -7.305 -34.656 -9.062 1 86.44 146 LYS B N 1
ATOM 2891 C CA . LYS B 1 146 ? -6.055 -33.906 -8.898 1 86.44 146 LYS B CA 1
ATOM 2892 C C . LYS B 1 146 ? -5.75 -33.656 -7.426 1 86.44 146 LYS B C 1
ATOM 2894 O O . LYS B 1 146 ? -5.305 -32.562 -7.055 1 86.44 146 LYS B O 1
ATOM 2899 N N . ALA B 1 147 ? -5.988 -34.625 -6.695 1 79.69 147 ALA B N 1
ATOM 2900 C CA . ALA B 1 147 ? -5.863 -34.5 -5.246 1 79.69 147 ALA B CA 1
ATOM 2901 C C . ALA B 1 147 ? -4.414 -34.25 -4.84 1 79.69 147 ALA B C 1
ATOM 2903 O O . ALA B 1 147 ? -4.148 -33.688 -3.768 1 79.69 147 ALA B O 1
ATOM 2904 N N . SER B 1 148 ? -3.555 -34.562 -5.738 1 84.81 148 SER B N 1
ATOM 2905 C CA . SER B 1 148 ? -2.145 -34.438 -5.395 1 84.81 148 SER B CA 1
ATOM 2906 C C . SER B 1 148 ? -1.652 -33 -5.672 1 84.81 148 SER B C 1
ATOM 2908 O O . SER B 1 148 ? -0.572 -32.625 -5.219 1 84.81 148 SER B O 1
ATOM 2910 N N . TYR B 1 149 ? -2.426 -32.281 -6.477 1 90.56 149 TYR B N 1
ATOM 2911 C CA . TYR B 1 149 ? -2.061 -30.922 -6.797 1 90.56 149 TYR B CA 1
ATOM 2912 C C . TYR B 1 149 ? -2.301 -30 -5.605 1 90.56 149 TYR B C 1
ATOM 2914 O O . TYR B 1 149 ? -3.168 -30.266 -4.773 1 90.56 149 TYR B O 1
ATOM 2922 N N . ARG B 1 150 ? -1.496 -29.031 -5.473 1 94.31 150 ARG B N 1
ATOM 2923 C CA . ARG B 1 150 ? -1.651 -27.984 -4.469 1 94.31 150 ARG B CA 1
ATOM 2924 C C . ARG B 1 150 ? -1.821 -26.625 -5.125 1 94.31 150 ARG B C 1
ATOM 2926 O O . ARG B 1 150 ? -0.843 -25.906 -5.332 1 94.31 150 ARG B O 1
ATOM 2933 N N . PRO B 1 151 ? -3.049 -26.312 -5.449 1 97.5 151 PRO B N 1
ATOM 2934 C CA . PRO B 1 151 ? -3.305 -25.016 -6.082 1 97.5 151 PRO B CA 1
ATOM 2935 C C . PRO B 1 151 ? -2.779 -23.844 -5.254 1 97.5 151 PRO B C 1
ATOM 2937 O O . PRO B 1 151 ? -3.189 -23.672 -4.105 1 97.5 151 PRO B O 1
ATOM 2940 N N . SER B 1 152 ? -1.756 -23.078 -5.855 1 98.38 152 SER B N 1
ATOM 2941 C CA . SER B 1 152 ? -1.034 -22.109 -5.043 1 98.38 152 SER B CA 1
ATOM 2942 C C . SER B 1 152 ? -0.802 -20.812 -5.809 1 98.38 152 SER B C 1
ATOM 2944 O O . SER B 1 152 ? -0.523 -20.828 -7.008 1 98.38 152 SER B O 1
ATOM 2946 N N . LEU B 1 153 ? -1.058 -19.734 -5.168 1 98.75 153 LEU B N 1
ATOM 2947 C CA . LEU B 1 153 ? -0.537 -18.422 -5.535 1 98.75 153 LEU B CA 1
ATOM 2948 C C . LEU B 1 153 ? 0.574 -17.984 -4.586 1 98.75 153 LEU B C 1
ATOM 2950 O O . LEU B 1 153 ? 0.307 -17.609 -3.441 1 98.75 153 LEU B O 1
ATOM 2954 N N . LEU B 1 154 ? 1.815 -18.062 -5.051 1 98.62 154 LEU B N 1
ATOM 2955 C CA . LEU B 1 154 ? 2.982 -17.672 -4.27 1 98.62 154 LEU B CA 1
ATOM 2956 C C . LEU B 1 154 ? 3.471 -16.281 -4.688 1 98.62 154 LEU B C 1
ATOM 2958 O O . LEU B 1 154 ? 3.504 -15.969 -5.875 1 98.62 154 LEU B O 1
ATOM 2962 N N . VAL B 1 155 ? 3.771 -15.484 -3.703 1 98.44 155 VAL B N 1
ATOM 2963 C CA . VAL B 1 155 ? 4.207 -14.117 -3.955 1 98.44 155 VAL B CA 1
ATOM 2964 C C . VAL B 1 155 ? 5.535 -13.859 -3.248 1 98.44 155 VAL B C 1
ATOM 2966 O O . VAL B 1 155 ? 5.715 -14.234 -2.088 1 98.44 155 VAL B O 1
ATOM 2969 N N . THR B 1 156 ? 6.469 -13.281 -3.99 1 96.12 156 THR B N 1
ATOM 2970 C CA . THR B 1 156 ? 7.734 -12.93 -3.352 1 96.12 156 THR B CA 1
ATOM 2971 C C . THR B 1 156 ? 7.598 -11.633 -2.561 1 96.12 156 THR B C 1
ATOM 2973 O O . THR B 1 156 ? 7.148 -10.617 -3.094 1 96.12 156 THR B O 1
ATOM 2976 N N . GLY B 1 157 ? 7.879 -11.703 -1.345 1 94 157 GLY B N 1
ATOM 2977 C CA . GLY B 1 157 ? 7.852 -10.531 -0.482 1 94 157 GLY B CA 1
ATOM 2978 C C . GLY B 1 157 ? 9.18 -10.258 0.2 1 94 157 GLY B C 1
ATOM 2979 O O . GLY B 1 157 ? 10.242 -10.531 -0.363 1 94 157 GLY B O 1
ATOM 2980 N N . GLY B 1 158 ? 9.195 -9.617 1.355 1 88.81 158 GLY B N 1
ATOM 2981 C CA . GLY B 1 158 ? 10.359 -9.281 2.156 1 88.81 158 GLY B CA 1
ATOM 2982 C C . GLY B 1 158 ? 10.008 -8.617 3.475 1 88.81 158 GLY B C 1
ATOM 2983 O O . GLY B 1 158 ? 8.844 -8.578 3.865 1 88.81 158 GLY B O 1
ATOM 2984 N N . PHE B 1 159 ? 11.008 -8.211 4.184 1 89.5 159 PHE B N 1
ATOM 2985 C CA . PHE B 1 159 ? 10.773 -7.625 5.496 1 89.5 159 PHE B CA 1
ATOM 2986 C C . PHE B 1 159 ? 10.492 -6.133 5.387 1 89.5 159 PHE B C 1
ATOM 2988 O O . PHE B 1 159 ? 10.133 -5.484 6.375 1 89.5 159 PHE B O 1
ATOM 2995 N N . LEU B 1 160 ? 10.617 -5.664 4.219 1 90.81 160 LEU B N 1
ATOM 2996 C CA . LEU B 1 160 ? 10.414 -4.238 3.979 1 90.81 160 LEU B CA 1
ATOM 2997 C C . LEU B 1 160 ? 8.992 -3.824 4.355 1 90.81 160 LEU B C 1
ATOM 2999 O O . LEU B 1 160 ? 8.758 -2.672 4.727 1 90.81 160 LEU B O 1
ATOM 3003 N N . HIS B 1 161 ? 8.062 -4.785 4.27 1 91.06 161 HIS B N 1
ATOM 3004 C CA . HIS B 1 161 ? 6.668 -4.469 4.559 1 91.06 161 HIS B CA 1
ATOM 3005 C C . HIS B 1 161 ? 6.461 -4.184 6.043 1 91.06 161 HIS B C 1
ATOM 3007 O O . HIS B 1 161 ? 5.52 -3.48 6.418 1 91.06 161 HIS B O 1
ATOM 3013 N N . ARG B 1 162 ? 7.312 -4.727 6.832 1 89 162 ARG B N 1
ATOM 3014 C CA . ARG B 1 162 ? 7.207 -4.559 8.281 1 89 162 ARG B CA 1
ATOM 3015 C C . ARG B 1 162 ? 8.125 -3.443 8.766 1 89 162 ARG B C 1
ATOM 3017 O O . ARG B 1 162 ? 7.75 -2.668 9.648 1 89 162 ARG B O 1
ATOM 3024 N N . ASP B 1 163 ? 9.281 -3.434 8.234 1 93.44 163 ASP B N 1
ATOM 3025 C CA . ASP B 1 163 ? 10.281 -2.439 8.594 1 93.44 163 ASP B CA 1
ATOM 3026 C C . ASP B 1 163 ? 10.82 -1.722 7.355 1 93.44 163 ASP B C 1
ATOM 3028 O O . ASP B 1 163 ? 11.758 -2.197 6.711 1 93.44 163 ASP B O 1
ATOM 3032 N N . PRO B 1 164 ? 10.258 -0.521 7.156 1 95.56 164 PRO B N 1
ATOM 3033 C CA . PRO B 1 164 ? 10.656 0.156 5.922 1 95.56 164 PRO B CA 1
ATOM 3034 C C . PRO B 1 164 ? 12.141 0.511 5.895 1 95.56 164 PRO B C 1
ATOM 3036 O O . PRO B 1 164 ? 12.727 0.827 6.938 1 95.56 164 PRO B O 1
ATOM 3039 N N . TYR B 1 165 ? 12.758 0.387 4.781 1 96.25 165 TYR B N 1
ATOM 3040 C CA . TYR B 1 165 ? 14.109 0.831 4.465 1 96.25 165 TYR B CA 1
ATOM 3041 C C . TYR B 1 165 ? 14.086 2.107 3.635 1 96.25 165 TYR B C 1
ATOM 3043 O O . TYR B 1 165 ? 13.82 2.066 2.43 1 96.25 165 TYR B O 1
ATOM 3051 N N . PRO B 1 166 ? 14.445 3.244 4.254 1 97.31 166 PRO B N 1
ATOM 3052 C CA . PRO B 1 166 ? 14.156 4.547 3.652 1 97.31 166 PRO B CA 1
ATOM 3053 C C . PRO B 1 166 ? 14.734 4.688 2.246 1 97.31 166 PRO B C 1
ATOM 3055 O O . PRO B 1 166 ? 14.07 5.211 1.35 1 97.31 166 PRO B O 1
ATOM 3058 N N . PRO B 1 167 ? 15.875 4.184 1.886 1 97.25 167 PRO B N 1
ATOM 3059 C CA . PRO B 1 167 ? 16.391 4.316 0.521 1 97.25 167 PRO B CA 1
ATOM 3060 C C . PRO B 1 167 ? 15.531 3.59 -0.509 1 97.25 167 PRO B C 1
ATOM 3062 O O . PRO B 1 167 ? 15.633 3.863 -1.708 1 97.25 167 PRO B O 1
ATOM 3065 N N . LEU B 1 168 ? 14.734 2.648 -0.053 1 97.44 168 LEU B N 1
ATOM 3066 C CA . LEU B 1 168 ? 13.797 1.905 -0.888 1 97.44 168 LEU B CA 1
ATOM 3067 C C . LEU B 1 168 ? 12.367 2.098 -0.403 1 97.44 168 LEU B C 1
ATOM 3069 O O . LEU B 1 168 ? 11.57 1.153 -0.403 1 97.44 168 LEU B O 1
ATOM 3073 N N . PHE B 1 169 ? 12.023 3.297 0.057 1 98.38 169 PHE B N 1
ATOM 3074 C CA . PHE B 1 169 ? 10.75 3.49 0.736 1 98.38 169 PHE B CA 1
ATOM 3075 C C . PHE B 1 169 ? 9.586 3.143 -0.187 1 98.38 169 PHE B C 1
ATOM 3077 O O . PHE B 1 169 ? 8.539 2.67 0.27 1 98.38 169 PHE B O 1
ATOM 3084 N N . SER B 1 170 ? 9.773 3.502 -1.533 1 98.56 170 SER B N 1
ATOM 3085 C CA . SER B 1 170 ? 8.688 3.188 -2.457 1 98.56 170 SER B CA 1
ATOM 3086 C C . SER B 1 170 ? 8.398 1.69 -2.477 1 98.56 170 SER B C 1
ATOM 3088 O O . SER B 1 170 ? 7.242 1.277 -2.367 1 98.56 170 SER B O 1
ATOM 3090 N N . LEU B 1 171 ? 9.422 0.878 -2.596 1 97.75 171 LEU B N 1
ATOM 3091 C CA . LEU B 1 171 ? 9.273 -0.571 -2.547 1 97.75 171 LEU B CA 1
ATOM 3092 C C . LEU B 1 171 ? 8.703 -1.013 -1.203 1 97.75 171 LEU B C 1
ATOM 3094 O O . LEU B 1 171 ? 7.812 -1.866 -1.151 1 97.75 171 LEU B O 1
ATOM 3098 N N . SER B 1 172 ? 9.227 -0.445 -0.112 1 97.88 172 SER B N 1
ATOM 3099 C CA . SER B 1 172 ? 8.75 -0.786 1.225 1 97.88 172 SER B CA 1
ATOM 3100 C C . SER B 1 172 ? 7.242 -0.58 1.345 1 97.88 172 SER B C 1
ATOM 3102 O O . SER B 1 172 ? 6.527 -1.456 1.836 1 97.88 172 SER B O 1
ATOM 3104 N N . ALA B 1 173 ? 6.797 0.542 0.869 1 98.62 173 ALA B N 1
ATOM 3105 C CA . ALA B 1 173 ? 5.383 0.89 0.994 1 98.62 173 ALA B CA 1
ATOM 3106 C C . ALA B 1 173 ? 4.512 -0.053 0.17 1 98.62 173 ALA B C 1
ATOM 3108 O O . ALA B 1 173 ? 3.506 -0.569 0.664 1 98.62 173 ALA B O 1
ATOM 3109 N N . VAL B 1 174 ? 4.863 -0.317 -1.047 1 98.44 174 VAL B N 1
ATOM 3110 C CA . VAL B 1 174 ? 4 -1.12 -1.906 1 98.44 174 VAL B CA 1
ATOM 3111 C C . VAL B 1 174 ? 4.051 -2.582 -1.468 1 98.44 174 VAL B C 1
ATOM 3113 O O . VAL B 1 174 ? 3.062 -3.309 -1.589 1 98.44 174 VAL B O 1
ATOM 3116 N N . LYS B 1 175 ? 5.184 -3.035 -0.925 1 97.81 175 LYS B N 1
ATOM 3117 C CA . LYS B 1 175 ? 5.266 -4.398 -0.404 1 97.81 175 LYS B CA 1
ATOM 3118 C C . LYS B 1 175 ? 4.379 -4.566 0.826 1 97.81 175 LYS B C 1
ATOM 3120 O O . LYS B 1 175 ? 3.828 -5.648 1.058 1 97.81 175 LYS B O 1
ATOM 3125 N N . ALA B 1 176 ? 4.238 -3.498 1.616 1 98.19 176 ALA B N 1
ATOM 3126 C CA . ALA B 1 176 ? 3.295 -3.561 2.73 1 98.19 176 ALA B CA 1
ATOM 3127 C C . ALA B 1 176 ? 1.872 -3.799 2.232 1 98.19 176 ALA B C 1
ATOM 3129 O O . ALA B 1 176 ? 1.149 -4.637 2.777 1 98.19 176 ALA B O 1
ATOM 3130 N N . ALA B 1 177 ? 1.5 -3.053 1.246 1 98.69 177 ALA B N 1
ATOM 3131 C CA . ALA B 1 177 ? 0.182 -3.26 0.651 1 98.69 177 ALA B CA 1
ATOM 3132 C C . ALA B 1 177 ? 0.066 -4.66 0.053 1 98.69 177 ALA B C 1
ATOM 3134 O O . ALA B 1 177 ? -0.971 -5.312 0.186 1 98.69 177 ALA B O 1
ATOM 3135 N N . GLN B 1 178 ? 1.064 -5.07 -0.625 1 98.69 178 GLN B N 1
ATOM 3136 C CA . GLN B 1 178 ? 1.096 -6.391 -1.24 1 98.69 178 GLN B CA 1
ATOM 3137 C C . GLN B 1 178 ? 0.905 -7.488 -0.196 1 98.69 178 GLN B C 1
ATOM 3139 O O . GLN B 1 178 ? 0.122 -8.414 -0.4 1 98.69 178 GLN B O 1
ATOM 3144 N N . TYR B 1 179 ? 1.661 -7.363 0.857 1 98.19 179 TYR B N 1
ATOM 3145 C CA . TYR B 1 179 ? 1.544 -8.32 1.948 1 98.19 179 TYR B CA 1
ATOM 3146 C C . TYR B 1 179 ? 0.115 -8.383 2.473 1 98.19 179 TYR B C 1
ATOM 3148 O O . TYR B 1 179 ? -0.437 -9.469 2.676 1 98.19 179 TYR B O 1
ATOM 3156 N N . ASN B 1 180 ? -0.453 -7.246 2.74 1 98.5 180 ASN B N 1
ATOM 3157 C CA . ASN B 1 180 ? -1.823 -7.168 3.236 1 98.5 180 ASN B CA 1
ATOM 3158 C C . ASN B 1 180 ? -2.803 -7.84 2.279 1 98.5 180 ASN B C 1
ATOM 3160 O O . ASN B 1 180 ? -3.695 -8.57 2.711 1 98.5 180 ASN B O 1
ATOM 3164 N N . LEU B 1 181 ? -2.613 -7.645 0.994 1 98.75 181 LEU B N 1
ATOM 3165 C CA . LEU B 1 181 ? -3.453 -8.25 -0.032 1 98.75 181 LEU B CA 1
ATOM 3166 C C . LEU B 1 181 ? -3.33 -9.773 -0.007 1 98.75 181 LEU B C 1
ATOM 3168 O O . LEU B 1 181 ? -4.336 -10.484 -0.056 1 98.75 181 LEU B O 1
ATOM 3172 N N . VAL B 1 182 ? -2.121 -10.258 0.077 1 98.38 182 VAL B N 1
ATOM 3173 C CA . VAL B 1 182 ? -1.901 -11.703 0.12 1 98.38 182 VAL B CA 1
ATOM 3174 C C . VAL B 1 182 ? -2.58 -12.289 1.354 1 98.38 182 VAL B C 1
ATOM 3176 O O . VAL B 1 182 ? -3.215 -13.344 1.276 1 98.38 182 VAL B O 1
ATOM 3179 N N . CYS B 1 183 ? -2.414 -11.602 2.498 1 97.62 183 CYS B N 1
ATOM 3180 C CA . CYS B 1 183 ? -3.096 -12.047 3.709 1 97.62 183 CYS B CA 1
ATOM 3181 C C . CYS B 1 183 ? -4.605 -12.102 3.496 1 97.62 183 CYS B C 1
ATOM 3183 O O . CYS B 1 183 ? -5.27 -13.031 3.961 1 97.62 183 CYS B O 1
ATOM 3185 N N . THR B 1 184 ? -5.156 -11.117 2.82 1 98.56 184 THR B N 1
ATOM 3186 C CA . THR B 1 184 ? -6.582 -11.086 2.512 1 98.56 184 THR B CA 1
ATOM 3187 C C . THR B 1 184 ? -6.98 -12.297 1.675 1 98.56 184 THR B C 1
ATOM 3189 O O . THR B 1 184 ? -7.953 -12.984 1.992 1 98.56 184 THR B O 1
ATOM 3192 N N . LEU B 1 185 ? -6.242 -12.539 0.626 1 98.62 185 LEU B N 1
ATOM 3193 C CA . LEU B 1 185 ? -6.531 -13.672 -0.25 1 98.62 185 LEU B CA 1
ATOM 3194 C C . LEU B 1 185 ? -6.465 -14.984 0.518 1 98.62 185 LEU B C 1
ATOM 3196 O O . LEU B 1 185 ? -7.316 -15.859 0.333 1 98.62 185 LEU B O 1
ATOM 3200 N N . HIS B 1 186 ? -5.449 -15.109 1.319 1 97.62 186 HIS B N 1
ATOM 3201 C CA . HIS B 1 186 ? -5.34 -16.297 2.162 1 97.62 186 HIS B CA 1
ATOM 3202 C C . HIS B 1 186 ? -6.57 -16.453 3.047 1 97.62 186 HIS B C 1
ATOM 3204 O O . HIS B 1 186 ? -7.16 -17.531 3.105 1 97.62 186 HIS B O 1
ATOM 3210 N N . LYS B 1 187 ? -6.949 -15.383 3.754 1 97.12 187 LYS B N 1
ATOM 3211 C CA . LYS B 1 187 ? -8.094 -15.422 4.66 1 97.12 187 LYS B CA 1
ATOM 3212 C C . LYS B 1 187 ? -9.359 -15.875 3.932 1 97.12 187 LYS B C 1
ATOM 3214 O O . LYS B 1 187 ? -10.172 -16.609 4.488 1 97.12 187 LYS B O 1
ATOM 3219 N N . VAL B 1 188 ? -9.516 -15.461 2.746 1 97.94 188 VAL B N 1
ATOM 3220 C CA . VAL B 1 188 ? -10.766 -15.656 2.023 1 97.94 188 VAL B CA 1
ATOM 3221 C C . VAL B 1 188 ? -10.781 -17.047 1.388 1 97.94 188 VAL B C 1
ATOM 3223 O O . VAL B 1 188 ? -11.828 -17.703 1.354 1 97.94 188 VAL B O 1
ATOM 3226 N N . PHE B 1 189 ? -9.617 -17.547 0.992 1 97.81 189 PHE B N 1
ATOM 3227 C CA . PHE B 1 189 ? -9.703 -18.672 0.062 1 97.81 189 PHE B CA 1
ATOM 3228 C C . PHE B 1 189 ? -9.039 -19.906 0.642 1 97.81 189 PHE B C 1
ATOM 3230 O O . PHE B 1 189 ? -9.102 -20.984 0.053 1 97.81 189 PHE B O 1
ATOM 3237 N N . LYS B 1 190 ? -8.391 -19.797 1.797 1 96.38 190 LYS B N 1
ATOM 3238 C CA . LYS B 1 190 ? -7.738 -20.953 2.393 1 96.38 190 LYS B CA 1
ATOM 3239 C C . LYS B 1 190 ? -8.727 -22.109 2.586 1 96.38 190 LYS B C 1
ATOM 3241 O O . LYS B 1 190 ? -8.383 -23.266 2.373 1 96.38 190 LYS B O 1
ATOM 3246 N N . SER B 1 191 ? -9.945 -21.828 2.963 1 96.06 191 SER B N 1
ATOM 3247 C CA . SER B 1 191 ? -10.945 -22.859 3.225 1 96.06 191 SER B CA 1
ATOM 3248 C C . SER B 1 191 ? -11.375 -23.547 1.936 1 96.06 191 SER B C 1
ATOM 3250 O O . SER B 1 191 ? -11.961 -24.625 1.971 1 96.06 191 SER B O 1
ATOM 3252 N N . SER B 1 192 ? -11.133 -22.906 0.816 1 96 192 SER B N 1
ATOM 3253 C CA . SER B 1 192 ? -11.469 -23.484 -0.482 1 96 192 SER B CA 1
ATOM 3254 C C . SER B 1 192 ? -10.328 -24.344 -1.021 1 96 192 SER B C 1
ATOM 3256 O O . SER B 1 192 ? -10.383 -24.812 -2.16 1 96 192 SER B O 1
ATOM 3258 N N . GLY B 1 193 ? -9.219 -24.469 -0.25 1 95.38 193 GLY B N 1
ATOM 3259 C CA . GLY B 1 193 ? -8.109 -25.328 -0.635 1 95.38 193 GLY B CA 1
ATOM 3260 C C . GLY B 1 193 ? -7.031 -24.594 -1.42 1 95.38 193 GLY B C 1
ATOM 3261 O O . GLY B 1 193 ? -6.102 -25.219 -1.933 1 95.38 193 GLY B O 1
ATOM 3262 N N . VAL B 1 194 ? -7.176 -23.297 -1.595 1 97.69 194 VAL B N 1
ATOM 3263 C CA . VAL B 1 194 ? -6.188 -22.516 -2.32 1 97.69 194 VAL B CA 1
ATOM 3264 C C . VAL B 1 194 ? -5.129 -22 -1.352 1 97.69 194 VAL B C 1
ATOM 3266 O O . VAL B 1 194 ? -5.461 -21.469 -0.285 1 97.69 194 VAL B O 1
ATOM 3269 N N . HIS B 1 195 ? -3.879 -22.203 -1.721 1 97.69 195 HIS B N 1
ATOM 3270 C CA . HIS B 1 195 ? -2.744 -21.766 -0.913 1 97.69 195 HIS B CA 1
ATOM 3271 C C . HIS B 1 195 ? -2.189 -20.438 -1.409 1 97.69 195 HIS B C 1
ATOM 3273 O O . HIS B 1 195 ? -1.505 -20.391 -2.434 1 97.69 195 HIS B O 1
ATOM 3279 N N . CYS B 1 196 ? -2.535 -19.359 -0.736 1 98.19 196 CYS B N 1
ATOM 3280 C CA . CYS B 1 196 ? -1.943 -18.047 -0.985 1 98.19 196 CYS B CA 1
ATOM 3281 C C . CYS B 1 196 ? -0.888 -17.719 0.063 1 98.19 196 CYS B C 1
ATOM 3283 O O . CYS B 1 196 ? -1.197 -17.625 1.252 1 98.19 196 CYS B O 1
ATOM 3285 N N . ALA B 1 197 ? 0.351 -17.531 -0.409 1 97.31 197 ALA B N 1
ATOM 3286 C CA . ALA B 1 197 ? 1.427 -17.375 0.564 1 97.31 197 ALA B CA 1
ATOM 3287 C C . ALA B 1 197 ? 2.539 -16.484 0.008 1 97.31 197 ALA B C 1
ATOM 3289 O O . ALA B 1 197 ? 2.627 -16.281 -1.204 1 97.31 197 ALA B O 1
ATOM 3290 N N . MET B 1 198 ? 3.301 -15.961 0.924 1 96.81 198 MET B N 1
ATOM 3291 C CA . MET B 1 198 ? 4.395 -15.062 0.558 1 96.81 198 MET B CA 1
ATOM 3292 C C . MET B 1 198 ? 5.742 -15.68 0.912 1 96.81 198 MET B C 1
ATOM 3294 O O . MET B 1 198 ? 5.926 -16.203 2.018 1 96.81 198 MET B O 1
ATOM 3298 N N . ILE B 1 199 ? 6.629 -15.664 -0.022 1 95.56 199 ILE B N 1
ATOM 3299 C CA . ILE B 1 199 ? 8.016 -16.047 0.203 1 95.56 199 ILE B CA 1
ATOM 3300 C C . ILE B 1 199 ? 8.789 -14.852 0.768 1 95.56 199 ILE B C 1
ATOM 3302 O O . ILE B 1 199 ? 9.031 -13.867 0.064 1 95.56 199 ILE B O 1
ATOM 3306 N N . LEU B 1 200 ? 9.227 -14.898 1.924 1 92.38 200 LEU B N 1
ATOM 3307 C CA . LEU B 1 200 ? 9.898 -13.773 2.562 1 92.38 200 LEU B CA 1
ATOM 3308 C C . LEU B 1 200 ? 11.391 -13.781 2.236 1 92.38 200 LEU B C 1
ATOM 3310 O O . LEU B 1 200 ? 12.109 -14.719 2.588 1 92.38 200 LEU B O 1
ATOM 3314 N N . VAL B 1 201 ? 11.766 -12.766 1.561 1 90.12 201 VAL B N 1
ATOM 3315 C CA . VAL B 1 201 ? 13.172 -12.562 1.217 1 90.12 201 VAL B CA 1
ATOM 3316 C C . VAL B 1 201 ? 13.773 -11.5 2.131 1 90.12 201 VAL B C 1
ATOM 3318 O O . VAL B 1 201 ? 13.32 -10.352 2.148 1 90.12 201 VAL B O 1
ATOM 3321 N N . GLY B 1 202 ? 14.719 -11.781 2.953 1 80.12 202 GLY B N 1
ATOM 3322 C CA . GLY B 1 202 ? 15.195 -10.961 4.059 1 80.12 202 GLY B CA 1
ATOM 3323 C C . GLY B 1 202 ? 16.266 -9.969 3.646 1 80.12 202 GLY B C 1
ATOM 3324 O O . GLY B 1 202 ? 16.938 -9.383 4.5 1 80.12 202 GLY B O 1
ATOM 3325 N N . GLY B 1 203 ? 16.547 -9.797 2.412 1 81.06 203 GLY B N 1
ATOM 3326 C CA . GLY B 1 203 ? 17.625 -8.898 2.027 1 81.06 203 GLY B CA 1
ATOM 3327 C C . GLY B 1 203 ? 17.859 -8.852 0.529 1 81.06 203 GLY B C 1
ATOM 3328 O O . GLY B 1 203 ? 17 -9.266 -0.25 1 81.06 203 GLY B O 1
ATOM 3329 N N . PHE B 1 204 ? 18.953 -8.227 0.265 1 81.31 204 PHE B N 1
ATOM 3330 C CA . PHE B 1 204 ? 19.312 -8.109 -1.144 1 81.31 204 PHE B CA 1
ATOM 3331 C C . PHE B 1 204 ? 19.719 -9.461 -1.714 1 81.31 204 PHE B C 1
ATOM 3333 O O . PHE B 1 204 ? 20.547 -10.172 -1.122 1 81.31 204 PHE B O 1
ATOM 3340 N N . VAL B 1 205 ? 19.172 -9.734 -2.787 1 85.06 205 VAL B N 1
ATOM 3341 C CA . VAL B 1 205 ? 19.391 -11.016 -3.441 1 85.06 205 VAL B CA 1
ATOM 3342 C C . VAL B 1 205 ? 20.766 -11.023 -4.102 1 85.06 205 VAL B C 1
ATOM 3344 O O . VAL B 1 205 ? 21.109 -10.102 -4.84 1 85.06 205 VAL B O 1
ATOM 3347 N N . SER B 1 206 ? 21.5 -11.914 -3.738 1 81.5 206 SER B N 1
ATOM 3348 C CA . SER B 1 206 ? 22.812 -12.117 -4.336 1 81.5 206 SER B CA 1
ATOM 3349 C C . SER B 1 206 ? 23.281 -13.555 -4.172 1 81.5 206 SER B C 1
ATOM 3351 O O . SER B 1 206 ? 22.922 -14.227 -3.199 1 81.5 206 SER B O 1
ATOM 3353 N N . VAL B 1 207 ? 24.047 -13.969 -5.18 1 78.56 207 VAL B N 1
ATOM 3354 C CA . VAL B 1 207 ? 24.562 -15.328 -5.133 1 78.56 207 VAL B CA 1
ATOM 3355 C C . VAL B 1 207 ? 25.531 -15.469 -3.955 1 78.56 207 VAL B C 1
ATOM 3357 O O . VAL B 1 207 ? 25.75 -16.578 -3.457 1 78.56 207 VAL B O 1
ATOM 3360 N N . GLU B 1 208 ? 26.062 -14.305 -3.551 1 78.25 208 GLU B N 1
ATOM 3361 C CA . GLU B 1 208 ? 27.031 -14.305 -2.465 1 78.25 208 GLU B CA 1
ATOM 3362 C C . GLU B 1 208 ? 26.344 -14.242 -1.104 1 78.25 208 GLU B C 1
ATOM 3364 O O . GLU B 1 208 ? 26.969 -14.523 -0.076 1 78.25 208 GLU B O 1
ATOM 3369 N N . ALA B 1 209 ? 25.109 -13.961 -1.156 1 77.31 209 ALA B N 1
ATOM 3370 C CA . ALA B 1 209 ? 24.375 -13.836 0.104 1 77.31 209 ALA B CA 1
ATOM 3371 C C . ALA B 1 209 ? 23.953 -15.211 0.625 1 77.31 209 ALA B C 1
ATOM 3373 O O . ALA B 1 209 ? 23.625 -16.109 -0.157 1 77.31 209 ALA B O 1
ATOM 3374 N N . GLN B 1 210 ? 24.141 -15.43 1.898 1 72.94 210 GLN B N 1
ATOM 3375 C CA . GLN B 1 210 ? 2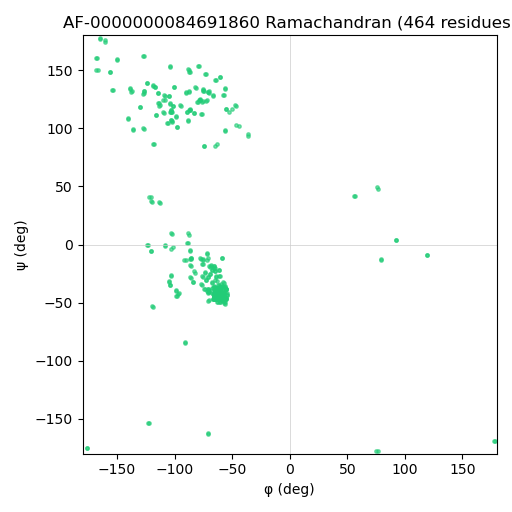3.734 -16.719 2.457 1 72.94 210 GLN B CA 1
ATOM 3376 C C . GLN B 1 210 ? 22.203 -16.828 2.5 1 72.94 210 GLN B C 1
ATOM 3378 O O . GLN B 1 210 ? 21.625 -17.766 1.962 1 72.94 210 GLN B O 1
ATOM 3383 N N . GLN B 1 211 ? 21.594 -15.781 3.029 1 75.25 211 GLN B N 1
ATOM 3384 C CA . GLN B 1 211 ? 20.156 -15.891 3.25 1 75.25 211 GLN B CA 1
ATOM 3385 C C . GLN B 1 211 ? 19.375 -15.516 1.994 1 75.25 211 GLN B C 1
ATOM 3387 O O . GLN B 1 211 ? 18.328 -16.094 1.713 1 75.25 211 GLN B O 1
ATOM 3392 N N . CYS B 1 212 ? 19.984 -14.672 1.259 1 85.31 212 CYS B N 1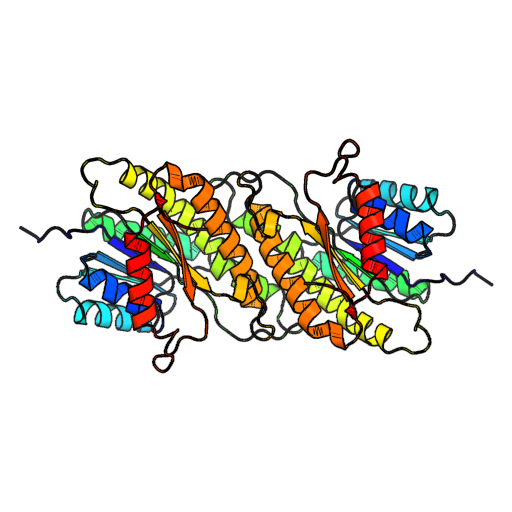
ATOM 3393 C CA . CYS B 1 212 ? 19.25 -14.188 0.093 1 85.31 212 CYS B CA 1
ATOM 3394 C C . CYS B 1 212 ? 19.906 -14.68 -1.197 1 85.31 212 CYS B C 1
ATOM 3396 O O . CYS B 1 212 ? 19.984 -13.938 -2.18 1 85.31 212 CYS B O 1
ATOM 3398 N N . ASN B 1 213 ? 20.391 -15.906 -1.036 1 89.75 213 ASN B N 1
ATOM 3399 C CA . ASN B 1 213 ? 20.812 -16.656 -2.213 1 89.75 213 ASN B CA 1
ATOM 3400 C C . ASN B 1 213 ? 19.625 -17.172 -3.014 1 89.75 213 ASN B C 1
ATOM 3402 O O . ASN B 1 213 ? 18.719 -17.781 -2.453 1 89.75 213 ASN B O 1
ATOM 3406 N N . PRO B 1 214 ? 19.641 -16.984 -4.305 1 91.44 214 PRO B N 1
ATOM 3407 C CA . PRO B 1 214 ? 18.469 -17.391 -5.105 1 91.44 214 PRO B CA 1
ATOM 3408 C C . PRO B 1 214 ? 18.172 -18.875 -4.996 1 91.44 214 PRO B C 1
ATOM 3410 O O . PRO B 1 214 ? 17 -19.266 -5.016 1 91.44 214 PRO B O 1
ATOM 3413 N N . LYS B 1 215 ? 19.203 -19.719 -4.871 1 91.56 215 LYS B N 1
ATOM 3414 C CA . LYS B 1 215 ? 18.984 -21.156 -4.727 1 91.56 215 LYS B CA 1
ATOM 3415 C C . LYS B 1 215 ? 18.25 -21.469 -3.424 1 91.56 215 LYS B C 1
ATOM 3417 O O . LYS B 1 215 ? 17.344 -22.312 -3.402 1 91.56 215 LYS B O 1
ATOM 3422 N N . ASN B 1 216 ? 18.719 -20.797 -2.367 1 92.75 216 ASN B N 1
ATOM 3423 C CA . ASN B 1 216 ? 18.062 -20.984 -1.077 1 92.75 216 ASN B CA 1
ATOM 3424 C C . ASN B 1 216 ? 16.625 -20.5 -1.095 1 92.75 216 ASN B C 1
ATOM 3426 O O . ASN B 1 216 ? 15.742 -21.109 -0.49 1 92.75 216 ASN B O 1
ATOM 3430 N N . ILE B 1 217 ? 16.406 -19.391 -1.753 1 94.94 217 ILE B N 1
ATOM 3431 C CA . ILE B 1 217 ? 15.055 -18.844 -1.876 1 94.94 217 ILE B CA 1
ATOM 3432 C C . ILE B 1 217 ? 14.156 -19.828 -2.619 1 94.94 217 ILE B C 1
ATOM 3434 O O . ILE B 1 217 ? 13 -20.031 -2.24 1 94.94 217 ILE B O 1
ATOM 3438 N N . ALA B 1 218 ? 14.703 -20.453 -3.643 1 96.38 218 ALA B N 1
ATOM 3439 C CA . ALA B 1 218 ? 13.945 -21.438 -4.414 1 96.38 218 ALA B CA 1
ATOM 3440 C C . ALA B 1 218 ? 13.562 -22.641 -3.545 1 96.38 218 ALA B C 1
ATOM 3442 O O . ALA B 1 218 ? 12.438 -23.141 -3.645 1 96.38 218 ALA B O 1
ATOM 3443 N N . GLU B 1 219 ? 14.477 -23.062 -2.717 1 95.69 219 GLU B N 1
ATOM 3444 C CA . GLU B 1 219 ? 14.195 -24.172 -1.81 1 95.69 219 GLU B CA 1
ATOM 3445 C C . GLU B 1 219 ? 13.109 -23.797 -0.804 1 95.69 219 GLU B C 1
ATOM 3447 O O . GLU B 1 219 ? 12.219 -24.594 -0.517 1 95.69 219 GLU B O 1
ATOM 3452 N N . LYS B 1 220 ? 13.242 -22.578 -0.314 1 94.12 220 LYS B N 1
ATOM 3453 C CA . LYS B 1 220 ? 12.227 -22.094 0.615 1 94.12 220 LYS B CA 1
ATOM 3454 C C . LYS B 1 220 ? 10.859 -22 -0.06 1 94.12 220 LYS B C 1
ATOM 3456 O O . LYS B 1 220 ? 9.836 -22.297 0.559 1 94.12 220 LYS B O 1
ATOM 3461 N N . ALA B 1 221 ? 10.852 -21.578 -1.277 1 96.88 221 ALA B N 1
ATOM 3462 C CA . ALA B 1 221 ? 9.609 -21.484 -2.037 1 96.88 221 ALA B CA 1
ATOM 3463 C C . ALA B 1 221 ? 8.969 -22.859 -2.189 1 96.88 221 ALA B C 1
ATOM 3465 O O . ALA B 1 221 ? 7.746 -23 -2.064 1 96.88 221 ALA B O 1
ATOM 3466 N N . TRP B 1 222 ? 9.781 -23.844 -2.426 1 97.44 222 TRP B N 1
ATOM 3467 C CA . TRP B 1 222 ? 9.266 -25.203 -2.561 1 97.44 222 TRP B CA 1
ATOM 3468 C C . TRP B 1 222 ? 8.688 -25.703 -1.243 1 97.44 222 TRP B C 1
ATOM 3470 O O . TRP B 1 222 ? 7.605 -26.297 -1.221 1 97.44 222 TRP B O 1
ATOM 3480 N N . ASP B 1 223 ? 9.469 -25.469 -0.143 1 96.31 223 ASP B N 1
ATOM 3481 C CA . ASP B 1 223 ? 8.969 -25.844 1.173 1 96.31 223 ASP B CA 1
ATOM 3482 C C . ASP B 1 223 ? 7.609 -25.219 1.454 1 96.31 223 ASP B C 1
ATOM 3484 O O . ASP B 1 223 ? 6.711 -25.859 1.99 1 96.31 223 ASP B O 1
ATOM 3488 N N . LEU B 1 224 ? 7.496 -24 1.077 1 95.94 224 LEU B N 1
ATOM 3489 C CA . LEU B 1 224 ? 6.238 -23.281 1.275 1 95.94 224 LEU B CA 1
ATOM 3490 C C . LEU B 1 224 ? 5.129 -23.891 0.427 1 95.94 224 LEU B C 1
ATOM 3492 O O . LEU B 1 224 ? 4.008 -24.078 0.906 1 95.94 224 LEU B O 1
ATOM 3496 N N . TYR B 1 225 ? 5.406 -24.172 -0.807 1 96.56 225 TYR B N 1
ATOM 3497 C CA . TYR B 1 225 ? 4.457 -24.828 -1.69 1 96.56 225 TYR B CA 1
ATOM 3498 C C . TYR B 1 225 ? 3.957 -26.141 -1.075 1 96.56 225 TYR B C 1
ATOM 3500 O O . TYR B 1 225 ? 2.752 -26.391 -1.053 1 96.56 225 TYR B O 1
ATOM 3508 N N . GLU B 1 226 ? 4.871 -26.875 -0.529 1 94.62 226 GLU B N 1
ATOM 3509 C CA . GLU B 1 226 ? 4.543 -28.203 0.007 1 94.62 226 GLU B CA 1
ATOM 3510 C C . GLU B 1 226 ? 3.707 -28.078 1.279 1 94.62 226 GLU B C 1
ATOM 3512 O O . GLU B 1 226 ? 2.914 -28.969 1.591 1 94.62 226 GLU B O 1
ATOM 3517 N N . GLN B 1 227 ? 3.854 -27.016 1.999 1 91.94 227 GLN B N 1
ATOM 3518 C CA . GLN B 1 227 ? 3.117 -26.797 3.24 1 91.94 227 GLN B CA 1
ATOM 3519 C C . GLN B 1 227 ? 1.613 -26.766 2.99 1 91.94 227 GLN B C 1
ATOM 3521 O O . GLN B 1 227 ? 0.832 -27.266 3.803 1 91.94 227 GLN B O 1
ATOM 3526 N N . GLY B 1 228 ? 1.168 -26.156 1.903 1 89.56 228 GLY B N 1
ATOM 3527 C CA . GLY B 1 228 ? -0.247 -26.062 1.586 1 89.56 228 GLY B CA 1
ATOM 3528 C C . GLY B 1 228 ? -0.969 -25.016 2.424 1 89.56 228 GLY B C 1
ATOM 3529 O O . GLY B 1 228 ? -0.34 -24.281 3.186 1 89.56 228 GLY B O 1
ATOM 3530 N N . PRO B 1 229 ? -2.277 -24.844 2.281 1 81.88 229 PRO B N 1
ATOM 3531 C CA . PRO B 1 229 ? -3.041 -23.734 2.869 1 81.88 229 PRO B CA 1
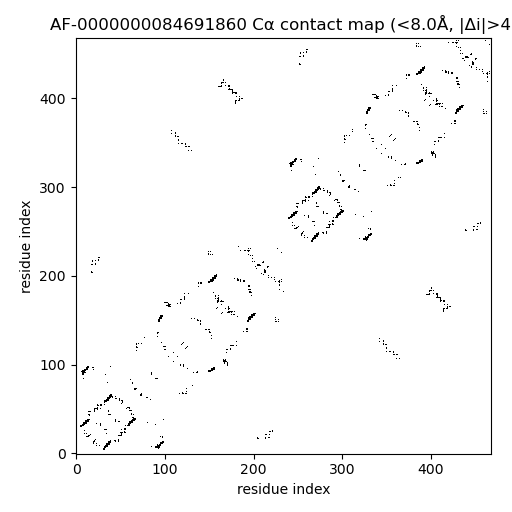ATOM 3532 C C . PRO B 1 229 ? -3.287 -23.922 4.363 1 81.88 229 PRO B C 1
ATOM 3534 O O . PRO B 1 229 ? -3.547 -22.953 5.074 1 81.88 229 PRO B O 1
ATOM 3537 N N . ASP B 1 230 ? -3.336 -25.031 4.871 1 72.62 230 ASP B N 1
ATOM 3538 C CA . ASP B 1 230 ? -3.719 -25.297 6.258 1 72.62 230 ASP B CA 1
ATOM 3539 C C . ASP B 1 230 ? -2.602 -24.891 7.219 1 72.62 230 ASP B C 1
ATOM 3541 O O . ASP B 1 230 ? -2.854 -24.625 8.391 1 72.62 230 ASP B O 1
ATOM 3545 N N . GLU B 1 231 ? -1.439 -24.859 6.734 1 60.91 231 GLU B N 1
ATOM 3546 C CA . GLU B 1 231 ? -0.304 -24.609 7.617 1 60.91 231 GLU B CA 1
ATOM 3547 C C . GLU B 1 231 ? 0.188 -23.172 7.484 1 60.91 231 GLU B C 1
ATOM 3549 O O . GLU B 1 231 ? 1.188 -22.797 8.094 1 60.91 231 GLU B O 1
ATOM 3554 N N . SER B 1 232 ? -0.449 -22.547 6.582 1 51.28 232 SER B N 1
ATOM 3555 C CA . SER B 1 232 ? 0.129 -21.234 6.32 1 51.28 232 SER B CA 1
ATOM 3556 C C . SER B 1 232 ? 0.014 -20.312 7.543 1 51.28 232 SER B C 1
ATOM 3558 O O . SER B 1 232 ? -1.078 -20.125 8.078 1 51.28 232 SER B O 1
ATOM 3560 N N . ARG B 1 233 ? 0.977 -20.438 8.422 1 44 233 ARG B N 1
ATOM 3561 C CA . ARG B 1 233 ? 1.032 -19.516 9.547 1 44 233 ARG B CA 1
ATOM 3562 C C . ARG B 1 233 ? 1.07 -18.062 9.062 1 44 233 ARG B C 1
ATOM 3564 O O . ARG B 1 233 ? 1.85 -17.719 8.172 1 44 233 ARG B O 1
ATOM 3571 N N . GLY B 1 234 ? -0.014 -17.312 9 1 38 234 GLY B N 1
ATOM 3572 C CA . GLY B 1 234 ? 0.096 -15.867 8.867 1 38 234 GLY B CA 1
ATOM 3573 C C . GLY B 1 234 ? 1.354 -15.305 9.5 1 38 234 GLY B C 1
ATOM 3574 O O . GLY B 1 234 ? 1.979 -15.953 10.336 1 38 234 GLY B O 1
#

Secondary structure (DSSP, 8-state):
-----SS-EEEEES--TTTHHHHHHHHHHTT--EEEEEES-HHHHHHHHHHHHHH-TT-EEEEEE--TTSHHHHHHHHHHHHHHHHTTT--EEEEEE-------B-TTTS-HHHHHHHHIIIIIHHHHHHHHHHHHHHHHHH-GGGTT---EEEEEEEGGGTS--TTBHHHHHHHHHHHHHHHHHHHHHGGGT-EEEEEEE-S---TT-STT-HHHHHHHHHHHHHH-STT---/-----SS-EEEEES--TTTHHHHHHHHHHTT--EEEEEES-HHHHHHHHHHHHHH-TT-EEEEEE--TTSHHHHHHHHHHHHHHHHTTT--EEEEEE-------B-TTTS-HHHHHHHHIIIIIHHHHHHHHHHHHHHHHHH-GGGTT---EEEEEEEGGGTS--TTBHHHHHHHHHHHHHHHHHHHHHGGGT-EEEEEEE-S---TT-STT-HHHHHHHHHHHHHH-STT---